Protein 1IZ6 (pdb70)

B-factor: mean 27.61, std 12.29, range [7.95, 79.18]

Organism: Pyrococcus horikoshii (strain ATCC 700860 / DSM 12428 / JCM 9974 / NBRC 100139 / OT-3) (NCBI:txid70601)

CATH classification: 2.30.30.30 (+1 more: 2.40.50.140)

Foldseek 3Di:
DEKDKDQQLPDDQQFWFADPNFIWGWHDKAWDDADPVRKIKIKIWTAGLFPRDIDIDIGTSRDMGMHKDKDKDKWFWADDDPFKTKTARVPVRDIAMDGLRGQEDPVCSPVDDGPWMFIWMDTPRHIHGYATPVGD/DEKDKAQLLPDDQQFWFADPNFIWGWHDKDWDCQDPVGHIKIWTWTAGLQPRDIDIDMDHSRDMGMHWDKDKAKWFFADDDPFWTWIAGPPPRDIDIDGLPRQEDPVCSVVDDGGFMFIWMATNNDIHGYGTDDDD/DQKDKDQQLPDDQQFWAADPNFIWGWDDWDWDDPPPDPFIKIKTWTAGLQPRHIDIDMDTSRDIGMHKHKDKAKWFWADDDVFKTWTAGPPPGDIDIDGLRRQEDPVCSVVDDGGWMFIWMAIPRGIHTYGTHGD

Structure (mmCIF, N/CA/C/O backbone):
data_1IZ6
#
_entry.id   1IZ6
#
_cell.length_a   93.28
_cell.length_b   93.28
_cell.length_c   39.43
_cell.angle_alpha   90.00
_cell.angle_beta   90.00
_cell.angle_gamma   120.00
#
_symmetry.space_group_name_H-M   'P 32'
#
loop_
_entity.id
_entity.type
_entity.pdbx_description
1 polymer 'Initiation Factor 5A'
2 water water
#
loop_
_atom_site.group_PDB
_atom_site.id
_atom_site.type_symbol
_atom_site.label_atom_id
_atom_site.label_alt_id
_atom_site.label_comp_id
_atom_site.label_asym_id
_atom_site.label_entity_id
_atom_site.label_seq_id
_atom_site.pdbx_PDB_ins_code
_atom_site.Cartn_x
_atom_site.Cartn_y
_atom_site.Cartn_z
_atom_site.occupancy
_atom_site.B_iso_or_equiv
_atom_site.auth_seq_id
_atom_site.auth_comp_id
_atom_site.auth_asym_id
_atom_site.auth_atom_id
_atom_site.pdbx_PDB_model_num
ATOM 1 N N . GLY A 1 2 ? 54.805 7.511 21.068 1.00 36.34 2 GLY A N 1
ATOM 2 C CA . GLY A 1 2 ? 55.231 8.887 20.723 1.00 25.27 2 GLY A CA 1
ATOM 3 C C . GLY A 1 2 ? 54.309 9.474 19.666 1.00 27.33 2 GLY A C 1
ATOM 4 O O . GLY A 1 2 ? 54.165 10.691 19.594 1.00 21.87 2 GLY A O 1
ATOM 5 N N . ASP A 1 3 ? 53.670 8.618 18.860 1.00 21.13 3 ASP A N 1
ATOM 6 C CA . ASP A 1 3 ? 52.765 9.094 17.808 1.00 22.00 3 ASP A CA 1
ATOM 7 C C . ASP A 1 3 ? 51.328 9.135 18.320 1.00 27.47 3 ASP A C 1
ATOM 8 O O . ASP A 1 3 ? 51.086 9.376 19.504 1.00 29.65 3 ASP A O 1
ATOM 13 N N . LYS A 1 4 ? 50.366 8.901 17.440 1.00 24.10 4 LYS A N 1
ATOM 14 C CA . LYS A 1 4 ? 48.982 8.946 17.864 1.00 25.87 4 LYS A CA 1
ATOM 15 C C . LYS A 1 4 ? 48.234 7.662 17.565 1.00 24.84 4 LYS A C 1
ATOM 16 O O . LYS A 1 4 ? 48.721 6.804 16.832 1.00 20.75 4 LYS A O 1
ATOM 22 N N . THR A 1 5 ? 47.048 7.541 18.147 1.00 21.06 5 THR A N 1
ATOM 23 C CA . THR A 1 5 ? 46.229 6.378 17.929 1.00 19.03 5 THR A CA 1
ATOM 24 C C . THR A 1 5 ? 44.767 6.787 18.116 1.00 21.15 5 THR A C 1
ATOM 25 O O . THR A 1 5 ? 44.501 7.915 18.523 1.00 22.33 5 THR A O 1
ATOM 29 N N . LYS A 1 6 ? 43.820 5.920 17.772 1.00 16.28 6 LYS A N 1
ATOM 30 C CA . LYS A 1 6 ? 42.405 6.260 17.900 1.00 23.08 6 LYS A CA 1
ATOM 31 C C . LYS A 1 6 ? 41.806 5.480 19.041 1.00 20.90 6 LYS A C 1
ATOM 32 O O . LYS A 1 6 ? 42.171 4.335 19.260 1.00 25.75 6 LYS A O 1
ATOM 38 N N . VAL A 1 7 ? 40.902 6.099 19.786 1.00 24.54 7 VAL A N 1
ATOM 39 C CA . VAL A 1 7 ? 40.272 5.398 20.895 1.00 26.04 7 VAL A CA 1
ATOM 40 C C . VAL A 1 7 ? 38.807 5.805 21.004 1.00 24.59 7 VAL A C 1
ATOM 41 O O . VAL A 1 7 ? 38.457 6.973 20.841 1.00 22.31 7 VAL A O 1
ATOM 45 N N . GLN A 1 8 ? 37.956 4.825 21.267 1.00 19.88 8 GLN A N 1
ATOM 46 C CA . GLN A 1 8 ? 36.524 5.070 21.405 1.00 24.44 8 GLN A CA 1
ATOM 47 C C . GLN A 1 8 ? 36.254 6.043 22.562 1.00 24.03 8 GLN A C 1
ATOM 48 O O . GLN A 1 8 ? 36.796 5.880 23.655 1.00 25.39 8 GLN A O 1
ATOM 54 N N . VAL A 1 9 ? 35.411 7.048 22.307 1.00 23.11 9 VAL A N 1
ATOM 55 C CA . VAL A 1 9 ? 35.072 8.075 23.291 1.00 24.97 9 VAL A CA 1
ATOM 56 C C . VAL A 1 9 ? 34.662 7.549 24.671 1.00 28.66 9 VAL A C 1
ATOM 57 O O . VAL A 1 9 ? 35.036 8.122 25.700 1.00 25.18 9 VAL A O 1
ATOM 61 N N . SER A 1 10 ? 33.895 6.459 24.681 1.00 30.48 10 SER A N 1
ATOM 62 C CA . SER A 1 10 ? 33.414 5.845 25.917 1.00 25.17 10 SER A CA 1
ATOM 63 C C . SER A 1 10 ? 34.541 5.318 26.803 1.00 26.73 10 SER A C 1
ATOM 64 O O . SER A 1 10 ? 34.369 5.140 28.012 1.00 24.00 10 SER A O 1
ATOM 67 N N . LYS A 1 11 ? 35.695 5.064 26.201 1.00 24.01 11 LYS A N 1
ATOM 68 C CA . LYS A 1 11 ? 36.829 4.538 26.951 1.00 24.05 11 LYS A CA 1
ATOM 69 C C . LYS A 1 11 ? 37.750 5.623 27.505 1.00 24.03 11 LYS A C 1
ATOM 70 O O . LYS A 1 11 ? 38.612 5.335 28.332 1.00 27.35 11 LYS A O 1
ATOM 76 N N . LEU A 1 12 ? 37.559 6.862 27.053 1.00 23.33 12 LEU A N 1
ATOM 77 C CA . LEU A 1 12 ? 38.373 7.991 27.504 1.00 21.90 12 LEU A CA 1
ATOM 78 C C . LEU A 1 12 ? 38.180 8.295 28.981 1.00 26.17 12 LEU A C 1
ATOM 79 O O . LEU A 1 12 ? 37.093 8.116 29.532 1.00 25.19 12 LEU A O 1
ATOM 84 N N . LYS A 1 13 ? 39.235 8.787 29.614 1.00 22.62 13 LYS A N 1
ATOM 85 C CA . LYS A 1 13 ? 39.155 9.137 31.017 1.00 23.87 13 LYS A CA 1
ATOM 86 C C . LYS A 1 13 ? 39.911 10.427 31.304 1.00 19.84 13 LYS A C 1
ATOM 87 O O . LYS A 1 13 ? 40.936 10.703 30.668 1.00 20.62 13 LYS A O 1
ATOM 93 N N . PRO A 1 14 ? 39.396 11.247 32.243 1.00 15.59 14 PRO A N 1
ATOM 94 C CA . PRO A 1 14 ? 40.050 12.508 32.608 1.00 15.57 14 PRO A CA 1
ATOM 95 C C . PRO A 1 14 ? 41.425 12.108 33.108 1.00 16.20 14 PRO A C 1
ATOM 96 O O . PRO A 1 14 ? 41.573 11.055 33.721 1.00 15.69 14 PRO A O 1
ATOM 100 N N . GLY A 1 15 ? 42.432 12.929 32.843 1.00 22.96 15 GLY A N 1
ATOM 101 C CA . GLY A 1 15 ? 43.772 12.559 33.273 1.00 23.81 15 GLY A CA 1
ATOM 102 C C . GLY A 1 15 ? 44.504 11.937 32.099 1.00 25.19 15 GLY A C 1
ATOM 103 O O . GLY A 1 15 ? 45.729 12.030 31.992 1.00 31.12 15 GLY A O 1
ATOM 104 N N . ARG A 1 16 ? 43.766 11.268 31.220 1.00 23.26 16 ARG A N 1
ATOM 105 C CA . ARG A 1 16 ? 44.410 10.708 30.052 1.00 21.92 16 ARG A CA 1
ATOM 106 C C . ARG A 1 16 ? 44.441 11.842 29.050 1.00 16.91 16 ARG A C 1
ATOM 107 O O . ARG A 1 16 ? 44.172 12.987 29.400 1.00 16.46 16 ARG A O 1
ATOM 115 N N . TYR A 1 17 ? 44.754 11.529 27.807 1.00 18.18 17 TYR A N 1
ATOM 116 C CA . TYR A 1 17 ? 44.904 12.565 26.814 1.00 17.88 17 TYR A CA 1
ATOM 117 C C . TYR A 1 17 ? 44.096 12.413 25.539 1.00 17.69 17 TYR A C 1
ATOM 118 O O . TYR A 1 17 ? 43.605 11.336 25.212 1.00 18.15 17 TYR A O 1
ATOM 127 N N . ILE A 1 18 ? 43.986 13.521 24.819 1.00 16.34 18 ILE A N 1
ATOM 128 C CA . ILE A 1 18 ? 43.253 13.563 23.572 1.00 13.21 18 ILE A CA 1
ATOM 129 C C . ILE A 1 18 ? 43.899 14.589 22.668 1.00 14.43 18 ILE A C 1
ATOM 130 O O . ILE A 1 18 ? 44.588 15.498 23.131 1.00 18.45 18 ILE A O 1
ATOM 135 N N . ILE A 1 19 ? 43.705 14.427 21.370 1.00 17.07 19 ILE A N 1
ATOM 136 C CA . ILE A 1 19 ? 44.247 15.381 20.423 1.00 18.57 19 ILE A CA 1
ATOM 137 C C . ILE A 1 19 ? 43.101 16.219 19.862 1.00 23.67 19 ILE A C 1
ATOM 138 O O . ILE A 1 19 ? 42.156 15.685 19.280 1.00 24.63 19 ILE A O 1
ATOM 143 N N . ILE A 1 20 ? 43.169 17.529 20.077 1.00 22.62 20 ILE A N 1
ATOM 144 C CA . ILE A 1 20 ? 42.171 18.444 19.540 1.00 21.71 20 ILE A CA 1
ATOM 145 C C . ILE A 1 20 ? 42.970 19.512 18.795 1.00 23.74 20 ILE A C 1
ATOM 146 O O . ILE A 1 20 ? 43.787 20.223 19.392 1.00 20.23 20 ILE A O 1
ATOM 151 N N . ASP A 1 21 ? 42.743 19.596 17.486 1.00 28.55 21 ASP A N 1
ATOM 152 C CA . ASP A 1 21 ? 43.442 20.540 16.618 1.00 29.01 21 ASP A CA 1
ATOM 153 C C . ASP A 1 21 ? 44.959 20.349 16.636 1.00 30.34 21 ASP A C 1
ATOM 154 O O . ASP A 1 21 ? 45.720 21.300 16.824 1.00 29.67 21 ASP A O 1
ATOM 159 N N . ASP A 1 22 ? 45.386 19.107 16.434 1.00 27.45 22 ASP A N 1
ATOM 160 C CA . ASP A 1 22 ? 46.801 18.745 16.401 1.00 30.24 22 ASP A CA 1
ATOM 161 C C . ASP A 1 22 ? 47.531 19.074 17.683 1.00 29.80 22 ASP A C 1
ATOM 162 O O . ASP A 1 22 ? 48.758 19.018 17.740 1.00 29.26 22 ASP A O 1
ATOM 167 N N . GLU A 1 23 ? 46.781 19.436 18.710 1.00 26.67 23 GLU A N 1
ATOM 168 C CA . GLU A 1 23 ? 47.395 19.757 19.985 1.00 24.94 23 GLU A CA 1
ATOM 169 C C . GLU A 1 23 ? 47.082 18.657 20.985 1.00 18.10 23 GLU A C 1
ATOM 170 O O . GLU A 1 23 ? 45.912 18.311 21.190 1.00 22.16 23 GLU A O 1
ATOM 176 N N . PRO A 1 24 ? 48.121 18.062 21.592 1.00 19.04 24 PRO A N 1
ATOM 177 C CA . PRO A 1 24 ? 47.858 17.007 22.575 1.00 16.67 24 PRO A CA 1
ATOM 178 C C . PRO A 1 24 ? 47.362 17.724 23.830 1.00 21.48 24 PRO A C 1
ATOM 179 O O . PRO A 1 24 ? 47.985 18.687 24.289 1.00 17.18 24 PRO A O 1
ATOM 183 N N . CYS A 1 25 ? 46.233 17.257 24.363 1.00 21.80 25 CYS A N 1
ATOM 184 C CA . CYS A 1 25 ? 45.603 17.879 25.525 1.00 17.44 25 CYS A CA 1
ATOM 185 C C . CYS A 1 25 ? 45.253 16.889 26.616 1.00 16.49 25 CYS A C 1
ATOM 186 O O . CYS A 1 25 ? 44.856 15.755 26.337 1.00 17.64 25 CYS A O 1
ATOM 189 N N . ARG A 1 26 ? 45.371 17.340 27.856 1.00 13.22 26 ARG A N 1
ATOM 190 C CA . ARG A 1 26 ? 45.019 16.519 29.006 1.00 15.84 26 ARG A CA 1
ATOM 191 C C . ARG A 1 26 ? 43.505 16.655 29.200 1.00 16.61 26 ARG A C 1
ATOM 192 O O . ARG A 1 26 ? 42.990 17.770 29.301 1.00 20.14 26 ARG A O 1
ATOM 200 N N . ILE A 1 27 ? 42.796 15.537 29.242 1.00 14.59 27 ILE A N 1
ATOM 201 C CA . ILE A 1 27 ? 41.349 15.580 29.424 1.00 15.50 27 ILE A CA 1
ATOM 202 C C . ILE A 1 27 ? 41.050 16.034 30.859 1.00 12.89 27 ILE A C 1
ATOM 203 O O . ILE A 1 27 ? 41.543 15.436 31.817 1.00 13.70 27 ILE A O 1
ATOM 208 N N . VAL A 1 28 ? 40.252 17.094 30.999 1.00 15.19 28 VAL A N 1
ATOM 209 C CA . VAL A 1 28 ? 39.927 17.618 32.319 1.00 18.39 28 VAL A CA 1
ATOM 210 C C . VAL A 1 28 ? 38.454 17.550 32.734 1.00 17.02 28 VAL A C 1
ATOM 211 O O . VAL A 1 28 ? 38.113 17.831 33.884 1.00 15.19 28 VAL A O 1
ATOM 215 N N . ASN A 1 29 ? 37.584 17.186 31.805 1.00 14.77 29 ASN A N 1
ATOM 216 C CA . ASN A 1 29 ? 36.161 17.073 32.106 1.00 11.09 29 ASN A CA 1
ATOM 217 C C . ASN A 1 29 ? 35.489 16.257 31.013 1.00 14.18 29 ASN A C 1
ATOM 218 O O . ASN A 1 29 ? 35.762 16.461 29.828 1.00 15.40 29 ASN A O 1
ATOM 223 N N . ILE A 1 30 ? 34.627 15.327 31.411 1.00 13.53 30 ILE A N 1
ATOM 224 C CA . ILE A 1 30 ? 33.857 14.545 30.444 1.00 12.98 30 ILE A CA 1
ATOM 225 C C . ILE A 1 30 ? 32.425 14.545 30.987 1.00 12.48 30 ILE A C 1
ATOM 226 O O . ILE A 1 30 ? 32.190 14.152 32.129 1.00 16.80 30 ILE A O 1
ATOM 231 N N . THR A 1 31 ? 31.490 15.031 30.186 1.00 13.51 31 THR A N 1
ATOM 232 C CA . THR A 1 31 ? 30.083 15.107 30.576 1.00 11.50 31 THR A CA 1
ATOM 233 C C . THR A 1 31 ? 29.298 14.257 29.590 1.00 17.67 31 THR A C 1
ATOM 234 O O . THR A 1 31 ? 29.410 14.463 28.376 1.00 17.17 31 THR A O 1
ATOM 238 N N . VAL A 1 32 ? 28.537 13.284 30.092 1.00 18.66 32 VAL A N 1
ATOM 239 C CA . VAL A 1 32 ? 27.735 12.433 29.211 1.00 17.02 32 VAL A CA 1
ATOM 240 C C . VAL A 1 32 ? 26.280 12.802 29.437 1.00 20.39 32 VAL A C 1
ATOM 241 O O . VAL A 1 32 ? 25.789 12.753 30.569 1.00 18.35 32 VAL A O 1
ATOM 245 N N . SER A 1 33 ? 25.605 13.188 28.356 1.00 16.06 33 SER A N 1
ATOM 246 C CA . SER A 1 33 ? 24.203 13.607 28.401 1.00 22.82 33 SER A CA 1
ATOM 247 C C . SER A 1 33 ? 23.253 12.439 28.680 1.00 19.14 33 SER A C 1
ATOM 248 O O . SER A 1 33 ? 23.676 11.290 28.725 1.00 18.39 33 SER A O 1
ATOM 251 N N . SER A 1 34 ? 21.968 12.739 28.871 1.00 20.64 34 SER A N 1
ATOM 252 C CA . SER A 1 34 ? 20.970 11.693 29.123 1.00 18.53 34 SER A CA 1
ATOM 253 C C . SER A 1 34 ? 20.886 10.797 27.891 1.00 22.75 34 SER A C 1
ATOM 254 O O . SER A 1 34 ? 20.751 11.295 26.777 1.00 24.20 34 SER A O 1
ATOM 257 N N . PRO A 1 35 ? 20.967 9.466 28.068 1.00 22.33 35 PRO A N 1
ATOM 258 C CA . PRO A 1 35 ? 20.889 8.557 26.921 1.00 23.13 35 PRO A CA 1
ATOM 259 C C . PRO A 1 35 ? 19.529 8.642 26.223 1.00 26.59 35 PRO A C 1
ATOM 260 O O . PRO A 1 35 ? 18.497 8.883 26.863 1.00 25.34 35 PRO A O 1
ATOM 264 N N . GLY A 1 36 ? 19.531 8.436 24.914 1.00 28.88 36 GLY A N 1
ATOM 265 C CA . GLY A 1 36 ? 18.289 8.475 24.159 1.00 29.03 36 GLY A CA 1
ATOM 266 C C . GLY A 1 36 ? 17.572 7.141 24.256 1.00 29.48 36 GLY A C 1
ATOM 267 O O . GLY A 1 36 ? 18.084 6.191 24.858 1.00 25.06 36 GLY A O 1
ATOM 268 N N . LYS A 1 37 ? 16.397 7.063 23.638 1.00 35.56 37 LYS A N 1
ATOM 269 C CA . LYS A 1 37 ? 15.571 5.852 23.659 1.00 39.87 37 LYS A CA 1
ATOM 270 C C . LYS A 1 37 ? 16.320 4.570 23.302 1.00 40.55 37 LYS A C 1
ATOM 271 O O . LYS A 1 37 ? 15.936 3.481 23.716 1.00 43.73 37 LYS A O 1
ATOM 277 N N . HIS A 1 38 ? 17.391 4.712 22.538 1.00 36.27 38 HIS A N 1
ATOM 278 C CA . HIS A 1 38 ? 18.205 3.585 22.102 1.00 40.23 38 HIS A CA 1
ATOM 279 C C . HIS A 1 38 ? 19.336 3.230 23.063 1.00 38.88 38 HIS A C 1
ATOM 280 O O . HIS A 1 38 ? 19.939 2.166 22.948 1.00 39.31 38 HIS A O 1
ATOM 287 N N . GLY A 1 39 ? 19.621 4.116 24.013 1.00 39.75 39 GLY A N 1
ATOM 288 C CA . GLY A 1 39 ? 20.708 3.871 24.945 1.00 36.87 39 GLY A CA 1
ATOM 289 C C . GLY A 1 39 ? 21.943 4.670 24.547 1.00 34.09 39 GLY A C 1
ATOM 290 O O . GLY A 1 39 ? 22.896 4.797 25.321 1.00 37.04 39 GLY A O 1
ATOM 291 N N . SER A 1 40 ? 21.920 5.224 23.337 1.00 31.59 40 SER A N 1
ATOM 292 C CA . SER A 1 40 ? 23.034 6.022 22.826 1.00 33.76 40 SER A CA 1
ATOM 293 C C . SER A 1 40 ? 23.134 7.350 23.580 1.00 31.50 40 SER A C 1
ATOM 294 O O . SER A 1 40 ? 22.128 7.886 24.048 1.00 34.28 40 SER A O 1
ATOM 297 N N . ALA A 1 41 ? 24.348 7.880 23.693 1.00 30.30 41 ALA A N 1
ATOM 298 C CA . ALA A 1 41 ? 24.564 9.145 24.396 1.00 30.46 41 ALA A CA 1
ATOM 299 C C . ALA A 1 41 ? 25.719 9.921 23.784 1.00 30.65 41 ALA A C 1
ATOM 300 O O . ALA A 1 41 ? 26.607 9.346 23.155 1.00 27.61 41 ALA A O 1
ATOM 302 N N . LYS A 1 42 ? 25.693 11.233 23.986 1.00 26.84 42 LYS A N 1
ATOM 303 C CA . LYS A 1 42 ? 26.731 12.118 23.485 1.00 28.62 42 LYS A CA 1
ATOM 304 C C . LYS A 1 42 ? 27.588 12.577 24.658 1.00 25.73 42 LYS A C 1
ATOM 305 O O . LYS A 1 42 ? 27.077 12.837 25.746 1.00 24.30 42 LYS A O 1
ATOM 311 N N . ALA A 1 43 ? 28.892 12.677 24.445 1.00 20.45 43 ALA A N 1
ATOM 312 C CA . ALA A 1 43 ? 29.767 13.154 25.503 1.00 21.17 43 ALA A CA 1
ATOM 313 C C . ALA A 1 43 ? 30.442 14.465 25.094 1.00 21.30 43 ALA A C 1
ATOM 314 O O . ALA A 1 43 ? 30.819 14.637 23.938 1.00 20.20 43 ALA A O 1
ATOM 316 N N . ARG A 1 44 ? 30.565 15.393 26.035 1.00 18.64 44 ARG A N 1
ATOM 317 C CA . ARG A 1 44 ? 31.265 16.653 25.784 1.00 17.07 44 ARG A CA 1
ATOM 318 C C . ARG A 1 44 ? 32.528 16.565 26.627 1.00 21.23 44 ARG A C 1
ATOM 319 O O . ARG A 1 44 ? 32.476 16.324 27.841 1.00 16.93 44 ARG A O 1
ATOM 327 N N . ILE A 1 45 ? 33.658 16.741 25.958 1.00 18.44 45 ILE A N 1
ATOM 328 C CA . ILE A 1 45 ? 34.977 16.646 26.567 1.00 21.73 45 ILE A CA 1
ATOM 329 C C . ILE A 1 45 ? 35.707 17.987 26.517 1.00 20.54 45 ILE A C 1
ATOM 330 O O . ILE A 1 45 ? 35.767 18.636 25.460 1.00 16.95 45 ILE A O 1
ATOM 335 N N . GLU A 1 46 ? 36.225 18.390 27.674 1.00 15.09 46 GLU A N 1
ATOM 336 C CA . GLU A 1 46 ? 37.008 19.604 27.824 1.00 15.08 46 GLU A CA 1
ATOM 337 C C . GLU A 1 46 ? 38.430 19.081 28.044 1.00 16.92 46 GLU A C 1
ATOM 338 O O . GLU A 1 46 ? 38.637 18.123 28.813 1.00 11.92 46 GLU A O 1
ATOM 344 N N . ALA A 1 47 ? 39.395 19.702 27.376 1.00 15.95 47 ALA A N 1
ATOM 345 C CA . ALA A 1 47 ? 40.792 19.296 27.501 1.00 17.76 47 ALA A CA 1
ATOM 346 C C . ALA A 1 47 ? 41.708 20.519 27.419 1.00 14.47 47 ALA A C 1
ATOM 347 O O . ALA A 1 47 ? 41.370 21.509 26.788 1.00 21.93 47 ALA A O 1
ATOM 349 N N . VAL A 1 48 ? 42.848 20.442 28.099 1.00 16.48 48 VAL A N 1
ATOM 350 C CA . VAL A 1 48 ? 43.831 21.529 28.156 1.00 19.70 48 VAL A CA 1
ATOM 351 C C . VAL A 1 48 ? 45.139 21.167 27.427 1.00 15.02 48 VAL A C 1
ATOM 352 O O . VAL A 1 48 ? 45.818 20.209 27.794 1.00 17.58 48 VAL A O 1
ATOM 356 N N . GLY A 1 49 ? 45.479 21.944 26.404 1.00 17.54 49 GLY A N 1
ATOM 357 C CA . GLY A 1 49 ? 46.695 21.695 25.638 1.00 17.35 49 GLY A CA 1
ATOM 358 C C . GLY A 1 49 ? 47.907 21.608 26.539 1.00 19.99 49 GLY A C 1
ATOM 359 O O . GLY A 1 49 ? 48.159 22.513 27.331 1.00 16.78 49 GLY A O 1
ATOM 360 N N . ILE A 1 50 ? 48.670 20.526 26.436 1.00 19.37 50 ILE A N 1
ATOM 361 C CA . ILE A 1 50 ? 49.832 20.399 27.308 1.00 22.29 50 ILE A CA 1
ATOM 362 C C . ILE A 1 50 ? 50.912 21.421 26.978 1.00 22.59 50 ILE A C 1
ATOM 363 O O . ILE A 1 50 ? 51.721 21.761 27.840 1.00 20.82 50 ILE A O 1
ATOM 368 N N . PHE A 1 51 ? 50.896 21.927 25.744 1.00 21.29 51 PHE A N 1
ATOM 369 C CA . PHE A 1 51 ? 51.877 22.913 25.303 1.00 25.02 51 PHE A CA 1
ATO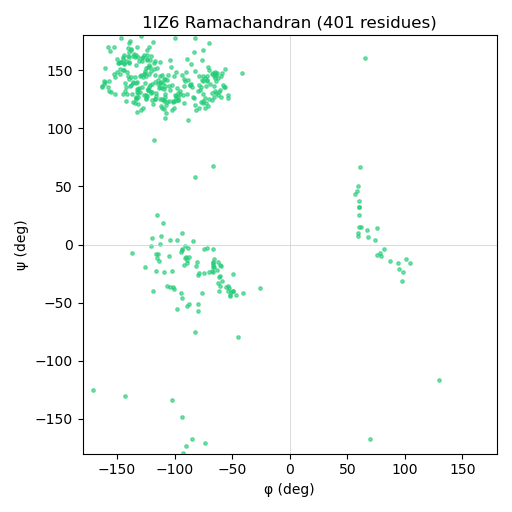M 370 C C . PHE A 1 51 ? 51.356 24.353 25.377 1.00 29.23 51 PHE A C 1
ATOM 371 O O . PHE A 1 51 ? 51.979 25.201 26.012 1.00 34.04 51 PHE A O 1
ATOM 379 N N . ASP A 1 52 ? 50.226 24.642 24.736 1.00 24.92 52 ASP A N 1
ATOM 380 C CA . ASP A 1 52 ? 49.707 26.007 24.761 1.00 29.96 52 ASP A CA 1
ATOM 381 C C . ASP A 1 52 ? 48.786 26.322 25.930 1.00 31.60 52 ASP A C 1
ATOM 382 O O . ASP A 1 52 ? 48.338 27.459 26.064 1.00 32.76 52 ASP A O 1
ATOM 387 N N . GLY A 1 53 ? 48.502 25.319 26.762 1.00 31.87 53 GLY A N 1
ATOM 388 C CA . GLY A 1 53 ? 47.635 25.517 27.914 1.00 26.33 53 GLY A CA 1
ATOM 389 C C . GLY A 1 53 ? 46.233 25.996 27.593 1.00 25.21 53 GLY A C 1
ATO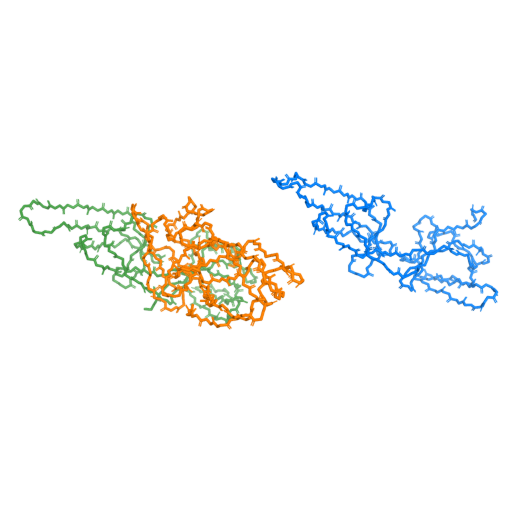M 390 O O . GLY A 1 53 ? 45.464 26.310 28.493 1.00 27.63 53 GLY A O 1
ATOM 391 N N . LYS A 1 54 ? 45.891 26.032 26.310 1.00 26.84 54 LYS A N 1
ATOM 392 C CA . LYS A 1 54 ? 44.575 26.476 25.874 1.00 26.86 54 LYS A CA 1
ATOM 393 C C . LYS A 1 54 ? 43.501 25.403 26.067 1.00 30.64 54 LYS A C 1
ATOM 394 O O . LYS A 1 54 ? 43.689 24.244 25.691 1.00 23.70 54 LYS A O 1
ATOM 400 N N . VAL A 1 55 ? 42.369 25.802 26.643 1.00 26.76 55 VAL A N 1
ATOM 401 C CA . VAL A 1 55 ? 41.270 24.880 26.896 1.00 25.76 55 VAL A CA 1
ATOM 402 C C . VAL A 1 55 ? 40.386 24.705 25.672 1.00 25.59 55 VAL A C 1
ATOM 403 O O . VAL A 1 55 ? 39.913 25.671 25.074 1.00 25.67 55 VAL A O 1
ATOM 407 N N . ARG A 1 56 ? 40.176 23.454 25.291 1.00 21.56 56 ARG A N 1
ATOM 408 C CA . ARG A 1 56 ? 39.361 23.152 24.128 1.00 22.68 56 ARG A CA 1
ATOM 409 C C . ARG A 1 56 ? 38.245 22.200 24.531 1.00 24.00 56 ARG A C 1
ATOM 410 O O . ARG A 1 56 ? 38.383 21.411 25.466 1.00 25.25 56 ARG A O 1
ATOM 418 N N . SER A 1 57 ? 37.135 22.279 23.814 1.00 27.16 57 SER A N 1
ATOM 419 C CA . SER A 1 57 ? 35.980 21.447 24.105 1.00 25.83 57 SER A CA 1
ATOM 420 C C . SER A 1 57 ? 35.440 20.817 22.841 1.00 29.19 57 SER A C 1
ATOM 421 O O . SER A 1 57 ? 35.396 21.471 21.797 1.00 34.29 57 SER A O 1
ATOM 424 N N . ILE A 1 58 ? 35.039 19.550 22.924 1.00 24.57 58 ILE A N 1
ATOM 425 C CA . ILE A 1 58 ? 34.453 18.864 21.778 1.00 23.57 58 ILE A CA 1
ATOM 426 C C . ILE A 1 58 ? 33.269 17.980 22.219 1.00 28.07 58 ILE A C 1
ATOM 427 O O . ILE A 1 58 ? 33.181 17.569 23.380 1.00 20.84 58 ILE A O 1
ATOM 432 N N . VAL A 1 59 ? 32.370 17.696 21.281 1.00 22.55 59 VAL A N 1
ATOM 433 C CA . VAL A 1 59 ? 31.198 16.877 21.554 1.00 22.32 59 VAL A CA 1
ATOM 434 C C . VAL A 1 59 ? 31.177 15.724 20.563 1.00 24.18 59 VAL A C 1
ATOM 435 O O . VAL A 1 59 ? 31.298 15.938 19.353 1.00 23.87 59 VAL A O 1
ATOM 439 N N . LYS A 1 60 ? 31.031 14.507 21.076 1.00 19.34 60 LYS A N 1
ATOM 440 C CA . LYS A 1 60 ? 31.019 13.314 20.236 1.00 19.99 60 LYS A CA 1
ATOM 441 C C . LYS A 1 60 ? 30.123 12.220 20.763 1.00 22.41 60 LYS A C 1
ATOM 442 O O . LYS A 1 60 ? 29.910 12.108 21.975 1.00 17.43 60 LYS A O 1
ATOM 448 N N . PRO A 1 61 ? 29.586 11.390 19.850 1.00 22.13 61 PRO A N 1
ATOM 449 C CA . PRO A 1 61 ? 28.727 10.281 20.248 1.00 21.71 61 PRO A CA 1
ATOM 450 C C . PRO A 1 61 ? 29.683 9.419 21.052 1.00 24.94 61 PRO A C 1
ATOM 451 O O . PRO A 1 61 ? 30.880 9.362 20.740 1.00 16.85 61 PRO A O 1
ATOM 455 N N . THR A 1 62 ? 29.182 8.766 22.090 1.00 20.77 62 THR A N 1
ATOM 456 C CA . THR A 1 62 ? 30.052 7.942 22.902 1.00 27.43 62 THR A CA 1
ATOM 457 C C . THR A 1 62 ? 30.588 6.731 22.126 1.00 25.56 62 THR A C 1
ATOM 458 O O . THR A 1 62 ? 31.560 6.103 22.539 1.00 27.36 62 THR A O 1
ATOM 462 N N . SER A 1 63 ? 29.976 6.419 20.988 1.00 27.84 63 SER A N 1
ATOM 463 C CA . SER A 1 63 ? 30.429 5.287 20.177 1.00 27.23 63 SER A CA 1
ATOM 464 C C . SER A 1 63 ? 31.467 5.710 19.134 1.00 25.25 63 SER A C 1
ATOM 465 O O . SER A 1 63 ? 31.975 4.882 18.386 1.00 26.34 63 SER A O 1
ATOM 468 N N . ALA A 1 64 ? 31.778 6.997 19.092 1.00 19.95 64 ALA A N 1
ATOM 469 C CA . ALA A 1 64 ? 32.740 7.527 18.137 1.00 24.01 64 ALA A CA 1
ATOM 470 C C . ALA A 1 64 ? 34.196 7.365 18.592 1.00 22.75 64 ALA A C 1
ATOM 471 O O . ALA A 1 64 ? 34.472 7.079 19.746 1.00 26.20 64 ALA A O 1
ATOM 473 N N . GLU A 1 65 ? 35.128 7.555 17.669 1.00 25.38 65 GLU A N 1
ATOM 474 C CA . GLU A 1 65 ? 36.551 7.455 17.991 1.00 27.13 65 GLU A CA 1
ATOM 475 C C . GLU A 1 65 ? 37.205 8.835 17.877 1.00 28.08 65 GLU A C 1
ATOM 476 O O . GLU A 1 65 ? 36.815 9.654 17.027 1.00 25.34 65 GLU A O 1
ATOM 482 N N . VAL A 1 66 ? 38.179 9.103 18.741 1.00 20.67 66 VAL A N 1
ATOM 483 C CA . VAL A 1 66 ? 38.907 10.369 18.689 1.00 21.44 66 VAL A CA 1
ATOM 484 C C . VAL A 1 66 ? 40.403 10.030 18.655 1.00 23.40 66 VAL A C 1
ATOM 485 O O . VAL A 1 66 ? 40.793 8.912 19.012 1.00 20.61 66 VAL A O 1
ATOM 489 N N . ASP A 1 67 ? 41.234 10.972 18.213 1.00 20.73 67 ASP A N 1
ATOM 490 C CA . ASP A 1 67 ? 42.678 10.751 18.181 1.00 18.67 67 ASP A CA 1
ATOM 491 C C . ASP A 1 67 ? 43.280 11.088 19.556 1.00 20.76 67 ASP A C 1
ATOM 492 O O . ASP A 1 67 ? 42.943 12.110 20.158 1.00 21.55 67 ASP A O 1
ATOM 497 N N . VAL A 1 68 ? 44.169 10.225 20.042 1.00 16.84 68 VAL A N 1
ATOM 498 C CA . VAL A 1 68 ? 44.833 10.437 21.318 1.00 19.25 68 VAL A CA 1
ATOM 499 C C . VAL A 1 68 ? 46.339 10.332 21.073 1.00 17.86 68 VAL A C 1
ATOM 500 O O . VAL A 1 68 ? 46.784 9.554 20.230 1.00 17.92 68 VAL A O 1
ATOM 504 N N . PRO A 1 69 ? 47.139 11.111 21.815 1.00 14.62 69 PRO A N 1
ATOM 505 C CA . PRO A 1 69 ? 48.593 11.106 21.673 1.00 15.87 69 PRO A CA 1
ATOM 506 C C . PRO A 1 69 ? 49.229 10.055 22.577 1.00 15.51 69 PRO A C 1
ATOM 507 O O . PRO A 1 69 ? 48.783 9.840 23.713 1.00 17.08 69 PRO A O 1
ATOM 511 N N . ILE A 1 70 ? 50.258 9.401 22.061 1.00 14.08 70 ILE A N 1
ATOM 512 C CA . ILE A 1 70 ? 50.995 8.421 22.834 1.00 16.23 70 ILE A CA 1
ATOM 513 C C . ILE A 1 70 ? 52.238 9.158 23.328 1.00 15.17 70 ILE A C 1
ATOM 514 O O . ILE A 1 70 ? 53.006 9.691 22.540 1.00 16.34 70 ILE A O 1
ATOM 519 N N . ILE A 1 71 ? 52.415 9.170 24.642 1.00 15.16 71 ILE A N 1
ATOM 520 C CA . ILE A 1 71 ? 53.506 9.881 25.291 1.00 18.68 71 ILE A CA 1
ATOM 521 C C . ILE A 1 71 ? 54.622 8.967 25.772 1.00 22.22 71 ILE A C 1
ATOM 522 O O . ILE A 1 71 ? 54.365 7.932 26.373 1.00 17.75 71 ILE A O 1
ATOM 527 N N . ASP A 1 72 ? 55.863 9.350 25.474 1.00 16.51 72 ASP A N 1
ATOM 528 C CA . ASP A 1 72 ? 57.039 8.594 25.910 1.00 22.55 72 ASP A CA 1
ATOM 529 C C . ASP A 1 72 ? 57.759 9.478 26.925 1.00 21.83 72 ASP A C 1
ATOM 530 O O . ASP A 1 72 ? 57.843 10.689 26.726 1.00 21.30 72 ASP A O 1
ATOM 535 N N . LYS A 1 73 ? 58.255 8.890 28.012 1.00 16.72 73 LYS A N 1
ATOM 536 C CA . LYS A 1 73 ? 58.972 9.662 29.017 1.00 21.21 73 LYS A CA 1
ATOM 537 C C . LYS A 1 73 ? 60.446 9.296 28.920 1.00 20.00 73 LYS A C 1
ATOM 538 O O . LYS A 1 73 ? 60.813 8.113 28.932 1.00 18.80 73 LYS A O 1
ATOM 544 N N . LYS A 1 74 ? 61.291 10.311 28.837 1.00 15.75 74 LYS A N 1
ATOM 545 C CA . LYS A 1 74 ? 62.719 10.086 28.705 1.00 18.01 74 LYS A CA 1
ATOM 546 C C . LYS A 1 74 ? 63.494 11.055 29.576 1.00 16.35 74 LYS A C 1
ATOM 547 O O . LYS A 1 74 ? 62.910 11.936 30.191 1.00 20.54 74 LYS A O 1
ATOM 553 N N . THR A 1 75 ? 64.812 10.877 29.620 1.00 19.23 75 THR A N 1
ATOM 554 C CA . THR A 1 75 ? 65.697 11.724 30.403 1.00 20.94 75 THR A CA 1
ATOM 555 C C . THR A 1 75 ? 66.751 12.360 29.504 1.00 18.12 75 THR A C 1
ATOM 556 O O . THR A 1 75 ? 67.151 11.777 28.509 1.00 15.37 75 THR A O 1
ATOM 560 N N . ALA A 1 76 ? 67.155 13.581 29.848 1.00 16.91 76 ALA A N 1
ATOM 561 C CA . ALA A 1 76 ? 68.177 14.314 29.116 1.00 14.50 76 ALA A CA 1
ATOM 562 C C . ALA A 1 76 ? 68.763 15.374 30.047 1.00 13.82 76 ALA A C 1
ATOM 563 O O . ALA A 1 76 ? 68.244 15.612 31.138 1.00 13.78 76 ALA A O 1
ATOM 565 N N . GLN A 1 77 ? 69.844 16.004 29.620 1.00 14.18 77 GLN A N 1
ATOM 566 C CA . GLN A 1 77 ? 70.500 17.003 30.449 1.00 15.89 77 GLN A CA 1
ATOM 567 C C . GLN A 1 77 ? 70.376 18.395 29.877 1.00 13.14 77 GLN A C 1
ATOM 568 O O . GLN A 1 77 ? 70.496 18.584 28.670 1.00 17.66 77 GLN A O 1
ATOM 574 N N . VAL A 1 78 ? 70.147 19.374 30.742 1.00 11.87 78 VAL A N 1
ATOM 575 C CA . VAL A 1 78 ? 70.052 20.755 30.290 1.00 15.74 78 VAL A CA 1
ATOM 576 C C . VAL A 1 78 ? 71.469 21.206 29.921 1.00 18.85 78 VAL A C 1
ATOM 577 O O . VAL A 1 78 ? 72.377 21.139 30.757 1.00 18.89 78 VAL A O 1
ATOM 581 N N . ILE A 1 79 ? 71.674 21.628 28.672 1.00 15.31 79 ILE A N 1
ATOM 582 C CA . ILE A 1 79 ? 72.996 22.097 28.256 1.00 17.69 79 ILE A CA 1
ATOM 583 C C . ILE A 1 79 ? 73.050 23.579 27.896 1.00 21.66 79 ILE A C 1
ATOM 584 O O . ILE A 1 79 ? 74.120 24.118 27.636 1.00 24.55 79 ILE A O 1
ATOM 589 N N . ALA A 1 80 ? 71.903 24.240 27.837 1.00 21.73 80 ALA A N 1
ATOM 590 C CA . ALA A 1 80 ? 71.913 25.666 27.546 1.00 21.12 80 ALA A CA 1
ATOM 591 C C . ALA A 1 80 ? 70.588 26.268 27.939 1.00 24.10 80 ALA A C 1
ATOM 592 O O . ALA A 1 80 ? 69.527 25.686 27.717 1.00 19.57 80 ALA A O 1
ATOM 594 N N . ILE A 1 81 ? 70.661 27.427 28.572 1.00 26.25 81 ILE A N 1
ATOM 595 C CA . ILE A 1 81 ? 69.469 28.138 28.983 1.00 29.62 81 ILE A CA 1
ATOM 596 C C . ILE A 1 81 ? 69.634 29.540 28.446 1.00 32.32 81 ILE A C 1
ATOM 597 O O . ILE A 1 81 ? 70.712 30.138 28.542 1.00 30.91 81 ILE A O 1
ATOM 602 N N . THR A 1 82 ? 68.559 30.045 27.863 1.00 32.86 82 THR A N 1
ATOM 603 C CA . THR A 1 82 ? 68.522 31.372 27.252 1.00 33.85 82 THR A CA 1
ATOM 604 C C . THR A 1 82 ? 67.411 32.160 27.955 1.00 33.84 82 THR A C 1
ATOM 605 O O . THR A 1 82 ? 66.665 31.596 28.753 1.00 29.09 82 THR A O 1
ATOM 609 N N . PRO A 1 83 ? 67.316 33.482 27.715 1.00 39.00 83 PRO A N 1
ATOM 610 C CA . PRO A 1 83 ? 66.243 34.210 28.397 1.00 39.23 83 PRO A CA 1
ATOM 611 C C . PRO A 1 83 ? 64.861 33.646 28.063 1.00 36.80 83 PRO A C 1
ATOM 612 O O . PRO A 1 83 ? 63.950 33.662 28.893 1.00 39.02 83 PRO A O 1
ATOM 616 N N . ASP A 1 84 ? 64.718 33.120 26.853 1.00 34.29 84 ASP A N 1
ATOM 617 C CA . ASP A 1 84 ? 63.435 32.588 26.433 1.00 25.19 84 ASP A CA 1
ATOM 618 C C . ASP A 1 84 ? 63.404 31.116 26.045 1.00 23.48 84 ASP A C 1
ATOM 619 O O . ASP A 1 84 ? 62.341 30.599 25.718 1.00 20.29 84 ASP A O 1
ATOM 624 N N . THR A 1 85 ? 64.541 30.426 26.081 1.00 20.29 85 THR A N 1
ATOM 625 C CA . THR A 1 85 ? 64.522 29.016 25.701 1.00 17.48 85 THR A CA 1
ATOM 626 C C . THR A 1 85 ? 65.391 28.106 26.556 1.00 18.40 85 THR A C 1
ATOM 627 O O . THR A 1 85 ? 66.211 28.554 27.375 1.00 17.56 85 THR A O 1
ATOM 631 N N . VAL A 1 86 ? 65.207 26.810 26.355 1.00 14.25 86 VAL A N 1
ATOM 632 C CA . VAL A 1 86 ? 66.015 25.835 27.058 1.00 17.21 86 VAL A CA 1
ATOM 633 C C . VAL A 1 86 ? 66.370 24.737 26.081 1.00 18.65 86 VAL A C 1
ATOM 634 O O . VAL A 1 86 ? 65.528 24.302 25.283 1.00 18.24 86 VAL A O 1
ATOM 638 N N . GLN A 1 87 ? 67.628 24.311 26.111 1.00 14.64 87 GLN A N 1
ATOM 639 C CA . GLN A 1 87 ? 68.058 23.250 25.212 1.00 14.46 87 GLN A CA 1
ATOM 640 C C . GLN A 1 87 ? 68.583 22.112 26.075 1.00 14.45 87 GLN A C 1
ATOM 641 O O . GLN A 1 87 ? 69.346 22.348 27.011 1.00 13.87 87 GLN A O 1
ATOM 647 N N . ILE A 1 88 ? 68.138 20.896 25.773 1.00 13.53 88 ILE A N 1
ATOM 648 C CA . ILE A 1 88 ? 68.562 19.704 26.506 1.00 10.61 88 ILE A CA 1
ATOM 649 C C . ILE A 1 88 ? 69.198 18.735 25.517 1.00 17.09 88 ILE A C 1
ATOM 650 O O . ILE A 1 88 ? 68.960 18.802 24.307 1.00 13.15 88 ILE A O 1
ATOM 655 N N . MET A 1 89 ? 70.010 17.824 26.034 1.00 17.94 89 MET A N 1
ATOM 656 C CA . MET A 1 89 ? 70.699 16.881 25.184 1.00 17.88 89 MET A CA 1
ATOM 657 C C . MET A 1 89 ? 70.732 15.495 25.777 1.00 17.41 89 MET A C 1
ATOM 658 O O . MET A 1 89 ? 70.823 15.322 27.002 1.00 17.69 89 MET A O 1
ATOM 663 N N . ASP A 1 90 ? 70.594 14.505 24.907 1.00 15.48 90 ASP A N 1
ATOM 664 C CA . ASP A 1 90 ? 70.719 13.133 25.345 1.00 15.29 90 ASP A CA 1
ATOM 665 C C . ASP A 1 90 ? 72.219 12.981 25.170 1.00 14.10 90 ASP A C 1
ATOM 666 O O . ASP A 1 90 ? 72.732 12.957 24.038 1.00 14.63 90 ASP A O 1
ATOM 671 N N . MET A 1 91 ? 72.915 12.941 26.295 1.00 14.80 91 MET A N 1
ATOM 672 C CA . MET A 1 91 ? 74.369 12.866 26.337 1.00 21.03 91 MET A CA 1
ATOM 673 C C . MET A 1 91 ? 74.965 11.712 25.535 1.00 14.89 91 MET A C 1
ATOM 674 O O . MET A 1 91 ? 76.031 11.845 24.927 1.00 16.13 91 MET A O 1
ATOM 679 N N . GLU A 1 92 ? 74.273 10.588 25.526 1.00 14.90 92 GLU A N 1
ATOM 680 C CA . GLU A 1 92 ? 74.773 9.421 24.811 1.00 16.65 92 GLU A CA 1
ATOM 681 C C . GLU A 1 92 ? 74.535 9.455 23.289 1.00 13.92 92 GLU A C 1
ATOM 682 O O . GLU A 1 92 ? 75.469 9.266 22.526 1.00 16.02 92 GLU A O 1
ATOM 688 N N . THR A 1 93 ? 73.303 9.716 22.851 1.00 15.76 93 THR A N 1
ATOM 689 C CA . THR A 1 93 ? 73.002 9.749 21.414 1.00 14.62 93 THR A CA 1
ATOM 690 C C . THR A 1 93 ? 73.392 11.066 20.749 1.00 11.35 93 THR A C 1
ATOM 691 O O . THR A 1 93 ? 73.452 11.149 19.534 1.00 14.05 93 THR A O 1
ATOM 695 N N . TYR A 1 94 ? 73.642 12.088 21.558 1.00 11.04 94 TYR A N 1
ATOM 696 C CA . TYR A 1 94 ? 74.013 13.426 21.095 1.00 10.82 94 TYR A CA 1
ATOM 697 C C . TYR A 1 94 ? 72.841 14.225 20.494 1.00 16.65 94 TYR A C 1
ATOM 698 O O . TYR A 1 94 ? 73.025 15.342 20.003 1.00 19.09 94 TYR A O 1
ATOM 707 N N . GLU A 1 95 ? 71.635 13.663 20.536 1.00 15.62 95 GLU A N 1
ATOM 708 C CA . GLU A 1 95 ? 70.470 14.381 20.026 1.00 12.00 95 GLU A CA 1
ATOM 709 C C . GLU A 1 95 ? 70.212 15.558 20.943 1.00 17.01 95 GLU A C 1
ATOM 710 O O . GLU A 1 95 ? 70.436 15.473 22.166 1.00 16.07 95 GLU A O 1
ATOM 716 N N . THR A 1 96 ? 69.726 16.647 20.364 1.00 13.95 96 THR A N 1
ATOM 717 C CA . THR A 1 96 ? 69.400 17.816 21.160 1.00 18.45 96 THR A CA 1
ATOM 718 C C . THR A 1 96 ? 67.966 18.231 20.908 1.00 15.73 96 THR A C 1
ATOM 719 O O . THR A 1 96 ? 67.417 18.024 19.818 1.00 16.99 96 THR A O 1
ATOM 723 N N . PHE A 1 97 ? 67.348 18.765 21.954 1.00 15.79 97 PHE A N 1
ATOM 724 C CA . PHE A 1 97 ? 65.979 19.240 21.873 1.00 10.99 97 PHE A CA 1
ATOM 725 C C . PHE A 1 97 ? 65.939 20.627 22.486 1.00 12.25 97 PHE A C 1
ATOM 726 O O . PHE A 1 97 ? 66.395 20.816 23.613 1.00 13.48 97 PHE A O 1
ATOM 734 N N . GLU A 1 98 ? 65.414 21.604 21.747 1.00 13.80 98 GLU A N 1
ATOM 735 C CA . GLU A 1 98 ? 65.301 22.947 22.292 1.00 12.68 98 GLU A CA 1
ATOM 736 C C . GLU A 1 98 ? 63.850 23.450 22.191 1.00 12.06 98 GLU A C 1
ATOM 737 O O . GLU A 1 98 ? 63.175 23.226 21.192 1.00 11.31 98 GLU A O 1
ATOM 743 N N . VAL A 1 99 ? 63.371 24.120 23.234 1.00 10.95 99 VAL A N 1
ATOM 744 C CA . VAL A 1 99 ? 61.994 24.634 23.239 1.00 12.99 99 VAL A CA 1
ATOM 745 C C . VAL A 1 99 ? 61.884 25.973 23.950 1.00 15.34 99 VAL A C 1
ATOM 746 O O . VAL A 1 99 ? 62.788 26.365 24.681 1.00 16.72 99 VAL A O 1
ATOM 750 N N . PRO A 1 100 ? 60.777 26.707 23.723 1.00 19.34 100 PRO A N 1
ATOM 751 C CA . PRO A 1 100 ? 60.642 27.993 24.413 1.00 19.66 100 PRO A CA 1
ATOM 752 C C . PRO A 1 100 ? 60.288 27.646 25.860 1.00 19.58 100 PRO A C 1
ATOM 753 O O . PRO A 1 100 ? 59.611 26.647 26.125 1.00 20.47 100 PRO A O 1
ATOM 757 N N . ILE A 1 101 ? 60.777 28.437 26.797 1.00 16.95 101 ILE A N 1
ATOM 758 C CA . ILE A 1 101 ? 60.502 28.172 28.193 1.00 21.29 101 ILE A CA 1
ATOM 759 C C . ILE A 1 101 ? 59.019 28.256 28.530 1.00 22.08 101 ILE A C 1
ATOM 760 O O . ILE A 1 101 ? 58.534 27.496 29.367 1.00 25.41 101 ILE A O 1
ATOM 765 N N . ASP A 1 102 ? 58.284 29.141 27.862 1.00 22.82 102 ASP A N 1
ATOM 766 C CA . ASP A 1 102 ? 56.873 29.291 28.191 1.00 25.18 102 ASP A CA 1
ATOM 767 C C . ASP A 1 102 ? 55.945 28.176 27.714 1.00 28.14 102 ASP A C 1
ATOM 768 O O . ASP A 1 102 ? 54.886 27.959 28.300 1.00 37.56 102 ASP A O 1
ATOM 773 N N . THR A 1 103 ? 56.320 27.452 26.671 1.00 21.88 103 THR A N 1
ATOM 774 C CA . THR A 1 103 ? 55.447 26.392 26.199 1.00 21.87 103 THR A CA 1
ATOM 775 C C . THR A 1 103 ? 56.064 25.009 26.327 1.00 20.05 103 THR A C 1
ATOM 776 O O . THR A 1 103 ? 55.337 24.019 26.414 1.00 19.67 103 THR A O 1
ATOM 780 N N . GLY A 1 104 ? 57.394 24.944 26.375 1.00 17.22 104 GLY A N 1
ATOM 781 C CA . GLY A 1 104 ? 58.074 23.660 26.456 1.00 16.10 104 GLY A CA 1
ATOM 782 C C . GLY A 1 104 ? 58.522 23.180 27.819 1.00 16.37 104 GLY A C 1
ATOM 783 O O . GLY A 1 104 ? 59.166 22.129 27.919 1.00 17.77 104 GLY A O 1
ATOM 784 N N . VAL A 1 105 ? 58.194 23.932 28.870 1.00 16.88 105 VAL A N 1
ATOM 785 C CA . VAL A 1 105 ? 58.585 23.576 30.246 1.00 14.16 105 VAL A CA 1
ATOM 786 C C . VAL A 1 105 ? 57.386 23.672 31.231 1.00 18.01 105 VAL A C 1
ATOM 787 O O . VAL A 1 105 ? 56.659 24.654 31.216 1.00 19.88 105 VAL A O 1
ATOM 791 N N . ALA A 1 106 ? 57.196 22.672 32.089 1.00 22.25 106 ALA A N 1
ATOM 792 C CA . ALA A 1 106 ? 56.100 22.698 33.073 1.00 20.32 106 ALA A CA 1
ATOM 793 C C . ALA A 1 106 ? 56.206 23.951 33.951 1.00 23.64 106 ALA A C 1
ATOM 794 O O . ALA A 1 106 ? 57.290 24.298 34.422 1.00 20.16 106 ALA A O 1
ATOM 796 N N . ASP A 1 107 ? 55.074 24.613 34.176 1.00 26.27 107 ASP A N 1
ATOM 797 C CA . ASP A 1 107 ? 55.040 25.832 34.977 1.00 30.27 107 ASP A CA 1
ATOM 798 C C . ASP A 1 107 ? 55.816 25.698 36.270 1.00 31.65 107 ASP A C 1
ATOM 799 O O . ASP A 1 107 ? 56.552 26.597 36.659 1.00 34.90 107 ASP A O 1
ATOM 804 N N . GLU A 1 108 ? 55.631 24.561 36.924 1.00 31.48 108 GLU A N 1
ATOM 805 C CA . GLU A 1 108 ? 56.270 24.255 38.194 1.00 34.66 108 GLU A CA 1
ATOM 806 C C . GLU A 1 108 ? 57.785 24.420 38.207 1.00 37.68 108 GLU A C 1
ATOM 807 O O . GLU A 1 108 ? 58.355 24.868 39.207 1.00 38.58 108 GLU A O 1
ATOM 813 N N . ILE A 1 109 ? 58.436 24.066 37.105 1.00 30.79 109 ILE A N 1
ATOM 814 C CA . ILE A 1 109 ? 59.885 24.160 37.042 1.00 32.16 109 ILE A CA 1
ATOM 815 C C . ILE A 1 109 ? 60.400 25.226 36.091 1.00 32.85 109 ILE A C 1
ATOM 816 O O . ILE A 1 109 ? 61.603 25.318 35.859 1.00 34.59 109 ILE A O 1
ATOM 821 N N . ARG A 1 110 ? 59.481 26.034 35.560 1.00 39.88 110 ARG A N 1
ATOM 822 C CA . ARG A 1 110 ? 59.805 27.127 34.631 1.00 40.67 110 ARG A CA 1
ATOM 823 C C . ARG A 1 110 ? 61.060 27.904 34.988 1.00 40.60 110 ARG A C 1
ATOM 824 O O . ARG A 1 110 ? 61.844 28.257 34.110 1.00 42.13 110 ARG A O 1
ATOM 832 N N . ASP A 1 111 ? 61.239 28.182 36.274 1.00 38.96 111 ASP A N 1
ATOM 833 C CA . ASP A 1 111 ? 62.386 28.954 36.721 1.00 41.03 111 ASP A CA 1
ATOM 834 C C . ASP A 1 111 ? 63.341 28.172 37.617 1.00 40.58 111 ASP A C 1
ATOM 835 O O . ASP A 1 111 ? 64.058 28.761 38.430 1.00 40.20 111 ASP A O 1
ATOM 840 N N . GLN A 1 112 ? 63.351 26.851 37.477 1.00 36.59 112 GLN A N 1
ATOM 841 C CA . GLN A 1 112 ? 64.231 26.008 38.286 1.00 32.29 112 GLN A CA 1
ATOM 842 C C . GLN A 1 112 ? 65.302 25.337 37.434 1.00 31.96 112 GLN A C 1
ATOM 843 O O . GLN A 1 112 ? 66.109 24.566 37.951 1.00 23.57 112 GLN A O 1
ATOM 849 N N . LEU A 1 113 ? 65.296 25.612 36.130 1.00 28.94 113 LEU A N 1
ATOM 850 C CA . LEU A 1 113 ? 66.263 24.996 35.234 1.00 32.57 113 LEU A CA 1
ATOM 851 C C . LEU A 1 113 ? 67.638 25.654 35.287 1.00 34.30 113 LEU A C 1
ATOM 852 O O . LEU A 1 113 ? 67.771 26.876 35.318 1.00 33.24 113 LEU A O 1
ATOM 857 N N . LYS A 1 114 ? 68.660 24.812 35.303 1.00 32.72 114 LYS A N 1
ATOM 858 C CA . LYS A 1 114 ? 70.039 25.254 35.369 1.00 31.98 114 LYS A CA 1
ATOM 859 C C . LYS A 1 114 ? 70.794 24.297 34.459 1.00 29.24 114 LYS A C 1
ATOM 860 O O . LYS A 1 114 ? 70.424 23.128 34.332 1.00 28.62 114 LYS A O 1
ATOM 866 N N . GLU A 1 115 ? 71.851 24.764 33.820 1.00 26.81 115 GLU A N 1
ATOM 867 C CA . GLU A 1 115 ? 72.565 23.851 32.953 1.00 29.64 115 GLU A CA 1
ATOM 868 C C . GLU A 1 115 ? 73.335 22.812 33.769 1.00 28.44 115 GLU A C 1
ATOM 869 O O . GLU A 1 115 ? 73.888 23.110 34.830 1.00 25.66 115 GLU A O 1
ATOM 875 N N . GLY A 1 116 ? 73.332 21.581 33.277 1.00 23.49 116 GLY A N 1
ATOM 876 C CA . GLY A 1 116 ? 74.029 20.513 33.958 1.00 22.28 116 GLY A CA 1
ATOM 877 C C . GLY A 1 116 ? 73.068 19.588 34.677 1.00 20.52 116 GLY A C 1
ATOM 878 O O . GLY A 1 116 ? 73.432 18.479 35.066 1.00 25.20 116 GLY A O 1
ATOM 879 N N . ILE A 1 117 ? 71.834 20.026 34.863 1.00 17.41 117 ILE A N 1
ATOM 880 C CA . ILE A 1 117 ? 70.896 19.168 35.556 1.00 21.71 117 ILE A CA 1
ATOM 881 C C . ILE A 1 117 ? 70.141 18.257 34.596 1.00 21.24 117 ILE A C 1
ATOM 882 O O . ILE A 1 117 ? 69.886 18.614 33.436 1.00 22.69 117 ILE A O 1
ATOM 887 N N . ASN A 1 118 ? 69.804 17.072 35.093 1.00 21.18 118 ASN A N 1
ATOM 888 C CA . ASN A 1 118 ? 69.055 16.078 34.334 1.00 25.45 118 ASN A CA 1
ATOM 889 C C . ASN A 1 118 ? 67.568 16.247 34.585 1.00 25.15 118 ASN A C 1
ATOM 890 O O . ASN A 1 118 ? 67.139 16.418 35.723 1.00 20.96 118 ASN A O 1
ATOM 895 N N . VAL A 1 119 ? 66.783 16.174 33.513 1.00 19.75 119 VAL A N 1
ATOM 896 C CA . VAL A 1 119 ? 65.344 16.329 33.616 1.00 17.65 119 VAL A CA 1
ATOM 897 C C . VAL A 1 119 ? 64.589 15.193 32.943 1.00 20.37 119 VAL A C 1
ATOM 898 O O . VAL A 1 119 ? 65.121 14.489 32.088 1.00 15.47 119 VAL A O 1
ATOM 902 N N . GLU A 1 120 ? 63.346 15.007 33.366 1.00 17.41 120 GLU A N 1
ATOM 903 C CA . GLU A 1 120 ? 62.485 14.019 32.749 1.00 19.20 120 GLU A CA 1
ATOM 904 C C . GLU A 1 120 ? 61.669 14.856 31.756 1.00 15.33 120 GLU A C 1
ATOM 905 O O . GLU A 1 120 ? 61.115 15.897 32.147 1.00 17.64 120 GLU A O 1
ATOM 911 N N . TYR A 1 121 ? 61.650 14.461 30.484 1.00 13.12 121 TYR A N 1
ATOM 912 C CA . TYR A 1 121 ? 60.822 15.170 29.498 1.00 15.77 121 TYR A CA 1
ATOM 913 C C . TYR A 1 121 ? 59.871 14.183 28.860 1.00 19.26 121 TYR A C 1
ATOM 914 O O . TYR A 1 121 ? 60.142 12.971 28.820 1.00 15.20 121 TYR A O 1
ATOM 923 N N . TRP A 1 122 ? 58.732 14.699 28.406 1.00 15.22 122 TRP A N 1
ATOM 924 C CA . TRP A 1 122 ? 57.737 13.884 27.723 1.00 17.43 122 TRP A CA 1
ATOM 925 C C . TRP A 1 122 ? 57.819 14.232 26.243 1.00 16.05 122 TRP A C 1
ATOM 926 O O . TRP A 1 122 ? 58.067 15.380 25.880 1.00 19.21 122 TRP A O 1
ATOM 937 N N . GLU A 1 123 ? 57.580 13.240 25.404 1.00 12.58 123 GLU A N 1
ATOM 938 C CA . GLU A 1 123 ? 57.627 13.409 23.974 1.00 17.12 123 GLU A CA 1
ATOM 939 C C . GLU A 1 123 ? 56.400 12.781 23.322 1.00 19.36 123 GLU A C 1
ATOM 940 O O . GLU A 1 123 ? 56.025 11.654 23.637 1.00 14.58 123 GLU A O 1
ATOM 946 N N . THR A 1 124 ? 55.762 13.551 22.446 1.00 17.99 124 THR A N 1
ATOM 947 C CA . THR A 1 124 ? 54.597 13.100 21.713 1.00 18.60 124 THR A CA 1
ATOM 948 C C . THR A 1 124 ? 54.392 13.997 20.500 1.00 19.37 124 THR A C 1
ATOM 949 O O . THR A 1 124 ? 54.526 15.228 20.576 1.00 13.51 124 THR A O 1
ATOM 953 N N . LEU A 1 125 ? 54.067 13.362 19.383 1.00 16.52 125 LEU A N 1
ATOM 954 C CA . LEU A 1 125 ? 53.820 14.066 18.140 1.00 17.86 125 LEU A CA 1
ATOM 955 C C . LEU A 1 125 ? 55.042 14.873 17.675 1.00 19.44 125 LEU A C 1
ATOM 956 O O . LEU A 1 125 ? 54.898 15.925 17.061 1.00 19.68 125 LEU A O 1
ATOM 961 N N . GLY A 1 126 ? 56.239 14.370 17.969 1.00 17.11 126 GLY A N 1
ATOM 962 C CA . GLY A 1 126 ? 57.457 15.059 17.570 1.00 17.51 126 GLY A CA 1
ATOM 963 C C . GLY A 1 126 ? 57.896 16.201 18.480 1.00 20.31 126 GLY A C 1
ATOM 964 O O . GLY A 1 126 ? 58.951 16.796 18.265 1.00 18.56 126 GLY A O 1
ATOM 965 N N . ARG A 1 127 ? 57.095 16.515 19.496 1.00 17.71 127 ARG A N 1
ATOM 966 C CA . ARG A 1 127 ? 57.427 17.597 20.418 1.00 17.54 127 ARG A CA 1
ATOM 967 C C . ARG A 1 127 ? 57.735 17.139 21.837 1.00 19.71 127 ARG A C 1
ATOM 968 O O . ARG A 1 127 ? 57.308 16.067 22.266 1.00 17.56 127 ARG A O 1
ATOM 976 N N . ILE A 1 128 ? 58.475 17.961 22.575 1.00 16.17 128 ILE A N 1
ATOM 977 C CA . ILE A 1 128 ? 58.806 17.595 23.934 1.00 17.65 128 ILE A CA 1
ATOM 978 C C . ILE A 1 128 ? 58.360 18.653 24.933 1.00 18.15 128 ILE A C 1
ATOM 979 O O . ILE A 1 128 ? 58.121 19.812 24.588 1.00 15.40 128 ILE A O 1
ATOM 984 N N . LYS A 1 129 ? 58.237 18.224 26.176 1.00 16.02 129 LYS A N 1
ATOM 985 C CA . LYS A 1 129 ? 57.860 19.114 27.263 1.00 20.05 129 LYS A CA 1
ATOM 986 C C . LYS A 1 129 ? 58.700 18.640 28.439 1.00 19.44 129 LYS A C 1
ATOM 987 O O . LYS A 1 129 ? 58.656 17.463 28.798 1.00 16.44 129 LYS A O 1
ATOM 993 N N . ILE A 1 130 ? 59.481 19.554 29.004 1.00 14.04 130 ILE A N 1
ATOM 994 C CA . ILE A 1 130 ? 60.322 19.245 30.148 1.00 15.15 130 ILE A CA 1
ATOM 995 C C . ILE A 1 130 ? 59.342 19.274 31.324 1.00 18.46 130 ILE A C 1
ATOM 996 O O . ILE A 1 130 ? 58.739 20.312 31.613 1.00 18.25 130 ILE A O 1
ATOM 1001 N N . MET A 1 131 ? 59.197 18.123 31.980 1.00 16.53 131 MET A N 1
ATOM 1002 C CA . MET A 1 131 ? 58.246 17.938 33.074 1.00 19.13 131 MET A CA 1
ATOM 1003 C C . MET A 1 131 ? 58.777 17.984 34.504 1.00 23.28 131 MET A C 1
ATOM 1004 O O . MET A 1 131 ? 58.108 18.498 35.395 1.00 22.70 131 MET A O 1
ATOM 1009 N N . ARG A 1 132 ? 59.954 17.427 34.747 1.00 19.18 132 ARG A N 1
ATOM 1010 C CA . ARG A 1 132 ? 60.482 17.483 36.095 1.00 27.19 132 ARG A CA 1
ATOM 1011 C C . ARG A 1 132 ? 61.995 17.350 36.155 1.00 25.89 132 ARG A C 1
ATOM 1012 O O . ARG A 1 132 ? 62.653 17.006 35.171 1.00 24.15 132 ARG A O 1
ATOM 1020 N N . ILE A 1 133 ? 62.544 17.674 37.311 1.00 19.61 133 ILE A N 1
ATOM 1021 C CA . ILE A 1 133 ? 63.973 17.577 37.508 1.00 26.26 133 ILE A CA 1
ATOM 1022 C C . ILE A 1 133 ? 64.249 16.251 38.211 1.00 26.05 133 ILE A C 1
ATOM 1023 O O . ILE A 1 133 ? 63.548 15.901 39.156 1.00 25.54 133 ILE A O 1
ATOM 1028 N N . LYS A 1 134 ? 65.250 15.512 37.730 1.00 26.17 134 LYS A N 1
ATOM 1029 C CA . LYS A 1 134 ? 65.620 14.218 38.318 1.00 32.43 134 LYS A CA 1
ATOM 1030 C C . LYS A 1 134 ? 66.291 14.457 39.671 1.00 38.06 134 LYS A C 1
ATOM 1031 O O . LYS A 1 134 ? 67.026 15.436 39.844 1.00 35.98 134 LYS A O 1
ATOM 1037 N N . GLY A 1 135 ? 66.056 13.558 40.622 1.00 43.28 135 GLY A N 1
ATOM 1038 C CA . GLY A 1 135 ? 66.618 13.749 41.951 1.00 49.65 135 GLY A CA 1
ATOM 1039 C C . GLY A 1 135 ? 65.690 14.759 42.607 1.00 55.99 135 GLY A C 1
ATOM 1040 O O . GLY A 1 135 ? 65.752 15.031 43.815 1.00 57.49 135 GLY A O 1
ATOM 1041 N N . GLU A 1 136 ? 64.818 15.317 41.766 1.00 56.63 136 GLU A N 1
ATOM 1042 C CA . GLU A 1 136 ? 63.819 16.301 42.156 1.00 56.64 136 GLU A CA 1
ATOM 1043 C C . GLU A 1 136 ? 64.416 17.585 42.729 1.00 56.24 136 GLU A C 1
ATOM 1044 O O . GLU A 1 136 ? 64.241 17.871 43.901 1.00 65.13 136 GLU A O 1
ATOM 1050 N N . GLY A 1 137 ? 65.122 18.361 41.911 1.00 55.98 137 GLY A N 1
ATOM 1051 C CA . GLY A 1 137 ? 65.700 19.592 42.422 1.00 52.65 137 GLY A CA 1
ATOM 1052 C C . GLY A 1 137 ? 66.966 20.096 41.757 1.00 51.76 137 GLY A C 1
ATOM 1053 O O . GLY A 1 137 ? 67.065 21.321 41.528 1.00 52.90 137 GLY A O 1
ATOM 1054 N N . GLY B 1 2 ? 12.190 13.742 -8.120 1.00 20.78 2 GLY B N 1
ATOM 1055 C CA . GLY B 1 2 ? 12.474 13.281 -9.496 1.00 18.43 2 GLY B CA 1
ATOM 1056 C C . GLY B 1 2 ? 11.654 12.051 -9.840 1.00 24.79 2 GLY B C 1
ATOM 1057 O O . GLY B 1 2 ? 10.608 11.795 -9.223 1.00 23.73 2 GLY B O 1
ATOM 1058 N N . ASP B 1 3 ? 12.126 11.284 -10.819 1.00 20.55 3 ASP B N 1
ATOM 1059 C CA . ASP B 1 3 ? 11.418 10.084 -11.236 1.00 24.32 3 ASP B CA 1
ATOM 1060 C C . ASP B 1 3 ? 12.045 8.801 -10.689 1.00 25.32 3 ASP B C 1
ATOM 1061 O O . ASP B 1 3 ? 12.354 8.719 -9.502 1.00 28.36 3 ASP B O 1
ATOM 1066 N N . LYS B 1 4 ? 12.224 7.802 -11.540 1.00 25.19 4 LYS B N 1
ATOM 1067 C CA . LYS B 1 4 ? 12.787 6.523 -11.097 1.00 25.63 4 LYS B CA 1
ATOM 1068 C C . LYS B 1 4 ? 14.112 6.210 -11.792 1.00 21.60 4 LYS B C 1
ATOM 1069 O O . LYS B 1 4 ? 14.388 6.720 -12.881 1.00 22.97 4 LYS B O 1
ATOM 1075 N N . THR B 1 5 ? 14.930 5.375 -11.161 1.00 14.25 5 THR B N 1
ATOM 1076 C CA . THR B 1 5 ? 16.171 4.941 -11.781 1.00 19.73 5 THR B CA 1
ATOM 1077 C C . THR B 1 5 ? 16.331 3.459 -11.449 1.00 19.03 5 THR B C 1
ATOM 1078 O O . THR B 1 5 ? 15.549 2.914 -10.682 1.00 23.74 5 THR B O 1
ATOM 1082 N N . LYS B 1 6 ? 17.328 2.809 -12.026 1.00 19.61 6 LYS B N 1
ATOM 1083 C CA . LYS B 1 6 ? 17.549 1.382 -11.771 1.00 24.70 6 LYS B CA 1
ATOM 1084 C C . LYS B 1 6 ? 18.856 1.220 -11.016 1.00 22.43 6 LYS B C 1
ATOM 1085 O O . LYS B 1 6 ? 19.857 1.836 -11.365 1.00 23.83 6 LYS B O 1
ATOM 1091 N N . VAL B 1 7 ? 18.846 0.393 -9.980 1.00 22.19 7 VAL B N 1
ATOM 1092 C CA . VAL B 1 7 ? 20.039 0.187 -9.170 1.00 19.68 7 VAL B CA 1
ATOM 1093 C C . VAL B 1 7 ? 20.273 -1.299 -8.892 1.00 19.76 7 VAL B C 1
ATOM 1094 O O . VAL B 1 7 ? 19.323 -2.059 -8.705 1.00 16.25 7 VAL B O 1
ATOM 1098 N N . GLN B 1 8 ? 21.530 -1.722 -8.857 1.00 16.70 8 GLN B N 1
ATOM 1099 C CA . GLN B 1 8 ? 21.810 -3.127 -8.553 1.00 19.66 8 GLN B CA 1
ATOM 1100 C C . GLN B 1 8 ? 21.601 -3.343 -7.050 1.00 19.64 8 GLN B C 1
ATOM 1101 O O . GLN B 1 8 ? 21.966 -2.488 -6.231 1.00 17.12 8 GLN B O 1
ATOM 1107 N N . VAL B 1 9 ? 21.029 -4.484 -6.691 1.00 17.75 9 VAL B N 1
ATOM 1108 C CA . VAL B 1 9 ? 20.747 -4.784 -5.291 1.00 19.31 9 VAL B CA 1
ATOM 1109 C C . VAL B 1 9 ? 21.977 -4.694 -4.384 1.00 21.97 9 VAL B C 1
ATOM 1110 O O . VAL B 1 9 ? 21.882 -4.235 -3.248 1.00 16.03 9 VAL B O 1
ATOM 1114 N N . SER B 1 10 ? 23.131 -5.105 -4.903 1.00 21.20 10 SER B N 1
ATOM 1115 C CA . SER B 1 10 ? 24.369 -5.077 -4.125 1.00 20.96 10 SER B CA 1
ATOM 1116 C C . SER B 1 10 ? 24.768 -3.668 -3.654 1.00 23.01 10 SER B C 1
ATOM 1117 O O . SER B 1 10 ? 25.576 -3.534 -2.750 1.00 22.76 10 SER B O 1
ATOM 1120 N N . LYS B 1 11 ? 24.202 -2.625 -4.264 1.00 26.63 11 LYS B N 1
ATOM 1121 C CA . LYS B 1 11 ? 24.523 -1.243 -3.891 1.00 26.43 11 LYS B CA 1
ATOM 1122 C C . LYS B 1 11 ? 23.560 -0.645 -2.868 1.00 29.10 11 LYS B C 1
ATOM 1123 O O . LYS B 1 11 ? 23.760 0.469 -2.387 1.00 28.02 11 LYS B O 1
ATOM 1129 N N . LEU B 1 12 ? 22.506 -1.381 -2.545 1.00 22.06 12 LEU B N 1
ATOM 1130 C CA . LEU B 1 12 ? 21.524 -0.897 -1.590 1.00 19.78 12 LEU B CA 1
ATOM 1131 C C . LEU B 1 12 ? 22.039 -0.931 -0.153 1.00 22.71 12 LEU B C 1
ATOM 1132 O O . LEU B 1 12 ? 22.746 -1.857 0.248 1.00 19.37 12 LEU B O 1
ATOM 1137 N N . LYS B 1 13 ? 21.650 0.081 0.617 1.00 20.49 13 LYS B N 1
ATOM 1138 C CA . LYS B 1 13 ? 22.030 0.183 2.017 1.00 19.93 13 LYS B CA 1
ATOM 1139 C C . LYS B 1 13 ? 20.918 0.842 2.823 1.00 19.87 13 LYS B C 1
ATOM 1140 O O . LYS B 1 13 ? 20.075 1.568 2.283 1.00 22.19 13 LYS B O 1
ATOM 1146 N N . PRO B 1 14 ? 20.891 0.590 4.138 1.00 22.54 14 PRO B N 1
ATOM 1147 C CA . PRO B 1 14 ? 19.850 1.207 4.966 1.00 22.57 14 PRO B CA 1
ATOM 1148 C C . PRO B 1 14 ? 19.965 2.719 4.750 1.00 24.38 14 PRO B C 1
ATOM 1149 O O . PRO B 1 14 ? 21.056 3.223 4.468 1.00 23.38 14 PRO B O 1
ATOM 1153 N N . GLY B 1 15 ? 18.856 3.435 4.878 1.00 20.30 15 GLY B N 1
ATOM 1154 C CA . GLY B 1 15 ? 18.898 4.874 4.675 1.00 21.78 15 GLY B CA 1
ATOM 1155 C C . GLY B 1 15 ? 18.717 5.264 3.218 1.00 21.85 15 GLY B C 1
ATOM 1156 O O . GLY B 1 15 ? 18.476 6.423 2.911 1.00 26.36 15 GLY B O 1
ATOM 1157 N N . ARG B 1 16 ? 18.843 4.298 2.314 1.00 22.89 16 ARG B N 1
ATOM 1158 C CA . ARG B 1 16 ? 18.651 4.566 0.896 1.00 22.41 16 ARG B CA 1
ATOM 1159 C C . ARG B 1 16 ? 17.192 4.284 0.571 1.00 20.11 16 ARG B C 1
ATOM 1160 O O . ARG B 1 16 ? 16.433 3.918 1.459 1.00 22.73 16 ARG B O 1
ATOM 1168 N N . TYR B 1 17 ? 16.804 4.448 -0.689 1.00 18.36 17 TYR B N 1
ATOM 1169 C CA . TYR B 1 17 ? 15.417 4.269 -1.071 1.00 16.09 17 TYR B CA 1
ATOM 1170 C C . TYR B 1 17 ? 15.174 3.191 -2.131 1.00 17.44 17 TYR B C 1
ATOM 1171 O O . TYR B 1 17 ? 16.091 2.763 -2.839 1.00 13.15 17 TYR B O 1
ATOM 1180 N N . ILE B 1 18 ? 13.924 2.760 -2.229 1.00 13.28 18 ILE B N 1
ATOM 1181 C CA . ILE B 1 18 ? 13.555 1.727 -3.188 1.00 14.53 18 ILE B CA 1
ATOM 1182 C C . ILE B 1 18 ? 12.052 1.766 -3.443 1.00 17.01 18 ILE B C 1
ATOM 1183 O O . ILE B 1 18 ? 11.283 2.193 -2.576 1.00 16.13 18 ILE B O 1
ATOM 1188 N N . ILE B 1 19 ? 11.634 1.346 -4.635 1.00 14.32 19 ILE B N 1
ATOM 1189 C CA . ILE B 1 19 ? 10.215 1.328 -4.941 1.00 14.06 19 ILE B CA 1
ATOM 1190 C C . ILE B 1 19 ? 9.698 -0.088 -4.814 1.00 17.91 19 ILE B C 1
ATOM 1191 O O . ILE B 1 19 ? 10.226 -1.019 -5.437 1.00 18.75 19 ILE B O 1
ATOM 1196 N N . ILE B 1 20 ? 8.686 -0.262 -3.972 1.00 17.30 20 ILE B N 1
ATOM 1197 C CA . ILE B 1 20 ? 8.101 -1.580 -3.786 1.00 17.65 20 ILE B CA 1
ATOM 1198 C C . ILE B 1 20 ? 6.596 -1.440 -3.876 1.00 19.20 20 ILE B C 1
ATOM 1199 O O . ILE B 1 20 ? 5.989 -0.708 -3.099 1.00 18.08 20 ILE B O 1
ATOM 1204 N N . ASP B 1 21 ? 6.013 -2.155 -4.836 1.00 23.11 21 ASP B N 1
ATOM 1205 C CA . ASP B 1 21 ? 4.580 -2.129 -5.084 1.00 24.21 21 ASP B CA 1
ATOM 1206 C C . ASP B 1 21 ? 4.110 -0.704 -5.406 1.00 24.73 21 ASP B C 1
ATOM 1207 O O . ASP B 1 21 ? 3.107 -0.225 -4.873 1.00 22.00 21 ASP B O 1
ATOM 1212 N N . ASP B 1 22 ? 4.868 -0.044 -6.282 1.00 21.37 22 ASP B N 1
ATOM 1213 C CA . ASP B 1 22 ? 4.592 1.319 -6.735 1.00 25.02 22 ASP B CA 1
ATOM 1214 C C . ASP B 1 22 ? 4.571 2.401 -5.652 1.00 23.14 22 ASP B C 1
ATOM 1215 O O . ASP B 1 22 ? 3.919 3.436 -5.804 1.00 27.17 22 ASP B O 1
ATOM 1220 N N . GLU B 1 23 ? 5.283 2.147 -4.561 1.00 20.76 23 GLU B N 1
ATOM 1221 C CA . GLU B 1 23 ? 5.378 3.093 -3.463 1.00 21.57 23 GLU B CA 1
ATOM 1222 C C . GLU B 1 23 ? 6.843 3.351 -3.140 1.00 22.42 23 GLU B C 1
ATOM 1223 O O . GLU B 1 23 ? 7.617 2.409 -2.973 1.00 16.55 23 GLU B O 1
ATOM 1229 N N . PRO B 1 24 ? 7.246 4.638 -3.068 1.00 19.36 24 PRO B N 1
ATOM 1230 C CA . PRO B 1 24 ? 8.642 4.958 -2.745 1.00 20.57 24 PRO B CA 1
ATOM 1231 C C . PRO B 1 24 ? 8.835 4.667 -1.251 1.00 22.62 24 PRO B C 1
ATOM 1232 O O . PRO B 1 24 ? 8.075 5.162 -0.416 1.00 20.37 24 PRO B O 1
ATOM 1236 N N . CYS B 1 25 ? 9.839 3.848 -0.934 1.00 20.39 25 CYS B N 1
ATOM 1237 C CA . CYS B 1 25 ? 10.121 3.439 0.444 1.00 19.04 25 CYS B CA 1
ATOM 1238 C C . CYS B 1 25 ? 11.542 3.699 0.906 1.00 17.03 25 CYS B C 1
ATOM 1239 O O . CYS B 1 25 ? 12.488 3.652 0.114 1.00 15.98 25 CYS B O 1
ATOM 1242 N N . ARG B 1 26 ? 11.688 3.950 2.202 1.00 15.13 26 ARG B N 1
ATOM 1243 C CA . ARG B 1 26 ? 13.006 4.166 2.775 1.00 16.98 26 ARG B CA 1
ATOM 1244 C C . ARG B 1 26 ? 13.473 2.814 3.331 1.00 17.15 26 ARG B C 1
ATOM 1245 O O . ARG B 1 26 ? 12.732 2.153 4.061 1.00 16.63 26 ARG B O 1
ATOM 1253 N N . ILE B 1 27 ? 14.685 2.409 2.975 1.00 12.87 27 ILE B N 1
ATOM 1254 C CA . ILE B 1 27 ? 15.245 1.146 3.442 1.00 15.74 27 ILE B CA 1
ATOM 1255 C C . ILE B 1 27 ? 15.667 1.305 4.908 1.00 19.33 27 ILE B C 1
ATOM 1256 O O . ILE B 1 27 ? 16.435 2.217 5.241 1.00 16.64 27 ILE B O 1
ATOM 1261 N N . VAL B 1 28 ? 15.136 0.451 5.781 1.00 18.70 28 VAL B N 1
ATOM 1262 C CA . VAL B 1 28 ? 15.492 0.499 7.199 1.00 22.89 28 VAL B CA 1
ATOM 1263 C C . VAL B 1 28 ? 16.481 -0.614 7.537 1.00 28.96 28 VAL B C 1
ATOM 1264 O O . VAL B 1 28 ? 17.209 -0.534 8.519 1.00 28.56 28 VAL B O 1
ATOM 1268 N N . ASN B 1 29 ? 16.502 -1.668 6.731 1.00 24.28 29 ASN B N 1
ATOM 1269 C CA . ASN B 1 29 ? 17.439 -2.737 6.991 1.00 27.60 29 ASN B CA 1
ATOM 1270 C C . ASN B 1 29 ? 17.678 -3.632 5.785 1.00 26.98 29 ASN B C 1
ATOM 1271 O O . ASN B 1 29 ? 16.765 -3.920 5.015 1.00 19.16 29 ASN B O 1
ATOM 1276 N N . ILE B 1 30 ? 18.935 -4.027 5.614 1.00 22.77 30 ILE B N 1
ATOM 1277 C CA . ILE B 1 30 ? 19.322 -4.914 4.531 1.00 21.98 30 ILE B CA 1
ATOM 1278 C C . ILE B 1 30 ? 20.194 -6.016 5.124 1.00 19.75 30 ILE B C 1
ATOM 1279 O O . ILE B 1 30 ? 21.101 -5.745 5.909 1.00 24.61 30 ILE B O 1
ATOM 1284 N N . THR B 1 31 ? 19.902 -7.254 4.749 1.00 17.62 31 THR B N 1
ATOM 1285 C CA . THR B 1 31 ? 20.657 -8.392 5.226 1.00 19.72 31 THR B CA 1
ATOM 1286 C C . THR B 1 31 ? 21.069 -9.234 4.041 1.00 19.67 31 THR B C 1
ATOM 1287 O O . THR B 1 31 ? 20.235 -9.789 3.321 1.00 16.96 31 THR B O 1
ATOM 1291 N N . VAL B 1 32 ? 22.373 -9.314 3.842 1.00 17.24 32 VAL B N 1
ATOM 1292 C CA . VAL B 1 32 ? 22.924 -10.072 2.737 1.00 19.97 32 VAL B CA 1
ATOM 1293 C C . VAL B 1 32 ? 23.397 -11.444 3.183 1.00 20.45 32 VAL B C 1
ATOM 1294 O O . VAL B 1 32 ? 24.149 -11.562 4.147 1.00 21.45 32 VAL B O 1
ATOM 1298 N N . SER B 1 33 ? 22.942 -12.478 2.490 1.00 19.14 33 SER B N 1
ATOM 1299 C CA . SER B 1 33 ? 23.371 -13.830 2.801 1.00 22.07 33 SER B CA 1
ATOM 1300 C C . SER B 1 33 ? 24.302 -14.225 1.665 1.00 26.91 33 SER B C 1
ATOM 1301 O O . SER B 1 33 ? 23.868 -14.335 0.518 1.00 23.38 33 SER B O 1
ATOM 1304 N N . SER B 1 34 ? 25.583 -14.398 1.990 1.00 29.00 34 SER B N 1
ATOM 1305 C CA . SER B 1 34 ? 26.592 -14.768 1.007 1.00 42.80 34 SER B CA 1
ATOM 1306 C C . SER B 1 34 ? 26.055 -15.881 0.124 1.00 49.45 34 SER B C 1
ATOM 1307 O O . SER B 1 34 ? 25.642 -15.625 -1.010 1.00 58.92 34 SER B O 1
ATOM 1310 N N . PRO B 1 35 ? 26.071 -17.132 0.596 1.00 54.47 35 PRO B N 1
ATOM 1311 C CA . PRO B 1 35 ? 25.494 -18.005 -0.421 1.00 59.38 35 PRO B CA 1
ATOM 1312 C C . PRO B 1 35 ? 23.975 -17.847 -0.436 1.00 65.22 35 PRO B C 1
ATOM 1313 O O . PRO B 1 35 ? 23.368 -17.771 -1.510 1.00 69.37 35 PRO B O 1
ATOM 1317 N N . GLY B 1 36 ? 23.366 -17.770 0.753 1.00 66.52 36 GLY B N 1
ATOM 1318 C CA . GLY B 1 36 ? 21.914 -17.674 0.841 1.00 66.04 36 GLY B CA 1
ATOM 1319 C C . GLY B 1 36 ? 21.491 -19.012 0.283 1.00 69.40 36 GLY B C 1
ATOM 1320 O O . GLY B 1 36 ? 22.307 -19.628 -0.400 1.00 76.00 36 GLY B O 1
ATOM 1321 N N . LYS B 1 37 ? 20.285 -19.521 0.510 1.00 67.96 37 LYS B N 1
ATOM 1322 C CA . LYS B 1 37 ? 20.089 -20.829 -0.100 1.00 67.41 37 LYS B CA 1
ATOM 1323 C C . LYS B 1 37 ? 19.051 -21.193 -1.139 1.00 67.66 37 LYS B C 1
ATOM 1324 O O . LYS B 1 37 ? 18.941 -22.377 -1.470 1.00 71.99 37 LYS B O 1
ATOM 1330 N N . HIS B 1 38 ? 18.279 -20.248 -1.666 1.00 66.28 38 HIS B N 1
ATOM 1331 C CA . HIS B 1 38 ? 17.372 -20.671 -2.725 1.00 65.02 38 HIS B CA 1
ATOM 1332 C C . HIS B 1 38 ? 18.332 -20.723 -3.900 1.00 64.00 38 HIS B C 1
ATOM 1333 O O . HIS B 1 38 ? 18.141 -21.472 -4.863 1.00 63.67 38 HIS B O 1
ATOM 1340 N N . GLY B 1 39 ? 19.382 -19.912 -3.780 1.00 62.57 39 GLY B N 1
ATOM 1341 C CA . GLY B 1 39 ? 20.405 -19.836 -4.802 1.00 58.46 39 GLY B CA 1
ATOM 1342 C C . GLY B 1 39 ? 21.636 -19.037 -4.402 1.00 53.47 39 GLY B C 1
ATOM 1343 O O . GLY B 1 39 ? 22.280 -19.296 -3.384 1.00 53.06 39 GLY B O 1
ATOM 1344 N N . SER B 1 40 ? 21.949 -18.046 -5.227 1.00 50.08 40 SER B N 1
ATOM 1345 C CA . SER B 1 40 ? 23.112 -17.187 -5.044 1.00 43.27 40 SER B CA 1
ATOM 1346 C C . SER B 1 40 ? 23.010 -16.165 -3.916 1.00 33.54 40 SER B C 1
ATOM 1347 O O . SER B 1 40 ? 22.078 -16.191 -3.103 1.00 25.76 40 SER B O 1
ATOM 1350 N N . ALA B 1 41 ? 23.982 -15.258 -3.877 1.00 23.66 41 ALA B N 1
ATOM 1351 C CA . ALA B 1 41 ? 23.988 -14.217 -2.865 1.00 21.87 41 ALA B CA 1
ATOM 1352 C C . ALA B 1 41 ? 22.662 -13.484 -2.980 1.00 22.73 41 ALA B C 1
ATOM 1353 O O . ALA B 1 41 ? 22.199 -13.177 -4.092 1.00 22.23 41 ALA B O 1
ATOM 1355 N N . LYS B 1 42 ? 22.049 -13.218 -1.831 1.00 22.83 42 LYS B N 1
ATOM 1356 C CA . LYS B 1 42 ? 20.769 -12.529 -1.800 1.00 22.11 42 LYS B CA 1
ATOM 1357 C C . LYS B 1 42 ? 20.663 -11.512 -0.673 1.00 22.86 42 LYS B C 1
ATOM 1358 O O . LYS B 1 42 ? 21.366 -11.586 0.341 1.00 20.66 42 LYS B O 1
ATOM 1364 N N . ALA B 1 43 ? 19.766 -10.558 -0.861 1.00 19.57 43 ALA B N 1
ATOM 1365 C CA . ALA B 1 43 ? 19.552 -9.527 0.126 1.00 16.83 43 ALA B CA 1
ATOM 1366 C C . ALA B 1 43 ? 18.095 -9.523 0.545 1.00 19.23 43 ALA B C 1
ATOM 1367 O O . ALA B 1 43 ? 17.198 -9.597 -0.301 1.00 21.40 43 ALA B O 1
ATOM 1369 N N . ARG B 1 44 ? 17.855 -9.463 1.847 1.00 17.62 44 ARG B N 1
ATOM 1370 C CA . ARG B 1 44 ? 16.494 -9.355 2.343 1.00 17.16 44 ARG B CA 1
ATOM 1371 C C . ARG B 1 44 ? 16.414 -7.867 2.647 1.00 16.31 44 ARG B C 1
ATOM 1372 O O . ARG B 1 44 ? 17.161 -7.343 3.481 1.00 14.21 44 ARG B O 1
ATOM 1380 N N . ILE B 1 45 ? 15.511 -7.193 1.942 1.00 17.57 45 ILE B N 1
ATOM 1381 C CA . ILE B 1 45 ? 15.326 -5.753 2.051 1.00 14.76 45 ILE B CA 1
ATOM 1382 C C . ILE B 1 45 ? 14.053 -5.382 2.806 1.00 13.26 45 ILE B C 1
ATOM 1383 O O . ILE B 1 45 ? 12.964 -5.800 2.428 1.00 14.74 45 ILE B O 1
ATOM 1388 N N . GLU B 1 46 ? 14.188 -4.608 3.882 1.00 14.88 46 GLU B N 1
ATOM 1389 C CA . GLU B 1 46 ? 13.013 -4.169 4.625 1.00 16.40 46 GLU B CA 1
ATOM 1390 C C . GLU B 1 46 ? 12.950 -2.647 4.513 1.00 17.12 46 GLU B C 1
ATOM 1391 O O . GLU B 1 46 ? 13.932 -1.948 4.803 1.00 17.97 46 GLU B O 1
ATOM 1397 N N . ALA B 1 47 ? 11.786 -2.152 4.099 1.00 16.79 47 ALA B N 1
ATOM 1398 C CA . ALA B 1 47 ? 11.560 -0.720 3.885 1.00 19.92 47 ALA B CA 1
ATOM 1399 C C . ALA B 1 47 ? 10.184 -0.242 4.351 1.00 20.37 47 ALA B C 1
ATOM 1400 O O . ALA B 1 47 ? 9.266 -1.035 4.530 1.00 21.15 47 ALA B O 1
ATOM 1402 N N . VAL B 1 48 ? 10.044 1.068 4.521 1.00 15.85 48 VAL B N 1
ATOM 1403 C CA . VAL B 1 48 ? 8.787 1.647 4.942 1.00 16.89 48 VAL B CA 1
ATOM 1404 C C . VAL B 1 48 ? 8.330 2.697 3.917 1.00 14.78 48 VAL B C 1
ATOM 1405 O O . VAL B 1 48 ? 9.120 3.541 3.486 1.00 14.16 48 VAL B O 1
ATOM 1409 N N . GLY B 1 49 ? 7.061 2.628 3.533 1.00 17.83 49 GLY B N 1
ATOM 1410 C CA . GLY B 1 49 ? 6.506 3.577 2.582 1.00 19.78 49 GLY B CA 1
ATOM 1411 C C . GLY B 1 49 ? 6.613 5.006 3.090 1.00 23.37 49 GLY B C 1
ATOM 1412 O O . GLY B 1 49 ? 6.176 5.318 4.203 1.00 18.26 49 GLY B O 1
ATOM 1413 N N . ILE B 1 50 ? 7.195 5.875 2.270 1.00 18.92 50 ILE B N 1
ATOM 1414 C CA . ILE B 1 50 ? 7.361 7.276 2.621 1.00 20.77 50 ILE B CA 1
ATOM 1415 C C . ILE B 1 50 ? 6.007 7.938 2.835 1.00 20.37 50 ILE B C 1
ATOM 1416 O O . ILE B 1 50 ? 5.854 8.739 3.738 1.00 19.01 50 ILE B O 1
ATOM 1421 N N . PHE B 1 51 ? 5.038 7.599 1.995 1.00 20.41 51 PHE B N 1
ATOM 1422 C CA . PHE B 1 51 ? 3.708 8.182 2.094 1.00 24.90 51 PHE B CA 1
ATOM 1423 C C . PHE B 1 51 ? 2.728 7.377 2.921 1.00 26.55 51 PHE B C 1
ATOM 1424 O O . PHE B 1 51 ? 2.028 7.953 3.749 1.00 26.95 51 PHE B O 1
ATOM 1432 N N . ASP B 1 52 ? 2.662 6.057 2.717 1.00 27.07 52 ASP B N 1
ATOM 1433 C CA . ASP B 1 52 ? 1.721 5.255 3.500 1.00 26.75 52 ASP B CA 1
ATOM 1434 C C . ASP B 1 52 ? 2.269 4.690 4.819 1.00 28.36 52 ASP B C 1
ATOM 1435 O O . ASP B 1 52 ? 1.500 4.201 5.639 1.00 27.20 52 ASP B O 1
ATOM 1440 N N . GLY B 1 53 ? 3.582 4.771 5.040 1.00 26.79 53 GLY B N 1
ATOM 1441 C CA . GLY B 1 53 ? 4.145 4.256 6.281 1.00 24.45 53 GLY B CA 1
ATOM 1442 C C . GLY B 1 53 ? 4.094 2.740 6.457 1.00 24.90 53 GLY B C 1
ATOM 1443 O O . GLY B 1 53 ? 4.455 2.221 7.502 1.00 27.02 53 GLY B O 1
ATOM 1444 N N . LYS B 1 54 ? 3.671 2.010 5.434 1.00 27.03 54 LYS B N 1
ATOM 1445 C CA . LYS B 1 54 ? 3.588 0.562 5.559 1.00 24.56 54 LYS B CA 1
ATOM 1446 C C . LYS B 1 54 ? 4.953 -0.117 5.415 1.00 27.92 54 LYS B C 1
ATOM 1447 O O . LYS B 1 54 ? 5.814 0.320 4.646 1.00 23.12 54 LYS B O 1
ATOM 1453 N N . VAL B 1 55 ? 5.153 -1.189 6.169 1.00 26.46 55 VAL B N 1
ATOM 1454 C CA . VAL B 1 55 ? 6.407 -1.917 6.100 1.00 27.30 55 VAL B CA 1
ATOM 1455 C C . VAL B 1 55 ? 6.339 -2.939 4.970 1.00 28.12 55 VAL B C 1
ATOM 1456 O O . VAL B 1 55 ? 5.312 -3.599 4.775 1.00 24.92 55 VAL B O 1
ATOM 1460 N N . ARG B 1 56 ? 7.431 -3.044 4.212 1.00 23.92 56 ARG B N 1
ATOM 1461 C CA . ARG B 1 56 ? 7.529 -3.987 3.101 1.00 23.83 56 ARG B CA 1
ATOM 1462 C C . ARG B 1 56 ? 8.871 -4.707 3.188 1.00 25.88 56 ARG B C 1
ATOM 1463 O O . ARG B 1 56 ? 9.897 -4.082 3.470 1.00 22.70 56 ARG B O 1
ATOM 1471 N N . SER B 1 57 ? 8.864 -6.010 2.929 1.00 23.50 57 SER B N 1
ATOM 1472 C CA . SER B 1 57 ? 10.083 -6.800 2.960 1.00 24.99 57 SER B CA 1
ATOM 1473 C C . SER B 1 57 ? 10.133 -7.676 1.734 1.00 26.09 57 SER B C 1
ATOM 1474 O O . SER B 1 57 ? 9.193 -8.425 1.470 1.00 25.08 57 SER B O 1
ATOM 1477 N N . ILE B 1 58 ? 11.231 -7.600 0.989 1.00 21.69 58 ILE B N 1
ATOM 1478 C CA . ILE B 1 58 ? 11.372 -8.426 -0.204 1.00 24.01 58 ILE B CA 1
ATOM 1479 C C . ILE B 1 58 ? 12.761 -9.047 -0.213 1.00 20.49 58 ILE B C 1
ATOM 1480 O O . ILE B 1 58 ? 13.654 -8.577 0.481 1.00 20.53 58 ILE B O 1
ATOM 1485 N N . VAL B 1 59 ? 12.934 -10.102 -0.999 1.00 18.85 59 VAL B N 1
ATOM 1486 C CA . VAL B 1 59 ? 14.228 -10.774 -1.092 1.00 18.47 59 VAL B CA 1
ATOM 1487 C C . VAL B 1 59 ? 14.649 -10.780 -2.557 1.00 19.51 59 VAL B C 1
ATOM 1488 O O . VAL B 1 59 ? 13.853 -11.110 -3.422 1.00 21.18 59 VAL B O 1
ATOM 1492 N N . LYS B 1 60 ? 15.898 -10.415 -2.838 1.00 19.23 60 LYS B N 1
ATOM 1493 C CA . LYS B 1 60 ? 16.380 -10.383 -4.211 1.00 18.11 60 LYS B CA 1
ATOM 1494 C C . LYS B 1 60 ? 17.838 -10.808 -4.321 1.00 18.45 60 LYS B C 1
ATOM 1495 O O . LYS B 1 60 ? 18.615 -10.618 -3.396 1.00 18.27 60 LYS B O 1
ATOM 1501 N N . PRO B 1 61 ? 18.222 -11.404 -5.463 1.00 21.02 61 PRO B N 1
ATOM 1502 C CA . PRO B 1 61 ? 19.620 -11.816 -5.644 1.00 20.65 61 PRO B CA 1
ATOM 1503 C C . PRO B 1 61 ? 20.412 -10.498 -5.650 1.00 20.66 61 PRO B C 1
ATOM 1504 O O . PRO B 1 61 ? 19.902 -9.477 -6.123 1.00 18.10 61 PRO B O 1
ATOM 1508 N N . THR B 1 62 ? 21.639 -10.492 -5.132 1.00 20.07 62 THR B N 1
ATOM 1509 C CA . THR B 1 62 ? 22.409 -9.243 -5.112 1.00 21.89 62 THR B CA 1
ATOM 1510 C C . THR B 1 62 ? 22.770 -8.777 -6.531 1.00 24.22 62 THR B C 1
ATOM 1511 O O . THR B 1 62 ? 23.108 -7.608 -6.753 1.00 21.37 62 THR B O 1
ATOM 1515 N N . SER B 1 63 ? 22.647 -9.696 -7.487 1.00 20.35 63 SER B N 1
ATOM 1516 C CA . SER B 1 63 ? 22.926 -9.433 -8.901 1.00 21.98 63 SER B CA 1
ATOM 1517 C C . SER B 1 63 ? 21.749 -8.757 -9.613 1.00 24.73 63 SER B C 1
ATOM 1518 O O . SER B 1 63 ? 21.911 -8.186 -10.689 1.00 26.16 63 SER B O 1
ATOM 1521 N N . ALA B 1 64 ? 20.562 -8.844 -9.025 1.00 19.00 64 ALA B N 1
ATOM 1522 C CA . ALA B 1 64 ? 19.381 -8.261 -9.629 1.00 15.83 64 ALA B CA 1
ATOM 1523 C C . ALA B 1 64 ? 19.340 -6.754 -9.484 1.00 17.71 64 ALA B C 1
ATOM 1524 O O . ALA B 1 64 ? 20.097 -6.176 -8.721 1.00 19.21 64 ALA B O 1
ATOM 1526 N N . GLU B 1 65 ? 18.445 -6.124 -10.228 1.00 17.81 65 GLU B N 1
ATOM 1527 C CA . GLU B 1 65 ? 18.281 -4.687 -10.157 1.00 24.54 65 GLU B CA 1
ATOM 1528 C C . GLU B 1 65 ? 16.878 -4.366 -9.671 1.00 20.51 65 GLU B C 1
ATOM 1529 O O . GLU B 1 65 ? 15.952 -5.149 -9.870 1.00 19.96 65 GLU B O 1
ATOM 1535 N N . VAL B 1 66 ? 16.732 -3.230 -8.998 1.00 16.44 66 VAL B N 1
ATOM 1536 C CA . VAL B 1 66 ? 15.420 -2.816 -8.495 1.00 16.90 66 VAL B CA 1
ATOM 1537 C C . VAL B 1 66 ? 15.220 -1.349 -8.848 1.00 15.58 66 VAL B C 1
ATOM 1538 O O . VAL B 1 66 ? 16.178 -0.660 -9.173 1.00 14.99 66 VAL B O 1
ATOM 1542 N N . ASP B 1 67 ? 13.984 -0.872 -8.797 1.00 11.91 67 ASP B N 1
ATOM 1543 C CA . ASP B 1 67 ? 13.749 0.527 -9.095 1.00 17.04 67 ASP B CA 1
ATOM 1544 C C . ASP B 1 67 ? 13.936 1.365 -7.839 1.00 18.81 67 ASP B C 1
ATOM 1545 O O . ASP B 1 67 ? 13.511 0.977 -6.757 1.00 19.29 67 ASP B O 1
ATOM 1550 N N . VAL B 1 68 ? 14.605 2.500 -8.004 1.00 19.86 68 VAL B N 1
ATOM 1551 C CA . VAL B 1 68 ? 14.863 3.436 -6.911 1.00 19.61 68 VAL B CA 1
ATOM 1552 C C . VAL B 1 68 ? 14.247 4.786 -7.303 1.00 20.32 68 VAL B C 1
ATOM 1553 O O . VAL B 1 68 ? 14.330 5.225 -8.459 1.00 19.04 68 VAL B O 1
ATOM 1557 N N . PRO B 1 69 ? 13.579 5.442 -6.350 1.00 19.47 69 PRO B N 1
ATOM 1558 C CA . PRO B 1 69 ? 12.964 6.735 -6.652 1.00 15.67 69 PRO B CA 1
ATOM 1559 C C . PRO B 1 69 ? 13.991 7.845 -6.435 1.00 20.07 69 PRO B C 1
ATOM 1560 O O . PRO B 1 69 ? 14.752 7.822 -5.469 1.00 20.27 69 PRO B O 1
ATOM 1564 N N . ILE B 1 70 ? 14.034 8.797 -7.353 1.00 18.22 70 ILE B N 1
ATOM 1565 C CA . ILE B 1 70 ? 14.939 9.922 -7.226 1.00 15.88 70 ILE B CA 1
ATOM 1566 C C . ILE B 1 70 ? 14.081 10.956 -6.496 1.00 16.99 70 ILE B C 1
ATOM 1567 O O . ILE B 1 70 ? 13.004 11.329 -6.972 1.00 15.61 70 ILE B O 1
ATOM 1572 N N . ILE B 1 71 ? 14.558 11.388 -5.333 1.00 16.14 71 ILE B N 1
ATOM 1573 C CA . ILE B 1 71 ? 13.847 12.334 -4.478 1.00 14.27 71 ILE B CA 1
ATOM 1574 C C . ILE B 1 71 ? 14.508 13.707 -4.463 1.00 19.76 71 ILE B C 1
ATOM 1575 O O . ILE B 1 71 ? 15.645 13.864 -4.013 1.00 18.15 71 ILE B O 1
ATOM 1580 N N . ASP B 1 72 ? 13.789 14.702 -4.957 1.00 18.97 72 ASP B N 1
ATOM 1581 C CA . ASP B 1 72 ? 14.294 16.060 -4.947 1.00 19.06 72 ASP B CA 1
ATOM 1582 C C . ASP B 1 72 ? 13.827 16.728 -3.654 1.00 20.07 72 ASP B C 1
ATOM 1583 O O . ASP B 1 72 ? 12.726 16.455 -3.174 1.00 17.69 72 ASP B O 1
ATOM 1588 N N . LYS B 1 73 ? 14.683 17.560 -3.066 1.00 19.98 73 LYS B N 1
ATOM 1589 C CA . LYS B 1 73 ? 14.345 18.249 -1.816 1.00 18.44 73 LYS B CA 1
ATOM 1590 C C . LYS B 1 73 ? 14.532 19.735 -2.070 1.00 19.58 73 LYS B C 1
ATOM 1591 O O . LYS B 1 73 ? 15.598 20.164 -2.507 1.00 21.12 73 LYS B O 1
ATOM 1597 N N . LYS B 1 74 ? 13.488 20.506 -1.802 1.00 17.76 74 LYS B N 1
ATOM 1598 C CA . LYS B 1 74 ? 13.495 21.940 -2.037 1.00 18.82 74 LYS B CA 1
ATOM 1599 C C . LYS B 1 74 ? 12.906 22.703 -0.858 1.00 19.73 74 LYS B C 1
ATOM 1600 O O . LYS B 1 74 ? 12.232 22.129 -0.007 1.00 15.70 74 LYS B O 1
ATOM 1606 N N . THR B 1 75 ? 13.171 24.003 -0.835 1.00 22.07 75 THR B N 1
ATOM 1607 C CA . THR B 1 75 ? 12.689 24.886 0.214 1.00 22.60 75 THR B CA 1
ATOM 1608 C C . THR B 1 75 ? 11.391 25.543 -0.246 1.00 17.07 75 THR B C 1
ATOM 1609 O O . THR B 1 75 ? 11.290 26.026 -1.376 1.00 15.29 75 THR B O 1
ATOM 1613 N N . ALA B 1 76 ? 10.390 25.527 0.627 1.00 15.52 76 ALA B N 1
ATOM 1614 C CA . ALA B 1 76 ? 9.097 26.110 0.314 1.00 16.81 76 ALA B CA 1
ATOM 1615 C C . ALA B 1 76 ? 8.626 26.861 1.540 1.00 18.88 76 ALA B C 1
ATOM 1616 O O . ALA B 1 76 ? 9.206 26.706 2.610 1.00 18.91 76 ALA B O 1
ATOM 1618 N N . GLN B 1 77 ? 7.574 27.667 1.382 1.00 17.50 77 GLN B N 1
ATOM 1619 C CA . GLN B 1 77 ? 7.008 28.399 2.511 1.00 16.35 77 GLN B CA 1
ATOM 1620 C C . GLN B 1 77 ? 5.573 27.941 2.658 1.00 12.30 77 GLN B C 1
ATOM 1621 O O . GLN B 1 77 ? 4.902 27.736 1.654 1.00 19.69 77 GLN B O 1
ATOM 1627 N N . VAL B 1 78 ? 5.126 27.731 3.900 1.00 15.57 78 VAL B N 1
ATOM 1628 C CA . VAL B 1 78 ? 3.753 27.338 4.206 1.00 11.71 78 VAL B CA 1
ATOM 1629 C C . VAL B 1 78 ? 2.938 28.613 3.975 1.00 17.72 78 VAL B C 1
ATOM 1630 O O . VAL B 1 78 ? 3.145 29.635 4.648 1.00 18.91 78 VAL B O 1
ATOM 1634 N N . ILE B 1 79 ? 2.026 28.553 3.015 1.00 13.79 79 ILE B N 1
ATOM 1635 C CA . ILE B 1 79 ? 1.206 29.697 2.656 1.00 15.64 79 ILE B CA 1
ATOM 1636 C C . ILE B 1 79 ? -0.139 29.724 3.372 1.00 15.65 79 ILE B C 1
ATOM 1637 O O . ILE B 1 79 ? -0.601 30.773 3.816 1.00 17.61 79 ILE B O 1
ATOM 1642 N N . ALA B 1 80 ? -0.763 28.566 3.472 1.00 15.10 80 ALA B N 1
ATOM 1643 C CA . ALA B 1 80 ? -2.059 28.471 4.108 1.00 19.58 80 ALA B CA 1
ATOM 1644 C C . ALA B 1 80 ? -2.294 27.057 4.607 1.00 18.38 80 ALA B C 1
ATOM 1645 O O . ALA B 1 80 ? -2.043 26.083 3.898 1.00 22.87 80 ALA B O 1
ATOM 1647 N N . ILE B 1 81 ? -2.739 26.961 5.854 1.00 22.37 81 ILE B N 1
ATOM 1648 C CA . ILE B 1 81 ? -3.038 25.686 6.475 1.00 19.86 81 ILE B CA 1
ATOM 1649 C C . ILE B 1 81 ? -4.543 25.663 6.675 1.00 27.23 81 ILE B C 1
ATOM 1650 O O . ILE B 1 81 ? -5.125 26.561 7.286 1.00 19.65 81 ILE B O 1
ATOM 1655 N N . THR B 1 82 ? -5.162 24.618 6.155 1.00 23.98 82 THR B N 1
ATOM 1656 C CA . THR B 1 82 ? -6.591 24.476 6.249 1.00 31.20 82 THR B CA 1
ATOM 1657 C C . THR B 1 82 ? -6.880 23.204 7.039 1.00 32.50 82 THR B C 1
ATOM 1658 O O . THR B 1 82 ? -5.958 22.460 7.393 1.00 29.90 82 THR B O 1
ATOM 1662 N N . PRO B 1 83 ? -8.160 22.942 7.338 1.00 35.68 83 PRO B N 1
ATOM 1663 C CA . PRO B 1 83 ? -8.472 21.733 8.095 1.00 37.95 83 PRO B CA 1
ATOM 1664 C C . PRO B 1 83 ? -8.102 20.435 7.393 1.00 35.64 83 PRO B C 1
ATOM 1665 O O . PRO B 1 83 ? -8.051 19.391 8.027 1.00 39.49 83 PRO B O 1
ATOM 1669 N N . ASP B 1 84 ? -7.840 20.485 6.093 1.00 30.39 84 ASP B N 1
ATOM 1670 C CA . ASP B 1 84 ? -7.512 19.263 5.383 1.00 28.82 84 ASP B CA 1
ATOM 1671 C C . ASP B 1 84 ? -6.216 19.279 4.603 1.00 26.39 84 ASP B C 1
ATOM 1672 O O . ASP B 1 84 ? -5.701 18.224 4.271 1.00 19.47 84 ASP B O 1
ATOM 1677 N N . THR B 1 85 ? -5.702 20.462 4.294 1.00 24.73 85 THR B N 1
ATOM 1678 C CA . THR B 1 85 ? -4.495 20.532 3.490 1.00 24.54 85 THR B CA 1
ATOM 1679 C C . THR B 1 85 ? -3.569 21.674 3.852 1.00 24.21 85 THR B C 1
ATOM 1680 O O . THR B 1 85 ? -3.968 22.642 4.506 1.00 21.11 85 THR B O 1
ATOM 1684 N N . VAL B 1 86 ? -2.321 21.529 3.405 1.00 20.48 86 VAL B N 1
ATOM 1685 C CA . VAL B 1 86 ? -1.291 22.525 3.588 1.00 20.80 86 VAL B CA 1
ATOM 1686 C C . VAL B 1 86 ? -0.886 23.008 2.205 1.00 23.43 86 VAL B C 1
ATOM 1687 O O . VAL B 1 86 ? -0.532 22.195 1.343 1.00 20.94 86 VAL B O 1
ATOM 1691 N N . GLN B 1 87 ? -0.949 24.324 2.001 1.00 18.64 87 GLN B N 1
ATOM 1692 C CA . GLN B 1 87 ? -0.578 24.929 0.733 1.00 16.67 87 GLN B CA 1
ATOM 1693 C C . GLN B 1 87 ? 0.815 25.514 0.911 1.00 14.97 87 GLN B C 1
ATOM 1694 O O . GLN B 1 87 ? 1.038 26.338 1.807 1.00 16.54 87 GLN B O 1
ATOM 1700 N N . ILE B 1 88 ? 1.753 25.072 0.079 1.00 15.09 88 ILE B N 1
ATOM 1701 C CA . ILE B 1 88 ? 3.124 25.558 0.140 1.00 12.73 88 ILE B CA 1
ATOM 1702 C C . ILE B 1 88 ? 3.567 26.029 -1.228 1.00 16.84 88 ILE B C 1
ATOM 1703 O O . ILE B 1 88 ? 2.980 25.655 -2.233 1.00 12.01 88 ILE B O 1
ATOM 1708 N N . MET B 1 89 ? 4.622 26.835 -1.258 1.00 14.63 89 MET B N 1
ATOM 1709 C CA . MET B 1 89 ? 5.136 27.337 -2.509 1.00 16.82 89 MET B CA 1
ATOM 1710 C C . MET B 1 89 ? 6.655 27.254 -2.506 1.00 16.86 89 MET B C 1
ATOM 1711 O O . MET B 1 89 ? 7.313 27.704 -1.570 1.00 19.41 89 MET B O 1
ATOM 1716 N N . ASP B 1 90 ? 7.207 26.677 -3.562 1.00 17.32 90 ASP B N 1
ATOM 1717 C CA . ASP B 1 90 ? 8.650 26.540 -3.670 1.00 18.83 90 ASP B CA 1
ATOM 1718 C C . ASP B 1 90 ? 9.227 27.955 -3.685 1.00 18.49 90 ASP B C 1
ATOM 1719 O O . ASP B 1 90 ? 8.785 28.808 -4.462 1.00 18.40 90 ASP B O 1
ATOM 1724 N N . MET B 1 91 ? 10.198 28.211 -2.819 1.00 14.83 91 MET B N 1
ATOM 1725 C CA . MET B 1 91 ? 10.761 29.546 -2.720 1.00 16.09 91 MET B CA 1
ATOM 1726 C C . MET B 1 91 ? 11.647 30.027 -3.867 1.00 20.66 91 MET B C 1
ATOM 1727 O O . MET B 1 91 ? 12.089 31.180 -3.873 1.00 19.24 91 MET B O 1
ATOM 1732 N N . GLU B 1 92 ? 11.890 29.167 -4.844 1.00 18.96 92 GLU B N 1
ATOM 1733 C CA . GLU B 1 92 ? 12.701 29.567 -5.980 1.00 23.27 92 GLU B CA 1
ATOM 1734 C C . GLU B 1 92 ? 11.928 29.486 -7.298 1.00 20.31 92 GLU B C 1
ATOM 1735 O O . GLU B 1 92 ? 12.059 30.357 -8.145 1.00 25.84 92 GLU B O 1
ATOM 1741 N N . THR B 1 93 ? 11.122 28.442 -7.469 1.00 21.57 93 THR B N 1
ATOM 1742 C CA . THR B 1 93 ? 10.358 28.261 -8.705 1.00 19.36 93 THR B CA 1
ATOM 1743 C C . THR B 1 93 ? 8.966 28.884 -8.628 1.00 22.70 93 THR B C 1
ATOM 1744 O O . THR B 1 93 ? 8.324 29.125 -9.650 1.00 16.39 93 THR B O 1
ATOM 1748 N N . TYR B 1 94 ? 8.514 29.154 -7.408 1.00 18.91 94 TYR B N 1
ATOM 1749 C CA . TYR B 1 94 ? 7.190 29.718 -7.169 1.00 20.11 94 TYR B CA 1
ATOM 1750 C C . TYR B 1 94 ? 6.049 28.770 -7.530 1.00 22.34 94 TYR B C 1
ATOM 1751 O O . TYR B 1 94 ? 4.880 29.159 -7.585 1.00 20.57 94 TYR B O 1
ATOM 1760 N N . GLU B 1 95 ? 6.388 27.510 -7.758 1.00 19.79 95 GLU B N 1
ATOM 1761 C CA . GLU B 1 95 ? 5.364 26.524 -8.051 1.00 19.30 95 GLU B CA 1
ATOM 1762 C C . GLU B 1 95 ? 4.615 26.279 -6.724 1.00 19.00 95 GLU B C 1
ATOM 1763 O O . GLU B 1 95 ? 5.225 26.259 -5.637 1.00 16.86 95 GLU B O 1
ATOM 1769 N N . THR B 1 96 ? 3.301 26.107 -6.822 1.00 16.47 96 THR B N 1
ATOM 1770 C CA . THR B 1 96 ? 2.470 25.827 -5.655 1.00 18.76 96 THR B CA 1
ATOM 1771 C C . THR B 1 96 ? 2.195 24.322 -5.551 1.00 18.71 96 THR B C 1
ATOM 1772 O O . THR B 1 96 ? 2.130 23.628 -6.570 1.00 18.86 96 THR B O 1
ATOM 1776 N N . PHE B 1 97 ? 2.059 23.826 -4.319 1.00 16.30 97 PHE B N 1
ATOM 1777 C CA . PHE B 1 97 ? 1.731 22.425 -4.059 1.00 16.11 97 PHE B CA 1
ATOM 1778 C C . PHE B 1 97 ? 0.700 22.436 -2.925 1.00 22.31 97 PHE B C 1
ATOM 1779 O O . PHE B 1 97 ? 0.751 23.295 -2.044 1.00 19.05 97 PHE B O 1
ATOM 1787 N N . GLU B 1 98 ? -0.253 21.513 -2.965 1.00 18.27 98 GLU B N 1
ATOM 1788 C CA . GLU B 1 98 ? -1.262 21.418 -1.900 1.00 22.10 98 GLU B CA 1
ATOM 1789 C C . GLU B 1 98 ? -1.340 19.954 -1.521 1.00 24.15 98 GLU B C 1
ATOM 1790 O O . GLU B 1 98 ? -1.771 19.122 -2.327 1.00 22.07 98 GLU B O 1
ATOM 1796 N N . VAL B 1 99 ? -0.928 19.640 -0.299 1.00 21.93 99 VAL B N 1
ATOM 1797 C CA . VAL B 1 99 ? -0.930 18.267 0.162 1.00 24.85 99 VAL B CA 1
ATOM 1798 C C . VAL B 1 99 ? -1.887 18.016 1.326 1.00 23.46 99 VAL B C 1
ATOM 1799 O O . VAL B 1 99 ? -2.192 18.922 2.111 1.00 18.99 99 VAL B O 1
ATOM 1803 N N . PRO B 1 100 ? -2.388 16.774 1.435 1.00 25.64 100 PRO B N 1
ATOM 1804 C CA . PRO B 1 100 ? -3.303 16.440 2.521 1.00 26.85 100 PRO B CA 1
ATOM 1805 C C . PRO B 1 100 ? -2.486 16.589 3.796 1.00 25.61 100 PRO B C 1
ATOM 1806 O O . PRO B 1 100 ? -1.288 16.273 3.825 1.00 20.05 100 PRO B O 1
ATOM 1810 N N . ILE B 1 101 ? -3.137 17.078 4.836 1.00 23.05 101 ILE B N 1
ATOM 1811 C CA . ILE B 1 101 ? -2.492 17.319 6.111 1.00 27.55 101 ILE B CA 1
ATOM 1812 C C . ILE B 1 101 ? -1.925 16.049 6.770 1.00 32.79 101 ILE B C 1
ATOM 1813 O O . ILE B 1 101 ? -0.940 16.111 7.513 1.00 31.69 101 ILE B O 1
ATOM 1818 N N . ASP B 1 102 ? -2.526 14.900 6.489 1.00 27.21 102 ASP B N 1
ATOM 1819 C CA . ASP B 1 102 ? -2.060 13.653 7.076 1.00 30.01 102 ASP B CA 1
ATOM 1820 C C . ASP B 1 102 ? -0.863 13.042 6.339 1.00 30.12 102 ASP B C 1
ATOM 1821 O O . ASP B 1 102 ? 0.269 13.118 6.822 1.00 31.06 102 ASP B O 1
ATOM 1826 N N . THR B 1 103 ? -1.108 12.449 5.173 1.00 23.41 103 THR B N 1
ATOM 1827 C CA . THR B 1 103 ? -0.038 11.820 4.400 1.00 25.99 103 THR B CA 1
ATOM 1828 C C . THR B 1 103 ? 0.975 12.780 3.768 1.00 18.45 103 THR B C 1
ATOM 1829 O O . THR B 1 103 ? 2.104 12.393 3.485 1.00 23.47 103 THR B O 1
ATOM 1833 N N . GLY B 1 104 ? 0.584 14.025 3.552 1.00 21.25 104 GLY B N 1
ATOM 1834 C CA . GLY B 1 104 ? 1.502 14.979 2.949 1.00 20.78 104 GLY B CA 1
ATOM 1835 C C . GLY B 1 104 ? 2.465 15.657 3.906 1.00 20.76 104 GLY B C 1
ATOM 1836 O O . GLY B 1 104 ? 3.240 16.527 3.499 1.00 17.61 104 GLY B O 1
ATOM 1837 N N . VAL B 1 105 ? 2.426 15.279 5.182 1.00 21.09 105 VAL B N 1
ATOM 1838 C CA . VAL B 1 105 ? 3.327 15.881 6.162 1.00 18.29 105 VAL B CA 1
ATOM 1839 C C . VAL B 1 105 ? 3.947 14.835 7.091 1.00 19.45 105 VAL B C 1
ATOM 1840 O O . VAL B 1 105 ? 3.260 13.923 7.541 1.00 20.45 105 VAL B O 1
ATOM 1844 N N . ALA B 1 106 ? 5.235 14.983 7.389 1.00 18.09 106 ALA B N 1
ATOM 1845 C CA . ALA B 1 106 ? 5.928 14.051 8.285 1.00 19.73 106 ALA B CA 1
ATOM 1846 C C . ALA B 1 106 ? 5.340 14.172 9.689 1.00 23.56 106 ALA B C 1
ATOM 1847 O O . ALA B 1 106 ? 5.115 15.287 10.180 1.00 19.32 106 ALA B O 1
ATOM 1849 N N . ASP B 1 107 ? 5.101 13.039 10.344 1.00 24.14 107 ASP B N 1
ATOM 1850 C CA . ASP B 1 107 ? 4.531 13.082 11.695 1.00 27.51 107 ASP B CA 1
ATOM 1851 C C . ASP B 1 107 ? 5.314 13.954 12.667 1.00 22.15 107 ASP B C 1
ATOM 1852 O O . ASP B 1 107 ? 4.729 14.684 13.457 1.00 26.85 107 ASP B O 1
ATOM 1857 N N . GLU B 1 108 ? 6.637 13.894 12.595 1.00 25.22 108 GLU B N 1
ATOM 1858 C CA . GLU B 1 108 ? 7.476 14.638 13.528 1.00 28.64 108 GLU B CA 1
ATOM 1859 C C . GLU B 1 108 ? 7.442 16.157 13.452 1.00 26.85 108 GLU B C 1
ATOM 1860 O O . GLU B 1 108 ? 8.084 16.834 14.264 1.00 26.06 108 GLU B O 1
ATOM 1866 N N . ILE B 1 109 ? 6.705 16.704 12.492 1.00 25.20 109 ILE B N 1
ATOM 1867 C CA . ILE B 1 109 ? 6.625 18.158 12.367 1.00 19.07 109 ILE B CA 1
ATOM 1868 C C . ILE B 1 109 ? 5.220 18.670 12.089 1.00 18.64 109 ILE B C 1
ATOM 1869 O O . ILE B 1 109 ? 5.003 19.873 12.072 1.00 22.81 109 ILE B O 1
ATOM 1874 N N . ARG B 1 110 ? 4.276 17.770 11.853 1.00 17.33 110 ARG B N 1
ATOM 1875 C CA . ARG B 1 110 ? 2.914 18.192 11.555 1.00 22.68 110 ARG B CA 1
ATOM 1876 C C . ARG B 1 110 ? 2.392 19.176 12.611 1.00 21.77 110 ARG B C 1
ATOM 1877 O O . ARG B 1 110 ? 1.783 20.185 12.278 1.00 21.21 110 ARG B O 1
ATOM 1885 N N . ASP B 1 111 ? 2.645 18.881 13.880 1.00 23.99 111 ASP B N 1
ATOM 1886 C CA . ASP B 1 111 ? 2.189 19.743 14.970 1.00 29.55 111 ASP B CA 1
ATOM 1887 C C . ASP B 1 111 ? 2.859 21.116 15.002 1.00 26.76 111 ASP B C 1
ATOM 1888 O O . ASP B 1 111 ? 2.305 22.061 15.545 1.00 25.42 111 ASP B O 1
ATOM 1893 N N . GLN B 1 112 ? 4.045 21.221 14.415 1.00 23.12 112 GLN B N 1
ATOM 1894 C CA . GLN B 1 112 ? 4.784 22.476 14.430 1.00 25.74 112 GLN B CA 1
ATOM 1895 C C . GLN B 1 112 ? 4.559 23.381 13.219 1.00 25.79 112 GLN B C 1
ATOM 1896 O O . GLN B 1 112 ? 5.058 24.501 13.171 1.00 25.15 112 GLN B O 1
ATOM 1902 N N . LEU B 1 113 ? 3.812 22.907 12.238 1.00 24.28 113 LEU B N 1
ATOM 1903 C CA . LEU B 1 113 ? 3.559 23.728 11.063 1.00 23.57 113 LEU B CA 1
ATOM 1904 C C . LEU B 1 113 ? 2.802 25.001 11.439 1.00 23.18 113 LEU B C 1
ATOM 1905 O O . LEU B 1 113 ? 1.949 24.991 12.311 1.00 23.99 113 LEU B O 1
ATOM 1910 N N . LYS B 1 114 ? 3.136 26.096 10.777 1.00 24.69 114 LYS B N 1
ATOM 1911 C CA . LYS B 1 114 ? 2.476 27.371 11.014 1.00 25.41 114 LYS B CA 1
ATOM 1912 C C . LYS B 1 114 ? 2.594 28.128 9.707 1.00 20.48 114 LYS B C 1
ATOM 1913 O O . LYS B 1 114 ? 3.580 27.969 9.000 1.00 21.89 114 LYS B O 1
ATOM 1919 N N . GLU B 1 115 ? 1.597 28.940 9.372 1.00 22.01 115 GLU B N 1
ATOM 1920 C CA . GLU B 1 115 ? 1.665 29.688 8.130 1.00 18.76 115 GLU B CA 1
ATOM 1921 C C . GLU B 1 115 ? 2.835 30.665 8.179 1.00 22.91 115 GLU B C 1
ATOM 1922 O O . GLU B 1 115 ? 3.128 31.248 9.225 1.00 20.63 115 GLU B O 1
ATOM 1928 N N . GLY B 1 116 ? 3.532 30.816 7.056 1.00 19.15 116 GLY B N 1
ATOM 1929 C CA . GLY B 1 116 ? 4.660 31.731 7.012 1.00 20.10 116 GLY B CA 1
ATOM 1930 C C . GLY B 1 116 ? 6.048 31.153 7.274 1.00 19.25 116 GLY B C 1
ATOM 1931 O O . GLY B 1 116 ? 7.046 31.803 6.984 1.00 20.85 116 GLY B O 1
ATOM 1932 N N . ILE B 1 117 ? 6.140 29.952 7.828 1.00 20.84 117 ILE B N 1
ATOM 1933 C CA . ILE B 1 117 ? 7.452 29.362 8.094 1.00 23.36 117 ILE B CA 1
ATOM 1934 C C . ILE B 1 117 ? 7.948 28.631 6.842 1.00 19.71 117 ILE B C 1
ATOM 1935 O O . ILE B 1 117 ? 7.142 28.221 6.005 1.00 15.67 117 ILE B O 1
ATOM 1940 N N . ASN B 1 118 ? 9.265 28.478 6.724 1.00 15.80 118 ASN B N 1
ATOM 1941 C CA . ASN B 1 118 ? 9.841 27.774 5.586 1.00 21.54 118 ASN B CA 1
ATOM 1942 C C . ASN B 1 118 ? 10.050 26.317 5.937 1.00 24.78 118 ASN B C 1
ATOM 1943 O O . ASN B 1 118 ? 10.340 25.973 7.093 1.00 22.00 118 ASN B O 1
ATOM 1948 N N . VAL B 1 119 ? 9.877 25.453 4.939 1.00 21.83 119 VAL B N 1
ATOM 1949 C CA . VAL B 1 119 ? 10.025 24.021 5.147 1.00 18.00 119 VAL B CA 1
ATOM 1950 C C . VAL B 1 119 ? 10.785 23.390 3.985 1.00 22.97 119 VAL B C 1
ATOM 1951 O O . VAL B 1 119 ? 11.002 24.020 2.945 1.00 18.41 119 VAL B O 1
ATOM 1955 N N . GLU B 1 120 ? 11.202 22.146 4.186 1.00 19.14 120 GLU B N 1
ATOM 1956 C CA . GLU B 1 120 ? 11.847 21.407 3.129 1.00 20.21 120 GLU B CA 1
ATOM 1957 C C . GLU B 1 120 ? 10.805 20.389 2.738 1.00 22.30 120 GLU B C 1
ATOM 1958 O O . GLU B 1 120 ? 10.271 19.681 3.602 1.00 23.50 120 GLU B O 1
ATOM 1964 N N . TYR B 1 121 ? 10.480 20.332 1.452 1.00 22.45 121 TYR B N 1
ATOM 1965 C CA . TYR B 1 121 ? 9.514 19.349 0.981 1.00 18.72 121 TYR B CA 1
ATOM 1966 C C . TYR B 1 121 ? 10.270 18.437 0.025 1.00 17.94 121 TYR B C 1
ATOM 1967 O O . TYR B 1 121 ? 11.324 18.796 -0.503 1.00 14.04 121 TYR B O 1
ATOM 1976 N N . TRP B 1 122 ? 9.736 17.238 -0.152 1.00 20.84 122 TRP B N 1
ATOM 1977 C CA . TRP B 1 122 ? 10.328 16.244 -1.022 1.00 20.86 122 TRP B CA 1
ATOM 1978 C C . TRP B 1 122 ? 9.342 15.952 -2.140 1.00 19.42 122 TRP B C 1
ATOM 1979 O O . TRP B 1 122 ? 8.124 15.979 -1.934 1.00 19.79 122 TRP B O 1
ATOM 1990 N N . GLU B 1 123 ? 9.883 15.672 -3.315 1.00 13.47 123 GLU B N 1
ATOM 1991 C CA . GLU B 1 123 ? 9.084 15.331 -4.471 1.00 16.82 123 GLU B CA 1
ATOM 1992 C C . GLU B 1 123 ? 9.697 14.095 -5.136 1.00 20.38 123 GLU B C 1
ATOM 1993 O O . GLU B 1 123 ? 10.904 14.047 -5.443 1.00 15.78 123 GLU B O 1
ATOM 1999 N N . THR B 1 124 ? 8.865 13.083 -5.332 1.00 20.95 124 THR B N 1
ATOM 2000 C CA . THR B 1 124 ? 9.309 11.881 -6.021 1.00 17.13 124 THR B CA 1
ATOM 2001 C C . THR B 1 124 ? 8.094 11.296 -6.688 1.00 16.38 124 THR B C 1
ATOM 2002 O O . THR B 1 124 ? 7.034 11.121 -6.060 1.00 16.52 124 THR B O 1
ATOM 2006 N N . LEU B 1 125 ? 8.255 11.012 -7.980 1.00 19.60 125 LEU B N 1
ATOM 2007 C 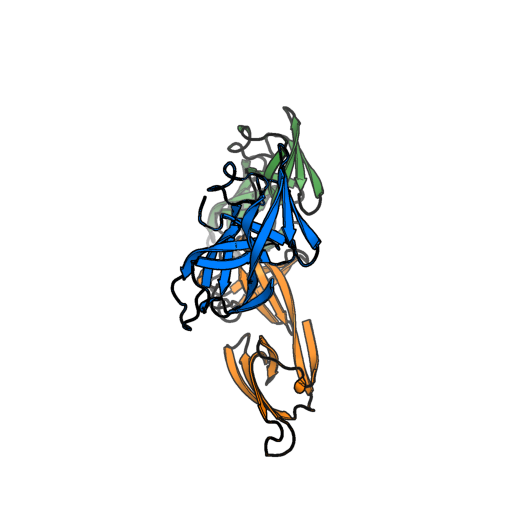CA . LEU B 1 125 ? 7.190 10.466 -8.813 1.00 17.84 125 LEU B CA 1
ATOM 2008 C C . LEU B 1 125 ? 5.999 11.429 -8.841 1.00 19.50 125 LEU B C 1
ATOM 2009 O O . LEU B 1 125 ? 4.848 11.000 -8.826 1.00 21.32 125 LEU B O 1
ATOM 2014 N N . GLY B 1 126 ? 6.284 12.729 -8.864 1.00 18.07 126 GLY B N 1
ATOM 2015 C CA . GLY B 1 126 ? 5.222 13.728 -8.894 1.00 16.94 126 GLY B CA 1
ATOM 2016 C C . GLY B 1 126 ? 4.518 13.930 -7.555 1.00 18.23 126 GLY B C 1
ATOM 2017 O O . GLY B 1 126 ? 3.722 14.864 -7.397 1.00 17.85 126 GLY B O 1
ATOM 2018 N N . ARG B 1 127 ? 4.811 13.060 -6.591 1.00 15.39 127 ARG B N 1
ATOM 2019 C CA . ARG B 1 127 ? 4.200 13.132 -5.269 1.00 18.85 127 ARG B CA 1
ATOM 2020 C C . ARG B 1 127 ? 5.009 13.978 -4.277 1.00 22.30 127 ARG B C 1
ATOM 2021 O O . ARG B 1 127 ? 6.254 13.909 -4.241 1.00 17.46 127 ARG B O 1
ATOM 2029 N N . ILE B 1 128 ? 4.285 14.740 -3.452 1.00 15.98 128 ILE B N 1
ATOM 2030 C CA . ILE B 1 128 ? 4.881 15.672 -2.499 1.00 14.33 128 ILE B CA 1
ATOM 2031 C C . ILE B 1 128 ? 4.681 15.378 -1.015 1.00 17.06 128 ILE B C 1
ATOM 2032 O O . ILE B 1 128 ? 3.596 14.957 -0.590 1.00 17.55 128 ILE B O 1
ATOM 2037 N N . LYS B 1 129 ? 5.728 15.622 -0.232 1.00 19.22 129 LYS B N 1
ATOM 2038 C CA . LYS B 1 129 ? 5.652 15.482 1.226 1.00 20.68 129 LYS B CA 1
ATOM 2039 C C . LYS B 1 129 ? 6.505 16.537 1.931 1.00 15.26 129 LYS B C 1
ATOM 2040 O O . LYS B 1 129 ? 7.670 16.738 1.594 1.00 16.96 129 LYS B O 1
ATOM 2046 N N . ILE B 1 130 ? 5.904 17.233 2.890 1.00 20.68 130 ILE B N 1
ATOM 2047 C CA . ILE B 1 130 ? 6.619 18.257 3.676 1.00 18.21 130 ILE B CA 1
ATOM 2048 C C . ILE B 1 130 ? 7.356 17.436 4.735 1.00 20.46 130 ILE B C 1
ATOM 2049 O O . ILE B 1 130 ? 6.733 16.782 5.575 1.00 17.15 130 ILE B O 1
ATOM 2054 N N . MET B 1 131 ? 8.681 17.468 4.672 1.00 18.15 131 MET B N 1
ATOM 2055 C CA . MET B 1 131 ? 9.522 16.667 5.550 1.00 20.64 131 MET B CA 1
ATOM 2056 C C . MET B 1 131 ? 10.190 17.329 6.753 1.00 21.74 131 MET B C 1
ATOM 2057 O O . MET B 1 131 ? 10.326 16.701 7.800 1.00 24.57 131 MET B O 1
ATOM 2062 N N . ARG B 1 132 ? 10.625 18.573 6.607 1.00 19.60 132 ARG B N 1
ATOM 2063 C CA . ARG B 1 132 ? 11.297 19.243 7.712 1.00 21.55 132 ARG B CA 1
ATOM 2064 C C . ARG B 1 132 ? 10.964 20.716 7.781 1.00 20.44 132 ARG B C 1
ATOM 2065 O O . ARG B 1 132 ? 10.600 21.337 6.771 1.00 16.11 132 ARG B O 1
ATOM 2073 N N . ILE B 1 133 ? 11.090 21.282 8.975 1.00 16.63 133 ILE B N 1
ATOM 2074 C CA . ILE B 1 133 ? 10.849 22.709 9.126 1.00 17.05 133 ILE B CA 1
ATOM 2075 C C . ILE B 1 133 ? 12.213 23.382 9.084 1.00 24.37 133 ILE B C 1
ATOM 2076 O O . ILE B 1 133 ? 13.144 22.952 9.776 1.00 22.42 133 ILE B O 1
ATOM 2081 N N . LYS B 1 134 ? 12.344 24.418 8.257 1.00 19.25 134 LYS B N 1
ATOM 2082 C CA . LYS B 1 134 ? 13.620 25.112 8.134 1.00 27.04 134 LYS B CA 1
ATOM 2083 C C . LYS B 1 134 ? 13.956 25.844 9.409 1.00 28.43 134 LYS B C 1
ATOM 2084 O O . LYS B 1 134 ? 13.140 26.570 9.948 1.00 29.08 134 LYS B O 1
ATOM 2090 N N . GLY B 1 135 ? 15.171 25.645 9.893 1.00 36.61 135 GLY B N 1
ATOM 2091 C CA . GLY B 1 135 ? 15.579 26.332 11.098 1.00 43.42 135 GLY B CA 1
ATOM 2092 C C . GLY B 1 135 ? 16.425 27.531 10.728 1.00 47.60 135 GLY B C 1
ATOM 2093 O O . GLY B 1 135 ? 16.687 27.782 9.550 1.00 46.43 135 GLY B O 1
ATOM 2094 N N . GLU B 1 136 ? 16.837 28.281 11.742 1.00 55.44 136 GLU B N 1
ATOM 2095 C CA . GLU B 1 136 ? 17.691 29.450 11.563 1.00 60.65 136 GLU B CA 1
ATOM 2096 C C . GLU B 1 136 ? 18.777 29.138 10.536 1.00 62.81 136 GLU B C 1
ATOM 2097 O O . GLU B 1 136 ? 19.238 27.999 10.442 1.00 69.58 136 GLU B O 1
ATOM 2103 N N . GLY B 1 137 ? 19.191 30.142 9.773 1.00 64.12 137 GLY B N 1
ATOM 2104 C CA . GLY B 1 137 ? 20.226 29.918 8.779 1.00 64.82 137 GLY B CA 1
ATOM 2105 C C . GLY B 1 137 ? 19.684 29.515 7.420 1.00 66.93 137 GLY B C 1
ATOM 2106 O O . GLY B 1 137 ? 18.454 29.603 7.212 1.00 67.76 137 GLY B O 1
ATOM 2107 N N . GLY C 1 2 ? 5.941 38.534 -9.271 1.00 53.02 2 GLY C N 1
ATOM 2108 C CA . GLY C 1 2 ? 7.331 38.415 -8.750 1.00 48.13 2 GLY C CA 1
ATOM 2109 C C . GLY C 1 2 ? 7.371 37.748 -7.394 1.00 41.52 2 GLY C C 1
ATOM 2110 O O . GLY C 1 2 ? 7.246 36.537 -7.285 1.00 45.79 2 GLY C O 1
ATOM 2111 N N . ASP C 1 3 ? 7.563 38.534 -6.347 1.00 42.21 3 ASP C N 1
ATOM 2112 C CA . ASP C 1 3 ? 7.585 37.971 -5.006 1.00 30.92 3 ASP C CA 1
ATOM 2113 C C . ASP C 1 3 ? 6.115 37.826 -4.563 1.00 22.88 3 ASP C C 1
ATOM 2114 O O . ASP C 1 3 ? 5.719 38.375 -3.548 1.00 19.45 3 ASP C O 1
ATOM 2119 N N . LYS C 1 4 ? 5.314 37.081 -5.324 1.00 19.09 4 LYS C N 1
ATOM 2120 C CA . LYS C 1 4 ? 3.912 36.886 -4.951 1.00 20.29 4 LYS C CA 1
ATOM 2121 C C . LYS C 1 4 ? 3.333 35.541 -5.403 1.00 20.41 4 LYS C C 1
ATOM 2122 O O . LYS C 1 4 ? 3.845 34.901 -6.327 1.00 19.14 4 LYS C O 1
ATOM 2128 N N . THR C 1 5 ? 2.250 35.125 -4.750 1.00 14.22 5 THR C N 1
ATOM 2129 C CA . THR C 1 5 ? 1.584 33.894 -5.111 1.00 17.15 5 THR C CA 1
ATOM 2130 C C . THR C 1 5 ? 0.091 34.086 -4.854 1.00 18.28 5 THR C C 1
ATOM 2131 O O . THR C 1 5 ? -0.318 35.136 -4.387 1.00 20.31 5 THR C O 1
ATOM 2135 N N . LYS C 1 6 ? -0.725 33.082 -5.163 1.00 21.84 6 LYS C N 1
ATOM 2136 C CA . LYS C 1 6 ? -2.160 33.223 -4.968 1.00 21.78 6 LYS C CA 1
ATOM 2137 C C . LYS C 1 6 ? -2.715 32.349 -3.843 1.00 22.81 6 LYS C C 1
ATOM 2138 O O . LYS C 1 6 ? -2.253 31.233 -3.608 1.00 21.67 6 LYS C O 1
ATOM 2144 N N . VAL C 1 7 ? -3.725 32.875 -3.161 1.00 20.61 7 VAL C N 1
ATOM 2145 C CA . VAL C 1 7 ? -4.353 32.193 -2.042 1.00 18.52 7 VAL C CA 1
ATOM 2146 C C . VAL C 1 7 ? -5.860 32.465 -2.080 1.00 16.57 7 VAL C C 1
ATOM 2147 O O . VAL C 1 7 ? -6.267 33.594 -2.306 1.00 18.30 7 VAL C O 1
ATOM 2151 N N . GLN C 1 8 ? -6.673 31.433 -1.875 1.00 16.06 8 GLN C N 1
ATOM 2152 C CA . GLN C 1 8 ? -8.121 31.607 -1.860 1.00 21.35 8 GLN C CA 1
ATOM 2153 C C . GLN C 1 8 ? -8.451 32.494 -0.660 1.00 20.28 8 GLN C C 1
ATOM 2154 O O . GLN C 1 8 ? -7.955 32.260 0.439 1.00 21.92 8 GLN C O 1
ATOM 2160 N N . VAL C 1 9 ? -9.275 33.515 -0.881 1.00 19.55 9 VAL C N 1
ATOM 2161 C CA . VAL C 1 9 ? -9.657 34.463 0.172 1.00 15.99 9 VAL C CA 1
ATOM 2162 C C . VAL C 1 9 ? -10.136 33.819 1.470 1.00 17.54 9 VAL C C 1
ATOM 2163 O O . VAL C 1 9 ? -9.791 34.271 2.572 1.00 18.02 9 VAL C O 1
ATOM 2167 N N . SER C 1 10 ? -10.912 32.754 1.350 1.00 17.60 10 SER C N 1
ATOM 2168 C CA . SER C 1 10 ? -11.425 32.080 2.536 1.00 19.03 10 SER C CA 1
ATOM 2169 C C . SER C 1 10 ? -10.319 31.556 3.460 1.00 21.03 10 SER C C 1
ATOM 2170 O O . SER C 1 10 ? -10.563 31.329 4.631 1.00 24.06 10 SER C O 1
ATOM 2173 N N . LYS C 1 11 ? -9.099 31.412 2.951 1.00 22.42 11 LYS C N 1
ATOM 2174 C CA . LYS C 1 11 ? -7.999 30.874 3.757 1.00 24.29 11 LYS C CA 1
ATOM 2175 C C . LYS C 1 11 ? -7.152 31.931 4.449 1.00 22.74 11 LYS C C 1
ATOM 2176 O O . LYS C 1 11 ? -6.230 31.609 5.192 1.00 19.49 11 LYS C O 1
ATOM 2182 N N . LEU C 1 12 ? -7.456 33.190 4.182 1.00 21.69 12 LEU C N 1
ATOM 2183 C CA . LEU C 1 12 ? -6.706 34.290 4.764 1.00 19.09 12 LEU C CA 1
ATOM 2184 C C . LEU C 1 12 ? -7.086 34.521 6.222 1.00 18.61 12 LEU C C 1
ATOM 2185 O O . LEU C 1 12 ? -8.247 34.429 6.595 1.00 20.47 12 LEU C O 1
ATOM 2190 N N . LYS C 1 13 ? -6.097 34.846 7.037 1.00 19.32 13 LYS C N 1
ATOM 2191 C CA . LYS C 1 13 ? -6.329 35.063 8.455 1.00 19.94 13 LYS C CA 1
ATOM 2192 C C . LYS C 1 13 ? -5.626 36.337 8.914 1.00 18.39 13 LYS C C 1
ATOM 2193 O O . LYS C 1 13 ? -4.649 36.778 8.296 1.00 16.31 13 LYS C O 1
ATOM 2199 N N . PRO C 1 14 ? -6.132 36.966 9.986 1.00 15.67 14 PRO C N 1
ATOM 2200 C CA . PRO C 1 14 ? -5.463 38.192 10.437 1.00 18.22 14 PRO C CA 1
ATOM 2201 C C . PRO C 1 14 ? -4.022 37.835 10.773 1.00 16.76 14 PRO C C 1
ATOM 2202 O O . PRO C 1 14 ? -3.747 36.715 11.198 1.00 20.72 14 PRO C O 1
ATOM 2206 N N . GLY C 1 15 ? -3.102 38.763 10.567 1.00 16.81 15 GLY C N 1
ATOM 2207 C CA . GLY C 1 15 ? -1.711 38.474 10.875 1.00 19.60 15 GLY C CA 1
ATOM 2208 C C . GLY C 1 15 ? -0.944 38.002 9.650 1.00 17.98 15 GLY C C 1
ATOM 2209 O O . GLY C 1 15 ? 0.282 38.060 9.617 1.00 18.74 15 GLY C O 1
ATOM 2210 N N . ARG C 1 16 ? -1.674 37.513 8.656 1.00 18.11 16 ARG C N 1
ATOM 2211 C CA . ARG C 1 16 ? -1.077 37.047 7.408 1.00 18.74 16 ARG C CA 1
ATOM 2212 C C . ARG C 1 16 ? -1.023 38.235 6.447 1.00 20.24 16 ARG C C 1
ATOM 2213 O O . ARG C 1 16 ? -1.375 39.357 6.823 1.00 16.58 16 ARG C O 1
ATOM 2221 N N . TYR C 1 17 ? -0.634 37.978 5.202 1.00 17.03 17 TYR C N 1
ATOM 2222 C CA . TYR C 1 17 ? -0.459 39.057 4.236 1.00 17.30 17 TYR C CA 1
ATOM 2223 C C . TYR C 1 17 ? -1.262 39.060 2.950 1.00 15.59 17 TYR C C 1
ATOM 2224 O O . TYR C 1 17 ? -1.679 38.018 2.429 1.00 16.26 17 TYR C O 1
ATOM 2233 N N . ILE C 1 18 ? -1.472 40.260 2.429 1.00 17.16 18 ILE C N 1
ATOM 2234 C CA . ILE C 1 18 ? -2.179 40.389 1.170 1.00 15.86 18 ILE C CA 1
ATOM 2235 C C . ILE C 1 18 ? -1.641 41.590 0.414 1.00 13.72 18 ILE C C 1
ATOM 2236 O O . ILE C 1 18 ? -1.029 42.479 0.997 1.00 18.34 18 ILE C O 1
ATOM 2241 N N . ILE C 1 19 ? -1.820 41.588 -0.898 1.00 16.68 19 ILE C N 1
ATOM 2242 C CA . ILE C 1 19 ? -1.369 42.710 -1.692 1.00 17.70 19 ILE C CA 1
ATOM 2243 C C . ILE C 1 19 ? -2.578 43.589 -1.983 1.00 18.32 19 ILE C C 1
ATOM 2244 O O . ILE C 1 19 ? -3.626 43.098 -2.409 1.00 15.42 19 ILE C O 1
ATOM 2249 N N . ILE C 1 20 ? -2.436 44.880 -1.699 1.00 18.63 20 ILE C N 1
ATOM 2250 C CA . ILE C 1 20 ? -3.494 45.847 -1.985 1.00 21.17 20 ILE C CA 1
ATOM 2251 C C . ILE C 1 20 ? -2.850 47.077 -2.602 1.00 21.04 20 ILE C C 1
ATOM 2252 O O . ILE C 1 20 ? -1.953 47.688 -2.011 1.00 19.52 20 ILE C O 1
ATOM 2257 N N . ASP C 1 21 ? -3.304 47.425 -3.805 1.00 26.00 21 ASP C N 1
ATOM 2258 C CA . ASP C 1 21 ? -2.770 48.576 -4.516 1.00 26.69 21 ASP C CA 1
ATOM 2259 C C . ASP C 1 21 ? -1.265 48.404 -4.674 1.00 27.78 21 ASP C C 1
ATOM 2260 O O . ASP C 1 21 ? -0.502 49.348 -4.462 1.00 28.13 21 ASP C O 1
ATOM 2265 N N . ASP C 1 22 ? -0.860 47.189 -5.032 1.00 26.59 22 ASP C N 1
ATOM 2266 C CA . ASP C 1 22 ? 0.535 46.831 -5.242 1.00 28.57 22 ASP C CA 1
ATOM 2267 C C . ASP C 1 22 ? 1.425 46.999 -4.022 1.00 27.48 22 ASP C C 1
ATOM 2268 O O . ASP C 1 22 ? 2.656 46.972 -4.118 1.00 27.42 22 ASP C O 1
ATOM 2273 N N . GLU C 1 23 ? 0.791 47.134 -2.867 1.00 26.98 23 GLU C N 1
ATOM 2274 C CA . GLU C 1 23 ? 1.504 47.308 -1.614 1.00 25.37 23 GLU C CA 1
ATOM 2275 C C . GLU C 1 23 ? 1.317 46.048 -0.759 1.00 23.47 23 GLU C C 1
ATOM 2276 O O . GLU C 1 23 ? 0.195 45.540 -0.652 1.00 22.29 23 GLU C O 1
ATOM 2282 N N . PRO C 1 24 ? 2.408 45.520 -0.152 1.00 22.82 24 PRO C N 1
ATOM 2283 C CA . PRO C 1 24 ? 2.347 44.324 0.697 1.00 19.61 24 PRO C CA 1
ATOM 2284 C C . PRO C 1 24 ? 1.778 44.776 2.046 1.00 21.76 24 PRO C C 1
ATOM 2285 O O . PRO C 1 24 ? 2.338 45.672 2.682 1.00 23.50 24 PRO C O 1
ATOM 2289 N N . CYS C 1 25 ? 0.675 44.162 2.468 1.00 18.73 25 CYS C N 1
ATOM 2290 C CA . CYS C 1 25 ? -0.003 44.528 3.709 1.00 18.94 25 CYS C CA 1
ATOM 2291 C C . CYS C 1 25 ? -0.281 43.384 4.670 1.00 17.42 25 CYS C C 1
ATOM 2292 O O . CYS C 1 25 ? -0.604 42.259 4.258 1.00 15.77 25 CYS C O 1
ATOM 2295 N N . ARG C 1 26 ? -0.178 43.684 5.956 1.00 10.44 26 ARG C N 1
ATOM 2296 C CA . ARG C 1 26 ? -0.461 42.688 6.980 1.00 13.74 26 ARG C CA 1
ATOM 2297 C C . ARG C 1 26 ? -1.945 42.861 7.340 1.00 16.92 26 ARG C C 1
ATOM 2298 O O . ARG C 1 26 ? -2.393 43.976 7.623 1.00 16.42 26 ARG C O 1
ATOM 2306 N N . ILE C 1 27 ? -2.697 41.765 7.309 1.00 14.03 27 ILE C N 1
ATOM 2307 C CA . ILE C 1 27 ? -4.129 41.776 7.611 1.00 15.36 27 ILE C CA 1
ATOM 2308 C C . ILE C 1 27 ? -4.442 42.090 9.078 1.00 15.83 27 ILE C C 1
ATOM 2309 O O . ILE C 1 27 ? -3.946 41.414 9.992 1.00 15.24 27 ILE C O 1
ATOM 2314 N N . VAL C 1 28 ? -5.265 43.113 9.294 1.00 14.09 28 VAL C N 1
ATOM 2315 C CA . VAL C 1 28 ? -5.641 43.516 10.642 1.00 17.44 28 VAL C CA 1
ATOM 2316 C C . VAL C 1 28 ? -7.123 43.303 10.961 1.00 17.23 28 VAL C C 1
ATOM 2317 O O . VAL C 1 28 ? -7.520 43.339 12.117 1.00 18.11 28 VAL C O 1
ATOM 2321 N N . ASN C 1 29 ? -7.940 43.070 9.941 1.00 19.03 29 ASN C N 1
ATOM 2322 C CA . ASN C 1 29 ? -9.373 42.861 10.157 1.00 18.47 29 ASN C CA 1
ATOM 2323 C C . ASN C 1 29 ? -9.962 42.143 8.935 1.00 18.70 29 ASN C C 1
AT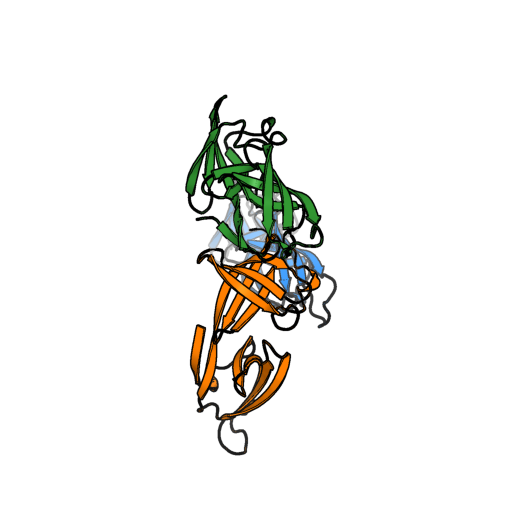OM 2324 O O . ASN C 1 29 ? -9.579 42.430 7.811 1.00 17.77 29 ASN C O 1
ATOM 2329 N N . ILE C 1 30 ? -10.865 41.198 9.173 1.00 17.19 30 ILE C N 1
ATOM 2330 C CA . ILE C 1 30 ? -11.542 40.478 8.098 1.00 15.90 30 ILE C CA 1
ATOM 2331 C C . ILE C 1 30 ? -13.026 40.470 8.484 1.00 18.34 30 ILE C C 1
ATOM 2332 O O . ILE C 1 30 ? -13.395 40.067 9.603 1.00 18.57 30 ILE C O 1
ATOM 2337 N N . THR C 1 31 ? -13.860 40.960 7.577 1.00 17.62 31 THR C N 1
ATOM 2338 C CA . THR C 1 31 ? -15.310 40.994 7.783 1.00 18.34 31 THR C CA 1
ATOM 2339 C C . THR C 1 31 ? -15.927 40.140 6.690 1.00 19.00 31 THR C C 1
ATOM 2340 O O . THR C 1 31 ? -15.728 40.413 5.508 1.00 19.79 31 THR C O 1
ATOM 2344 N N . VAL C 1 32 ? -16.662 39.106 7.077 1.00 21.28 32 VAL C N 1
ATOM 2345 C CA . VAL C 1 32 ? -17.299 38.240 6.095 1.00 22.39 32 VAL C CA 1
ATOM 2346 C C . VAL C 1 32 ? -18.810 38.375 6.198 1.00 26.47 32 VAL C C 1
ATOM 2347 O O . VAL C 1 32 ? -19.363 38.456 7.304 1.00 20.74 32 VAL C O 1
ATOM 2351 N N . SER C 1 33 ? -19.470 38.423 5.048 1.00 28.39 33 SER C N 1
ATOM 2352 C CA . SER C 1 33 ? -20.906 38.518 5.054 1.00 33.18 33 SER C CA 1
ATOM 2353 C C . SER C 1 33 ? -21.442 38.006 3.741 1.00 36.43 33 SER C C 1
ATOM 2354 O O . SER C 1 33 ? -20.837 38.223 2.691 1.00 32.48 33 SER C O 1
ATOM 2357 N N . SER C 1 34 ? -22.557 37.289 3.824 1.00 37.06 34 SER C N 1
ATOM 2358 C CA . SER C 1 34 ? -23.286 36.779 2.659 1.00 48.66 34 SER C CA 1
ATOM 2359 C C . SER C 1 34 ? -24.589 37.536 2.897 1.00 55.04 34 SER C C 1
ATOM 2360 O O . SER C 1 34 ? -25.482 37.026 3.566 1.00 59.55 34 SER C O 1
ATOM 2363 N N . PRO C 1 35 ? -24.703 38.757 2.339 1.00 57.49 35 PRO C N 1
ATOM 2364 C CA . PRO C 1 35 ? -25.803 39.743 2.395 1.00 58.95 35 PRO C CA 1
ATOM 2365 C C . PRO C 1 35 ? -27.151 39.144 2.648 1.00 62.06 35 PRO C C 1
ATOM 2366 O O . PRO C 1 35 ? -28.022 39.742 3.285 1.00 65.91 35 PRO C O 1
ATOM 2370 N N . GLY C 1 36 ? -27.296 37.980 2.037 1.00 65.19 36 GLY C N 1
ATOM 2371 C CA . GLY C 1 36 ? -28.507 37.218 2.065 1.00 65.83 36 GLY C CA 1
ATOM 2372 C C . GLY C 1 36 ? -28.747 36.926 0.613 1.00 66.43 36 GLY C C 1
ATOM 2373 O O . GLY C 1 36 ? -27.915 36.286 -0.031 1.00 70.39 36 GLY C O 1
ATOM 2374 N N . LYS C 1 37 ? -29.848 37.443 0.071 1.00 64.81 37 LYS C N 1
ATOM 2375 C CA . LYS C 1 37 ? -30.119 37.184 -1.341 1.00 64.40 37 LYS C CA 1
ATOM 2376 C C . LYS C 1 37 ? -29.142 37.805 -2.367 1.00 65.29 37 LYS C C 1
ATOM 2377 O O . LYS C 1 37 ? -29.470 38.686 -3.165 1.00 63.46 37 LYS C O 1
ATOM 2383 N N . HIS C 1 38 ? -27.923 37.279 -2.331 1.00 65.77 38 HIS C N 1
ATOM 2384 C CA . HIS C 1 38 ? -26.825 37.595 -3.243 1.00 66.07 38 HIS C CA 1
ATOM 2385 C C . HIS C 1 38 ? -26.364 36.162 -3.579 1.00 66.74 38 HIS C C 1
ATOM 2386 O O . HIS C 1 38 ? -26.807 35.211 -2.941 1.00 68.05 38 HIS C O 1
ATOM 2393 N N . GLY C 1 39 ? -25.487 35.992 -4.557 1.00 66.24 39 GLY C N 1
ATOM 2394 C CA . GLY C 1 39 ? -25.034 34.653 -4.869 1.00 62.00 39 GLY C CA 1
ATOM 2395 C C . GLY C 1 39 ? -23.583 34.438 -4.479 1.00 62.15 39 GLY C C 1
ATOM 2396 O O . GLY C 1 39 ? -22.933 33.493 -4.953 1.00 63.97 39 GLY C O 1
ATOM 2397 N N . SER C 1 40 ? -23.068 35.298 -3.601 1.00 57.66 40 SER C N 1
ATOM 2398 C CA . SER C 1 40 ? -21.675 35.189 -3.210 1.00 51.78 40 SER C CA 1
ATOM 2399 C C . SER C 1 40 ? -21.284 35.769 -1.851 1.00 45.84 40 SER C C 1
ATOM 2400 O O . SER C 1 40 ? -21.634 36.903 -1.525 1.00 44.15 40 SER C O 1
ATOM 2403 N N . ALA C 1 41 ? -20.552 34.980 -1.066 1.00 36.71 41 ALA C N 1
ATOM 2404 C CA . ALA C 1 41 ? -20.081 35.431 0.239 1.00 35.65 41 ALA C CA 1
ATOM 2405 C C . ALA C 1 41 ? -18.853 36.292 -0.046 1.00 30.00 41 ALA C C 1
ATOM 2406 O O . ALA C 1 41 ? -17.982 35.903 -0.825 1.00 29.97 41 ALA C O 1
ATOM 2408 N N . LYS C 1 42 ? -18.794 37.467 0.566 1.00 29.47 42 LYS C N 1
ATOM 2409 C CA . LYS C 1 42 ? -17.678 38.376 0.350 1.00 29.02 42 LYS C CA 1
ATOM 2410 C C . LYS C 1 42 ? -16.937 38.706 1.637 1.00 28.59 42 LYS C C 1
ATOM 2411 O O . LYS C 1 42 ? -17.526 38.740 2.715 1.00 26.03 42 LYS C O 1
ATOM 2417 N N . ALA C 1 43 ? -15.640 38.960 1.509 1.00 24.18 43 ALA C N 1
ATOM 2418 C CA . ALA C 1 43 ? -14.824 39.301 2.655 1.00 20.63 43 ALA C CA 1
ATOM 2419 C C . ALA C 1 43 ? -14.222 40.668 2.424 1.00 22.18 43 ALA C C 1
ATOM 2420 O O . ALA C 1 43 ? -13.686 40.942 1.347 1.00 22.97 43 ALA C O 1
ATOM 2422 N N . ARG C 1 44 ? -14.352 41.543 3.413 1.00 18.21 44 ARG C N 1
ATOM 2423 C CA . ARG C 1 44 ? -13.747 42.865 3.329 1.00 17.79 44 ARG C CA 1
ATOM 2424 C C . ARG C 1 44 ? -12.554 42.737 4.253 1.00 19.61 44 ARG C C 1
ATOM 2425 O O . ARG C 1 44 ? -12.686 42.385 5.435 1.00 17.50 44 ARG C O 1
ATOM 2433 N N . ILE C 1 45 ? -11.391 43.015 3.690 1.00 17.61 45 ILE C N 1
ATOM 2434 C CA . ILE C 1 45 ? -10.142 42.881 4.389 1.00 17.55 45 ILE C CA 1
ATOM 2435 C C . ILE C 1 45 ? -9.408 44.193 4.545 1.00 19.48 45 ILE C C 1
ATOM 2436 O O . ILE C 1 45 ? -9.159 44.885 3.553 1.00 18.44 45 ILE C O 1
ATOM 2441 N N . GLU C 1 46 ? -9.083 44.526 5.794 1.00 14.31 46 GLU C N 1
ATOM 2442 C CA . GLU C 1 46 ? -8.296 45.715 6.117 1.00 18.31 46 GLU C CA 1
ATOM 2443 C C . GLU C 1 46 ? -6.920 45.182 6.461 1.00 16.73 46 GLU C C 1
ATOM 2444 O O . GLU C 1 46 ? -6.798 44.189 7.183 1.00 17.26 46 GLU C O 1
ATOM 2450 N N . ALA C 1 47 ? -5.890 45.852 5.944 1.00 19.80 47 ALA C N 1
ATOM 2451 C CA . ALA C 1 47 ? -4.507 45.443 6.150 1.00 16.98 47 ALA C CA 1
ATOM 2452 C C . ALA C 1 47 ? -3.577 46.649 6.092 1.00 19.16 47 ALA C C 1
ATOM 2453 O O . ALA C 1 47 ? -3.781 47.565 5.294 1.00 22.73 47 ALA C O 1
ATOM 2455 N N . VAL C 1 48 ? -2.540 46.630 6.919 1.00 20.31 48 VAL C N 1
ATOM 2456 C CA . VAL C 1 48 ? -1.593 47.734 6.995 1.00 21.24 48 VAL C CA 1
ATOM 2457 C C . VAL C 1 48 ? -0.329 47.540 6.164 1.00 23.38 48 VAL C C 1
ATOM 2458 O O . VAL C 1 48 ? 0.388 46.542 6.313 1.00 22.23 48 VAL C O 1
ATOM 2462 N N . GLY C 1 49 ? -0.067 48.502 5.294 1.00 22.17 49 GLY C N 1
ATOM 2463 C CA . GLY C 1 49 ? 1.133 48.459 4.472 1.00 23.55 49 GLY C CA 1
ATOM 2464 C C . GLY C 1 49 ? 2.399 48.279 5.300 1.00 25.31 49 GLY C C 1
ATOM 2465 O O . GLY C 1 49 ? 2.657 49.011 6.267 1.00 19.00 49 GLY C O 1
ATOM 2466 N N . ILE C 1 50 ? 3.192 47.291 4.913 1.00 21.84 50 ILE C N 1
ATOM 2467 C CA . ILE C 1 50 ? 4.438 46.979 5.605 1.00 28.88 50 ILE C CA 1
ATOM 2468 C C . ILE C 1 50 ? 5.438 48.141 5.592 1.00 25.17 50 ILE C C 1
ATOM 2469 O O . ILE C 1 50 ? 6.162 48.345 6.563 1.00 22.36 50 ILE C O 1
ATOM 2474 N N . PHE C 1 51 ? 5.472 48.901 4.502 1.00 20.79 51 PHE C N 1
ATOM 2475 C CA . PHE C 1 51 ? 6.436 49.991 4.395 1.00 24.95 51 PHE C CA 1
ATOM 2476 C C . PHE C 1 51 ? 6.003 51.347 4.921 1.00 28.40 51 PHE C C 1
ATOM 2477 O O . PHE C 1 51 ? 6.714 51.944 5.737 1.00 30.95 51 PHE C O 1
ATOM 2485 N N . ASP C 1 52 ? 4.852 51.838 4.470 1.00 28.79 52 ASP C N 1
ATOM 2486 C CA . ASP C 1 52 ? 4.363 53.132 4.931 1.00 29.46 52 ASP C CA 1
ATOM 2487 C C . ASP C 1 52 ? 3.499 53.059 6.189 1.00 30.09 52 ASP C C 1
ATOM 2488 O O . ASP C 1 52 ? 3.271 54.074 6.843 1.00 29.86 52 ASP C O 1
ATOM 2493 N N . GLY C 1 53 ? 3.019 51.869 6.538 1.00 26.64 53 GLY C N 1
ATOM 2494 C CA . GLY C 1 53 ? 2.196 51.745 7.732 1.00 24.72 53 GLY C CA 1
ATOM 2495 C C . GLY C 1 53 ? 0.771 52.254 7.548 1.00 24.27 53 GLY C C 1
ATOM 2496 O O . GLY C 1 53 ? 0.050 52.448 8.523 1.00 28.58 53 GLY C O 1
ATOM 2497 N N . LYS C 1 54 ? 0.359 52.461 6.303 1.00 22.53 54 LYS C N 1
ATOM 2498 C CA . LYS C 1 54 ? -0.989 52.951 5.996 1.00 27.58 54 LYS C CA 1
ATOM 2499 C C . LYS C 1 54 ? -1.993 51.795 5.817 1.00 27.90 54 LYS C C 1
ATOM 2500 O O . LYS C 1 54 ? -1.744 50.862 5.055 1.00 20.13 54 LYS C O 1
ATOM 2506 N N . VAL C 1 55 ? -3.128 51.867 6.511 1.00 24.90 55 VAL C N 1
ATOM 2507 C CA . VAL C 1 55 ? -4.146 50.819 6.416 1.00 26.00 55 VAL C CA 1
ATOM 2508 C C . VAL C 1 55 ? -4.863 50.902 5.068 1.00 23.64 55 VAL C C 1
ATOM 2509 O O . VAL C 1 55 ? -5.189 51.994 4.594 1.00 28.70 55 VAL C O 1
ATOM 2513 N N . ARG C 1 56 ? -5.086 49.755 4.433 1.00 22.18 56 ARG C N 1
ATOM 2514 C CA . ARG C 1 56 ? -5.783 49.731 3.152 1.00 20.97 56 ARG C CA 1
ATOM 2515 C C . ARG C 1 56 ? -6.877 48.686 3.223 1.00 23.11 56 ARG C C 1
ATOM 2516 O O . ARG C 1 56 ? -6.809 47.773 4.043 1.00 20.93 56 ARG C O 1
ATOM 2524 N N . SER C 1 57 ? -7.876 48.820 2.357 1.00 20.20 57 SER C N 1
ATOM 2525 C CA . SER C 1 57 ? -9.017 47.917 2.362 1.00 23.42 57 SER C CA 1
ATOM 2526 C C . SER C 1 57 ? -9.334 47.328 0.987 1.00 23.93 57 SER C C 1
ATOM 2527 O O . SER C 1 57 ? -9.156 47.982 -0.044 1.00 26.56 57 SER C O 1
ATOM 2530 N N . ILE C 1 58 ? -9.805 46.088 0.984 1.00 20.91 58 ILE C N 1
ATOM 2531 C CA . ILE C 1 58 ? -10.157 45.411 -0.251 1.00 24.79 58 ILE C CA 1
ATOM 2532 C C . ILE C 1 58 ? -11.327 44.464 0.017 1.00 23.31 58 ILE C C 1
ATOM 2533 O O . ILE C 1 58 ? -11.457 43.940 1.114 1.00 25.54 58 ILE C O 1
ATOM 2538 N N . VAL C 1 59 ? -12.200 44.277 -0.967 1.00 21.80 59 VAL C N 1
ATOM 2539 C CA . VAL C 1 59 ? -13.352 43.389 -0.809 1.00 18.65 59 VAL C CA 1
ATOM 2540 C C . VAL C 1 59 ? -13.335 42.346 -1.916 1.00 18.65 59 VAL C C 1
ATOM 2541 O O . VAL C 1 59 ? -13.273 42.684 -3.095 1.00 21.66 59 VAL C O 1
ATOM 2545 N N . LYS C 1 60 ? -13.391 41.076 -1.545 1.00 16.94 60 LYS C N 1
ATOM 2546 C CA . LYS C 1 60 ? -13.366 40.021 -2.546 1.00 22.44 60 LYS C CA 1
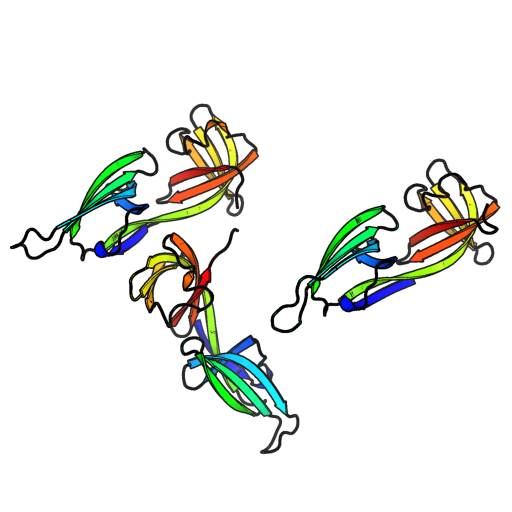ATOM 2547 C C . LYS C 1 60 ? -14.245 38.854 -2.162 1.00 24.01 60 LYS C C 1
ATOM 2548 O O . LYS C 1 60 ? -14.535 38.634 -0.980 1.00 23.85 60 LYS C O 1
ATOM 2554 N N . PRO C 1 61 ? -14.693 38.090 -3.167 1.00 25.61 61 PRO C N 1
ATOM 2555 C CA . PRO C 1 61 ? -15.526 36.920 -2.913 1.00 22.84 61 PRO C CA 1
ATOM 2556 C C . PRO C 1 61 ? -14.610 35.961 -2.155 1.00 24.18 61 PRO C C 1
ATOM 2557 O O . PRO C 1 61 ? -13.415 35.906 -2.433 1.00 20.72 61 PRO C O 1
ATOM 2561 N N . THR C 1 62 ? -15.152 35.203 -1.213 1.00 23.52 62 THR C N 1
ATOM 2562 C CA . THR C 1 62 ? -14.316 34.283 -0.456 1.00 24.30 62 THR C CA 1
ATOM 2563 C C . THR C 1 62 ? -13.766 33.166 -1.323 1.00 24.06 62 THR C C 1
ATOM 2564 O O . THR C 1 62 ? -12.800 32.514 -0.956 1.00 20.24 62 THR C O 1
ATOM 2568 N N . SER C 1 63 ? -14.371 32.959 -2.485 1.00 23.28 63 SER C N 1
ATOM 2569 C CA . SER C 1 63 ? -13.905 31.903 -3.381 1.00 26.69 63 SER C CA 1
ATOM 2570 C C . SER C 1 63 ? -12.794 32.384 -4.305 1.00 24.70 63 SER C C 1
ATOM 2571 O O . SER C 1 63 ? -12.166 31.576 -4.982 1.00 29.19 63 SER C O 1
ATOM 2574 N N . ALA C 1 64 ? -12.551 33.690 -4.341 1.00 21.72 64 ALA C N 1
ATOM 2575 C CA . ALA C 1 64 ? -11.520 34.240 -5.222 1.00 24.82 64 ALA C CA 1
ATOM 2576 C C . ALA C 1 64 ? -10.079 33.921 -4.776 1.00 22.76 64 ALA C C 1
ATOM 2577 O O . ALA C 1 64 ? -9.812 33.695 -3.596 1.00 23.80 64 ALA C O 1
ATOM 2579 N N . GLU C 1 65 ? -9.162 33.871 -5.735 1.00 19.25 65 GLU C N 1
ATOM 2580 C CA . GLU C 1 65 ? -7.757 33.607 -5.429 1.00 23.07 65 GLU C CA 1
ATOM 2581 C C . GLU C 1 65 ? -7.022 34.915 -5.654 1.00 26.33 65 GLU C C 1
ATOM 2582 O O . GLU C 1 65 ? -6.869 35.359 -6.793 1.00 24.70 65 GLU C O 1
ATOM 2588 N N . VAL C 1 66 ? -6.587 35.532 -4.556 1.00 21.53 66 VAL C N 1
ATOM 2589 C CA . VAL C 1 66 ? -5.905 36.814 -4.603 1.00 16.47 66 VAL C CA 1
ATOM 2590 C C . VAL C 1 66 ? -4.399 36.740 -4.397 1.00 22.64 66 VAL C C 1
ATOM 2591 O O . VAL C 1 66 ? -3.880 35.765 -3.837 1.00 19.72 66 VAL C O 1
ATOM 2595 N N . ASP C 1 67 ? -3.698 37.779 -4.854 1.00 19.86 67 ASP C N 1
ATOM 2596 C CA . ASP C 1 67 ? -2.254 37.828 -4.710 1.00 20.28 67 ASP C CA 1
ATOM 2597 C C . ASP C 1 67 ? -1.865 38.192 -3.282 1.00 19.21 67 ASP C C 1
ATOM 2598 O O . ASP C 1 67 ? -2.426 39.110 -2.680 1.00 19.60 67 ASP C O 1
ATOM 2603 N N . VAL C 1 68 ? -0.883 37.459 -2.771 1.00 15.89 68 VAL C N 1
ATOM 2604 C CA . VAL C 1 68 ? -0.322 37.653 -1.448 1.00 17.23 68 VAL C CA 1
ATOM 2605 C C . VAL C 1 68 ? 1.180 37.833 -1.688 1.00 16.57 68 VAL C C 1
ATOM 2606 O O . VAL C 1 68 ? 1.747 37.216 -2.600 1.00 15.90 68 VAL C O 1
ATOM 2610 N N . PRO C 1 69 ? 1.844 38.692 -0.892 1.00 17.51 69 PRO C N 1
ATOM 2611 C CA . PRO C 1 69 ? 3.274 38.866 -1.129 1.00 20.27 69 PRO C CA 1
ATOM 2612 C C . PRO C 1 69 ? 4.083 37.767 -0.466 1.00 17.57 69 PRO C C 1
ATOM 2613 O O . PRO C 1 69 ? 3.671 37.210 0.560 1.00 16.75 69 PRO C O 1
ATOM 2617 N N . ILE C 1 70 ? 5.215 37.429 -1.072 1.00 15.13 70 ILE C N 1
ATOM 2618 C CA . ILE C 1 70 ? 6.095 36.413 -0.494 1.00 15.94 70 ILE C CA 1
ATOM 2619 C C . ILE C 1 70 ? 7.266 37.135 0.172 1.00 17.29 70 ILE C C 1
ATOM 2620 O O . ILE C 1 70 ? 8.077 37.783 -0.488 1.00 15.81 70 ILE C O 1
ATOM 2625 N N . ILE C 1 71 ? 7.352 37.003 1.488 1.00 17.23 71 ILE C N 1
ATOM 2626 C CA . ILE C 1 71 ? 8.403 37.649 2.243 1.00 18.03 71 ILE C CA 1
ATOM 2627 C C . ILE C 1 71 ? 9.579 36.719 2.520 1.00 14.45 71 ILE C C 1
ATOM 2628 O O . ILE C 1 71 ? 9.409 35.625 3.058 1.00 15.37 71 ILE C O 1
ATOM 2633 N N . ASP C 1 72 ? 10.766 37.153 2.117 1.00 19.42 72 ASP C N 1
ATOM 2634 C CA . ASP C 1 72 ? 11.993 36.409 2.401 1.00 17.70 72 ASP C CA 1
ATOM 2635 C C . ASP C 1 72 ? 12.656 37.142 3.548 1.00 16.93 72 ASP C C 1
ATOM 2636 O O . ASP C 1 72 ? 12.700 38.374 3.550 1.00 14.65 72 ASP C O 1
ATOM 2641 N N . LYS C 1 73 ? 13.172 36.394 4.515 1.00 18.20 73 LYS C N 1
ATOM 2642 C CA . LYS C 1 73 ? 13.872 36.979 5.648 1.00 19.00 73 LYS C CA 1
ATOM 2643 C C . LYS C 1 73 ? 15.346 36.608 5.508 1.00 22.13 73 LYS C C 1
ATOM 2644 O O . LYS C 1 73 ? 15.711 35.425 5.542 1.00 25.17 73 LYS C O 1
ATOM 2650 N N . LYS C 1 74 ? 16.195 37.615 5.361 1.00 18.25 74 LYS C N 1
ATOM 2651 C CA . LYS C 1 74 ? 17.614 37.372 5.159 1.00 22.25 74 LYS C CA 1
ATOM 2652 C C . LYS C 1 74 ? 18.526 38.160 6.098 1.00 20.01 74 LYS C C 1
ATOM 2653 O O . LYS C 1 74 ? 18.068 38.937 6.938 1.00 21.80 74 LYS C O 1
ATOM 2659 N N . THR C 1 75 ? 19.827 37.939 5.945 1.00 23.23 75 THR C N 1
ATOM 2660 C CA . THR C 1 75 ? 20.842 38.612 6.756 1.00 23.17 75 THR C CA 1
ATOM 2661 C C . THR C 1 75 ? 21.664 39.559 5.896 1.00 21.00 75 THR C C 1
ATOM 2662 O O . THR C 1 75 ? 22.083 39.210 4.777 1.00 20.57 75 THR C O 1
ATOM 2666 N N . ALA C 1 76 ? 21.893 40.764 6.413 1.00 18.87 76 ALA C N 1
ATOM 2667 C CA . ALA C 1 76 ? 22.675 41.753 5.685 1.00 17.89 76 ALA C CA 1
ATOM 2668 C C . ALA C 1 7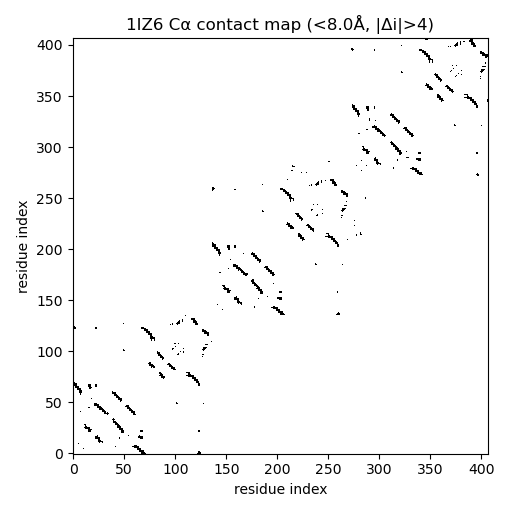6 ? 23.540 42.539 6.657 1.00 20.42 76 ALA C C 1
ATOM 2669 O O . ALA C 1 76 ? 23.259 42.588 7.850 1.00 19.02 76 ALA C O 1
ATOM 2671 N N . GLN C 1 77 ? 24.609 43.134 6.148 1.00 21.09 77 GLN C N 1
ATOM 2672 C CA . GLN C 1 77 ? 25.462 43.945 7.007 1.00 27.87 77 GLN C CA 1
ATOM 2673 C C . GLN C 1 77 ? 25.256 45.394 6.580 1.00 21.61 77 GLN C C 1
ATOM 2674 O O . GLN C 1 77 ? 25.140 45.664 5.395 1.00 22.85 77 GLN C O 1
ATOM 2680 N N . VAL C 1 78 ? 25.169 46.307 7.546 1.00 21.75 78 VAL C N 1
ATOM 2681 C CA . VAL C 1 78 ? 24.996 47.730 7.252 1.00 20.59 78 VAL C CA 1
ATOM 2682 C C . VAL C 1 78 ? 26.285 48.288 6.662 1.00 21.44 78 VAL C C 1
ATOM 2683 O O . VAL C 1 78 ? 27.340 48.268 7.306 1.00 20.24 78 VAL C O 1
ATOM 2687 N N . ILE C 1 79 ? 26.185 48.789 5.439 1.00 19.36 79 ILE C N 1
ATOM 2688 C CA . ILE C 1 79 ? 27.322 49.339 4.704 1.00 20.98 79 ILE C CA 1
ATOM 2689 C C . ILE C 1 79 ? 27.541 50.813 4.998 1.00 26.20 79 ILE C C 1
ATOM 2690 O O . ILE C 1 79 ? 28.653 51.244 5.308 1.00 29.19 79 ILE C O 1
ATOM 2695 N N . ALA C 1 80 ? 26.467 51.582 4.877 1.00 23.45 80 ALA C N 1
ATOM 2696 C CA . ALA C 1 80 ? 26.538 53.019 5.067 1.00 28.50 80 ALA C CA 1
ATOM 2697 C C . ALA C 1 80 ? 25.219 53.547 5.586 1.00 25.17 80 ALA C C 1
ATOM 2698 O O . ALA C 1 80 ? 24.155 53.002 5.283 1.00 26.01 80 ALA C O 1
ATOM 2700 N N . ILE C 1 81 ? 25.303 54.603 6.382 1.00 25.18 81 ILE C N 1
ATOM 2701 C CA . ILE C 1 81 ? 24.135 55.234 6.966 1.00 29.46 81 ILE C CA 1
ATOM 2702 C C . ILE C 1 81 ? 24.217 56.731 6.726 1.00 34.24 81 ILE C C 1
ATOM 2703 O O . ILE C 1 81 ? 25.261 57.354 6.912 1.00 33.78 81 ILE C O 1
ATOM 2708 N N . THR C 1 82 ? 23.091 57.283 6.302 1.00 36.35 82 THR C N 1
ATOM 2709 C CA . THR C 1 82 ? 22.932 58.697 5.994 1.00 34.57 82 THR C CA 1
ATOM 2710 C C . THR C 1 82 ? 21.772 59.163 6.861 1.00 35.36 82 THR C C 1
ATOM 2711 O O . THR C 1 82 ? 21.025 58.339 7.387 1.00 28.06 82 THR C O 1
ATOM 2715 N N . PRO C 1 83 ? 21.623 60.484 7.057 1.00 35.97 83 PRO C N 1
ATOM 2716 C CA . PRO C 1 83 ? 20.494 60.912 7.883 1.00 33.51 83 PRO C CA 1
ATOM 2717 C C . PRO C 1 83 ? 19.182 60.574 7.165 1.00 34.34 83 PRO C C 1
ATOM 2718 O O . PRO C 1 83 ? 18.128 60.486 7.798 1.00 31.89 83 PRO C O 1
ATOM 2722 N N . ASP C 1 84 ? 19.263 60.361 5.849 1.00 28.56 84 ASP C N 1
ATOM 2723 C CA . ASP C 1 84 ? 18.082 60.057 5.038 1.00 29.89 84 ASP C CA 1
ATOM 2724 C C . ASP C 1 84 ? 17.972 58.628 4.502 1.00 28.35 84 ASP C C 1
ATOM 2725 O O . ASP C 1 84 ? 16.868 58.159 4.197 1.00 24.23 84 ASP C O 1
ATOM 2730 N N . THR C 1 85 ? 19.103 57.942 4.380 1.00 24.59 85 THR C N 1
ATOM 2731 C CA . THR C 1 85 ? 19.117 56.585 3.836 1.00 20.00 85 THR C CA 1
ATOM 2732 C C . THR C 1 85 ? 20.062 55.612 4.552 1.00 24.40 85 THR C C 1
ATOM 2733 O O . THR C 1 85 ? 20.939 56.013 5.322 1.00 19.25 85 THR C O 1
ATOM 2737 N N . VAL C 1 86 ? 19.868 54.323 4.280 1.00 21.52 86 VAL C N 1
ATOM 2738 C CA . VAL C 1 86 ? 20.711 53.270 4.839 1.00 23.87 86 VAL C CA 1
ATOM 2739 C C . VAL C 1 86 ? 20.992 52.260 3.732 1.00 25.03 86 VAL C C 1
ATOM 2740 O O . VAL C 1 86 ? 20.105 51.900 2.942 1.00 22.49 86 VAL C O 1
ATOM 2744 N N . GLN C 1 87 ? 22.241 51.821 3.668 1.00 23.54 87 GLN C N 1
ATOM 2745 C CA . GLN C 1 87 ? 22.657 50.872 2.658 1.00 23.69 87 GLN C CA 1
ATOM 2746 C C . GLN C 1 87 ? 23.157 49.620 3.352 1.00 24.29 87 GLN C C 1
ATOM 2747 O O . GLN C 1 87 ? 23.965 49.696 4.280 1.00 17.69 87 GLN C O 1
ATOM 2753 N N . ILE C 1 88 ? 22.659 48.476 2.894 1.00 17.71 88 ILE C N 1
ATOM 2754 C CA . ILE C 1 88 ? 23.049 47.191 3.442 1.00 16.99 88 ILE C CA 1
ATOM 2755 C C . ILE C 1 88 ? 23.384 46.252 2.290 1.00 21.20 88 ILE C C 1
ATOM 2756 O O . ILE C 1 88 ? 22.994 46.489 1.139 1.00 17.47 88 ILE C O 1
ATOM 2761 N N . MET C 1 89 ? 24.109 45.187 2.610 1.00 17.70 89 MET C N 1
ATOM 2762 C CA . MET C 1 89 ? 24.502 44.209 1.615 1.00 19.83 89 MET C CA 1
ATOM 2763 C C . MET C 1 89 ? 24.194 42.818 2.148 1.00 20.41 89 MET C C 1
ATOM 2764 O O . MET C 1 89 ? 24.553 42.493 3.275 1.00 18.89 89 MET C O 1
ATOM 2769 N N . ASP C 1 90 ? 23.518 42.007 1.344 1.00 21.38 90 ASP C N 1
ATOM 2770 C CA . ASP C 1 90 ? 23.219 40.652 1.767 1.00 20.89 90 ASP C CA 1
ATOM 2771 C C . ASP C 1 90 ? 24.552 39.895 1.883 1.00 23.36 90 ASP C C 1
ATOM 2772 O O . ASP C 1 90 ? 25.360 39.855 0.940 1.00 16.53 90 ASP C O 1
ATOM 2777 N N . MET C 1 91 ? 24.757 39.290 3.046 1.00 19.25 91 MET C N 1
ATOM 2778 C CA . MET C 1 91 ? 25.986 38.575 3.354 1.00 24.19 91 MET C CA 1
ATOM 2779 C C . MET C 1 91 ? 26.308 37.299 2.585 1.00 25.23 91 MET C C 1
ATOM 2780 O O . MET C 1 91 ? 27.468 36.868 2.580 1.00 30.25 91 MET C O 1
ATOM 2785 N N . GLU C 1 92 ? 25.306 36.678 1.969 1.00 21.75 92 GLU C N 1
ATOM 2786 C CA . GLU C 1 92 ? 25.520 35.447 1.195 1.00 20.72 92 GLU C CA 1
ATOM 2787 C C . GLU C 1 92 ? 25.444 35.646 -0.324 1.00 17.95 92 GLU C C 1
ATOM 2788 O O . GLU C 1 92 ? 26.162 34.993 -1.057 1.00 16.56 92 GLU C O 1
ATOM 2794 N N . THR C 1 93 ? 24.560 36.534 -0.781 1.00 18.67 93 THR C N 1
ATOM 2795 C CA . THR C 1 93 ? 24.358 36.807 -2.212 1.00 23.77 93 THR C CA 1
ATOM 2796 C C . THR C 1 93 ? 24.970 38.137 -2.655 1.00 22.75 93 THR C C 1
ATOM 2797 O O . THR C 1 93 ? 25.046 38.442 -3.848 1.00 20.47 93 THR C O 1
ATOM 2801 N N . TYR C 1 94 ? 25.397 38.920 -1.675 1.00 20.33 94 TYR C N 1
ATOM 2802 C CA . TYR C 1 94 ? 26.055 40.195 -1.906 1.00 21.40 94 TYR C CA 1
ATOM 2803 C C . TYR C 1 94 ? 25.273 41.296 -2.634 1.00 16.81 94 TYR C C 1
ATOM 2804 O O . TYR C 1 94 ? 25.869 42.269 -3.088 1.00 19.36 94 TYR C O 1
ATOM 2813 N N . GLU C 1 95 ? 23.959 41.157 -2.755 1.00 13.94 95 GLU C N 1
ATOM 2814 C CA . GLU C 1 95 ? 23.182 42.223 -3.382 1.00 17.10 95 GLU C CA 1
ATOM 2815 C C . GLU C 1 95 ? 23.267 43.432 -2.451 1.00 15.56 95 GLU C C 1
ATOM 2816 O O . GLU C 1 95 ? 23.365 43.283 -1.232 1.00 17.01 95 GLU C O 1
ATOM 2822 N N . THR C 1 96 ? 23.240 44.631 -3.015 1.00 17.11 96 THR C N 1
ATOM 2823 C CA . THR C 1 96 ? 23.276 45.830 -2.186 1.00 22.10 96 THR C CA 1
ATOM 2824 C C . THR C 1 96 ? 21.904 46.512 -2.242 1.00 23.49 96 THR C C 1
ATOM 2825 O O . THR C 1 96 ? 21.312 46.639 -3.322 1.00 18.78 96 THR C O 1
ATOM 2829 N N . PHE C 1 97 ? 21.383 46.912 -1.078 1.00 19.07 97 PHE C N 1
ATOM 2830 C CA . PHE C 1 97 ? 20.091 47.595 -1.039 1.00 17.40 97 PHE C CA 1
ATOM 2831 C C . PHE C 1 97 ? 20.243 48.966 -0.381 1.00 17.68 97 PHE C C 1
ATOM 2832 O O . PHE C 1 97 ? 20.907 49.107 0.641 1.00 19.56 97 PHE C O 1
ATOM 2840 N N . GLU C 1 98 ? 19.635 49.978 -0.980 1.00 20.07 98 GLU C N 1
ATOM 2841 C CA . GLU C 1 98 ? 19.653 51.306 -0.388 1.00 22.76 98 GLU C CA 1
ATOM 2842 C C . GLU C 1 98 ? 18.194 51.730 -0.236 1.00 20.67 98 GLU C C 1
ATOM 2843 O O . GLU C 1 98 ? 17.423 51.670 -1.189 1.00 18.28 98 GLU C O 1
ATOM 2849 N N . VAL C 1 99 ? 17.821 52.153 0.967 1.00 19.65 99 VAL C N 1
ATOM 2850 C CA . VAL C 1 99 ? 16.433 52.529 1.255 1.00 17.78 99 VAL C CA 1
ATOM 2851 C C . VAL C 1 99 ? 16.327 53.769 2.144 1.00 21.53 99 VAL C C 1
ATOM 2852 O O . VAL C 1 99 ? 17.304 54.137 2.791 1.00 19.31 99 VAL C O 1
ATOM 2856 N N . PRO C 1 100 ? 15.142 54.430 2.170 1.00 21.10 100 PRO C N 1
ATOM 2857 C CA . PRO C 1 100 ? 14.916 55.621 3.007 1.00 20.62 100 PRO C CA 1
ATOM 2858 C C . PRO C 1 100 ? 14.908 55.109 4.454 1.00 21.82 100 PRO C C 1
ATOM 2859 O O . PRO C 1 100 ? 14.335 54.056 4.730 1.00 18.51 100 PRO C O 1
ATOM 2863 N N . ILE C 1 101 ? 15.539 55.832 5.373 1.00 24.24 101 ILE C N 1
ATOM 2864 C CA . ILE C 1 101 ? 15.586 55.375 6.762 1.00 31.89 101 ILE C CA 1
ATOM 2865 C C . ILE C 1 101 ? 14.221 55.238 7.407 1.00 31.71 101 ILE C C 1
ATOM 2866 O O . ILE C 1 101 ? 14.054 54.427 8.316 1.00 27.19 101 ILE C O 1
ATOM 2871 N N . ASP C 1 102 ? 13.239 56.008 6.932 1.00 28.66 102 ASP C N 1
ATOM 2872 C CA . ASP C 1 102 ? 11.916 55.930 7.525 1.00 29.45 102 ASP C CA 1
ATOM 2873 C C . ASP C 1 102 ? 11.083 54.735 7.058 1.00 28.70 102 ASP C C 1
ATOM 2874 O O . ASP C 1 102 ? 10.678 53.926 7.886 1.00 36.25 102 ASP C O 1
ATOM 2879 N N . THR C 1 103 ? 10.853 54.587 5.755 1.00 23.62 103 THR C N 1
ATOM 2880 C CA . THR C 1 103 ? 10.058 53.456 5.266 1.00 19.90 103 THR C CA 1
ATOM 2881 C C . THR C 1 103 ? 10.804 52.117 5.188 1.00 20.95 103 THR C C 1
ATOM 2882 O O . THR C 1 103 ? 10.178 51.055 5.241 1.00 26.07 103 THR C O 1
ATOM 2886 N N . GLY C 1 104 ? 12.128 52.162 5.061 1.00 18.73 104 GLY C N 1
ATOM 2887 C CA . GLY C 1 104 ? 12.905 50.934 4.966 1.00 16.90 104 GLY C CA 1
ATOM 2888 C C . GLY C 1 104 ? 13.476 50.376 6.263 1.00 21.02 104 GLY C C 1
ATOM 2889 O O . GLY C 1 104 ? 14.294 49.455 6.229 1.00 21.24 104 GLY C O 1
ATOM 2890 N N . VAL C 1 105 ? 13.069 50.924 7.409 1.00 21.79 105 VAL C N 1
ATOM 2891 C CA . VAL C 1 105 ? 13.569 50.448 8.696 1.00 21.31 105 VAL C CA 1
ATOM 2892 C C . VAL C 1 105 ? 12.482 50.471 9.777 1.00 25.25 105 VAL C C 1
ATOM 2893 O O . VAL C 1 105 ? 11.780 51.468 9.927 1.00 22.84 105 VAL C O 1
ATOM 2897 N N . ALA C 1 106 ? 12.344 49.377 10.525 1.00 23.98 106 ALA C N 1
ATOM 2898 C CA . ALA C 1 106 ? 11.364 49.333 11.615 1.00 26.35 106 ALA C CA 1
ATOM 2899 C C . ALA C 1 106 ? 11.742 50.417 12.622 1.00 25.87 106 ALA C C 1
ATOM 2900 O O . ALA C 1 106 ? 12.903 50.525 13.022 1.00 23.70 106 ALA C O 1
ATOM 2902 N N . ASP C 1 107 ? 10.762 51.220 13.025 1.00 28.38 107 ASP C N 1
ATOM 2903 C CA . ASP C 1 107 ? 11.003 52.306 13.970 1.00 33.47 107 ASP C CA 1
ATOM 2904 C C . ASP C 1 107 ? 11.741 51.847 15.216 1.00 32.02 107 ASP C C 1
ATOM 2905 O O . ASP C 1 107 ? 12.622 52.539 15.714 1.00 38.67 107 ASP C O 1
ATOM 2910 N N . GLU C 1 108 ? 11.365 50.678 15.714 1.00 32.15 108 GLU C N 1
ATOM 2911 C CA . GLU C 1 108 ? 11.954 50.133 16.924 1.00 34.78 108 GLU C CA 1
ATOM 2912 C C . GLU C 1 108 ? 13.424 49.776 16.795 1.00 35.68 108 GLU C C 1
ATOM 2913 O O . GLU C 1 108 ? 14.091 49.543 17.804 1.00 38.49 108 GLU C O 1
ATOM 2919 N N . ILE C 1 109 ? 13.933 49.744 15.565 1.00 34.63 109 ILE C N 1
ATOM 2920 C CA . ILE C 1 109 ? 15.329 49.383 15.313 1.00 32.31 109 ILE C CA 1
ATOM 2921 C C . ILE C 1 109 ? 16.171 50.520 14.732 1.00 29.06 109 ILE C C 1
ATOM 2922 O O . ILE C 1 109 ? 17.400 50.434 14.683 1.00 28.56 109 ILE C O 1
ATOM 2927 N N . ARG C 1 110 ? 15.505 51.588 14.306 1.00 28.65 110 ARG C N 1
ATOM 2928 C CA . ARG C 1 110 ? 16.184 52.725 13.696 1.00 29.53 110 ARG C CA 1
ATOM 2929 C C . ARG C 1 110 ? 17.354 53.325 14.472 1.00 31.32 110 ARG C C 1
ATOM 2930 O O . ARG C 1 110 ? 18.392 53.614 13.875 1.00 31.02 110 ARG C O 1
ATOM 2938 N N . ASP C 1 111 ? 17.204 53.522 15.786 1.00 30.58 111 ASP C N 1
ATOM 2939 C CA . ASP C 1 111 ? 1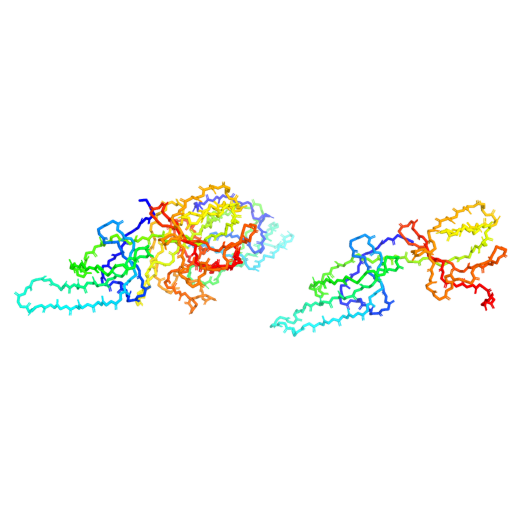8.293 54.119 16.574 1.00 34.68 111 ASP C CA 1
ATOM 2940 C C . ASP C 1 111 ? 19.474 53.191 16.857 1.00 33.03 111 ASP C C 1
ATOM 2941 O O . ASP C 1 111 ? 20.476 53.616 17.429 1.00 35.40 111 ASP C O 1
ATOM 2946 N N . GLN C 1 112 ? 19.373 51.932 16.450 1.00 31.34 112 GLN C N 1
ATOM 2947 C CA . GLN C 1 112 ? 20.457 50.989 16.704 1.00 29.18 112 GLN C CA 1
ATOM 2948 C C . GLN C 1 112 ? 21.295 50.710 15.461 1.00 30.73 112 GLN C C 1
ATOM 2949 O O . GLN C 1 112 ? 22.197 49.874 15.491 1.00 31.17 112 GLN C O 1
ATOM 2955 N N . LEU C 1 113 ? 20.995 51.396 14.365 1.00 28.88 113 LEU C N 1
ATOM 2956 C CA . LEU C 1 113 ? 21.740 51.165 13.140 1.00 28.01 113 LEU C CA 1
ATOM 2957 C C . LEU C 1 113 ? 23.128 51.793 13.183 1.00 31.00 113 LEU C C 1
ATOM 2958 O O . LEU C 1 113 ? 23.274 53.003 13.363 1.00 32.91 113 LEU C O 1
ATOM 2963 N N . LYS C 1 114 ? 24.133 50.942 13.013 1.00 31.35 114 LYS C N 1
ATOM 2964 C CA . LYS C 1 114 ? 25.538 51.335 12.995 1.00 37.65 114 LYS C CA 1
ATOM 2965 C C . LYS C 1 114 ? 26.202 50.598 11.832 1.00 34.37 114 LYS C C 1
ATOM 2966 O O . LYS C 1 114 ? 25.908 49.429 11.588 1.00 31.67 114 LYS C O 1
ATOM 2972 N N . GLU C 1 115 ? 27.089 51.278 11.110 1.00 33.25 115 GLU C N 1
ATOM 2973 C CA . GLU C 1 115 ? 27.790 50.630 10.007 1.00 31.21 115 GLU C CA 1
ATOM 2974 C C . GLU C 1 115 ? 28.530 49.418 10.564 1.00 31.49 115 GLU C C 1
ATOM 2975 O O . GLU C 1 115 ? 29.111 49.493 11.644 1.00 29.41 115 GLU C O 1
ATOM 2981 N N . GLY C 1 116 ? 28.484 48.300 9.843 1.00 26.20 116 GLY C N 1
ATOM 2982 C CA . GLY C 1 116 ? 29.179 47.112 10.299 1.00 28.10 116 GLY C CA 1
ATOM 2983 C C . GLY C 1 116 ? 28.350 46.072 11.030 1.00 28.14 116 GLY C C 1
ATOM 2984 O O . GLY C 1 116 ? 28.727 44.909 11.072 1.00 36.79 116 GLY C O 1
ATOM 2985 N N . ILE C 1 117 ? 27.229 46.466 11.619 1.00 29.44 117 ILE C N 1
ATOM 2986 C CA . ILE C 1 117 ? 26.401 45.497 12.323 1.00 30.39 117 ILE C CA 1
ATOM 2987 C C . ILE C 1 117 ? 25.626 44.655 11.313 1.00 29.79 117 ILE C C 1
ATOM 2988 O O . ILE C 1 117 ? 25.437 45.056 10.163 1.00 25.82 117 ILE C O 1
ATOM 2993 N N . ASN C 1 118 ? 25.185 43.484 11.745 1.00 24.07 118 ASN C N 1
ATOM 2994 C CA . ASN C 1 118 ? 24.411 42.624 10.872 1.00 25.48 118 ASN C CA 1
ATOM 2995 C C . ASN C 1 118 ? 22.953 42.790 11.257 1.00 24.66 118 ASN C C 1
ATOM 2996 O O . ASN C 1 118 ? 22.617 42.985 12.428 1.00 26.05 118 ASN C O 1
ATOM 3001 N N . VAL C 1 119 ? 22.077 42.734 10.272 1.00 22.65 119 VAL C N 1
ATOM 3002 C CA . VAL C 1 119 ? 20.664 42.886 10.571 1.00 19.36 119 VAL C CA 1
ATOM 3003 C C . VAL C 1 119 ? 19.877 41.847 9.798 1.00 17.68 119 VAL C C 1
ATOM 3004 O O . VAL C 1 119 ? 20.376 41.246 8.848 1.00 20.41 119 VAL C O 1
ATOM 3008 N N . GLU C 1 120 ? 18.652 41.628 10.243 1.00 16.15 120 GLU C N 1
ATOM 3009 C CA . GLU C 1 120 ? 17.740 40.735 9.575 1.00 18.80 120 GLU C CA 1
ATOM 3010 C C . GLU C 1 120 ? 16.862 41.697 8.762 1.00 19.49 120 GLU C C 1
ATOM 3011 O O . GLU C 1 120 ? 16.317 42.671 9.307 1.00 21.76 120 GLU C O 1
ATOM 3017 N N . TYR C 1 121 ? 16.766 41.471 7.464 1.00 14.09 121 TYR C N 1
ATOM 3018 C CA . TYR C 1 121 ? 15.911 42.315 6.655 1.00 13.16 121 TYR C CA 1
ATOM 3019 C C . TYR C 1 121 ? 14.890 41.426 5.961 1.00 16.27 121 TYR C C 1
ATOM 3020 O O . TYR C 1 121 ? 15.131 40.236 5.772 1.00 15.95 121 TYR C O 1
ATOM 3029 N N . TRP C 1 122 ? 13.743 42.002 5.628 1.00 16.06 122 TRP C N 1
ATOM 3030 C CA . TRP C 1 122 ? 12.690 41.284 4.933 1.00 17.67 122 TRP C CA 1
ATOM 3031 C C . TRP C 1 122 ? 12.648 41.851 3.519 1.00 16.78 122 TRP C C 1
ATOM 3032 O O . TRP C 1 122 ? 12.830 43.064 3.312 1.00 16.33 122 TRP C O 1
ATOM 3043 N N . GLU C 1 123 ? 12.411 40.980 2.551 1.00 16.77 123 GLU C N 1
ATOM 3044 C CA . GLU C 1 123 ? 12.320 41.434 1.176 1.00 17.89 123 GLU C CA 1
ATOM 3045 C C . GLU C 1 123 ? 11.051 40.881 0.571 1.00 20.13 123 GLU C C 1
ATOM 3046 O O . GLU C 1 123 ? 10.761 39.697 0.712 1.00 15.73 123 GLU C O 1
ATOM 3052 N N . THR C 1 124 ? 10.283 41.759 -0.074 1.00 18.88 124 THR C N 1
ATOM 3053 C CA . THR C 1 124 ? 9.065 41.344 -0.741 1.00 17.59 124 THR C CA 1
ATOM 3054 C C . THR C 1 124 ? 8.719 42.385 -1.804 1.00 19.05 124 THR C C 1
ATOM 3055 O O . THR C 1 124 ? 8.821 43.597 -1.576 1.00 18.02 124 THR C O 1
ATOM 3059 N N . LEU C 1 125 ? 8.348 41.892 -2.981 1.00 18.71 125 LEU C N 1
ATOM 3060 C CA . LEU C 1 125 ? 8.011 42.738 -4.119 1.00 18.70 125 LEU C CA 1
ATOM 3061 C C . LEU C 1 125 ? 9.203 43.600 -4.493 1.00 21.19 125 LEU C C 1
ATOM 3062 O O . LEU C 1 125 ? 9.053 44.734 -4.937 1.00 25.00 125 LEU C O 1
ATOM 3067 N N . GLY C 1 126 ? 10.390 43.043 -4.286 1.00 25.75 126 GLY C N 1
ATOM 3068 C CA . GLY C 1 126 ? 11.623 43.733 -4.613 1.00 22.52 126 GLY C CA 1
ATOM 3069 C C . GLY C 1 126 ? 12.069 44.789 -3.620 1.00 26.67 126 GLY C C 1
ATOM 3070 O O . GLY C 1 126 ? 13.175 45.317 -3.752 1.00 24.44 126 GLY C O 1
ATOM 3071 N N . ARG C 1 127 ? 11.235 45.096 -2.627 1.00 19.15 127 ARG C N 1
ATOM 3072 C CA . ARG C 1 127 ? 11.574 46.131 -1.647 1.00 21.42 127 ARG C CA 1
ATOM 3073 C C . ARG C 1 127 ? 12.019 45.509 -0.341 1.00 18.47 127 ARG C C 1
ATOM 3074 O O . ARG C 1 127 ? 11.606 44.407 -0.013 1.00 18.15 127 ARG C O 1
ATOM 3082 N N . ILE C 1 128 ? 12.850 46.204 0.423 1.00 20.74 128 ILE C N 1
ATOM 3083 C CA . ILE C 1 128 ? 13.297 45.622 1.679 1.00 21.64 128 ILE C CA 1
ATOM 3084 C C . ILE C 1 128 ? 12.996 46.500 2.886 1.00 19.74 128 ILE C C 1
ATOM 3085 O O . ILE C 1 128 ? 12.807 47.710 2.778 1.00 22.12 128 ILE C O 1
ATOM 3090 N N . LYS C 1 129 ? 12.968 45.874 4.047 1.00 16.86 129 LYS C N 1
ATOM 3091 C CA . LYS C 1 129 ? 12.734 46.594 5.282 1.00 16.90 129 LYS C CA 1
ATOM 3092 C C . LYS C 1 129 ? 13.644 45.965 6.321 1.00 16.76 129 LYS C C 1
ATOM 3093 O O . LYS C 1 129 ? 13.681 44.747 6.459 1.00 15.32 129 LYS C O 1
ATOM 3099 N N . ILE C 1 130 ? 14.409 46.786 7.030 1.00 20.80 130 ILE C N 1
ATOM 3100 C CA . ILE C 1 130 ? 15.292 46.244 8.054 1.00 21.52 130 ILE C CA 1
ATOM 3101 C C . ILE C 1 130 ? 14.410 46.051 9.286 1.00 25.41 130 ILE C C 1
ATOM 3102 O O . ILE C 1 130 ? 13.836 47.009 9.795 1.00 23.09 130 ILE C O 1
ATOM 3107 N N . MET C 1 131 ? 14.317 44.806 9.754 1.00 23.74 131 MET C N 1
ATOM 3108 C CA . MET C 1 131 ? 13.455 44.462 10.878 1.00 24.00 131 MET C CA 1
ATOM 3109 C C . MET C 1 131 ? 14.090 44.221 12.246 1.00 26.71 131 MET C C 1
ATOM 3110 O O . MET C 1 131 ? 13.488 44.558 13.255 1.00 30.10 131 MET C O 1
ATOM 3115 N N . ARG C 1 132 ? 15.274 43.613 12.280 1.00 22.39 132 ARG C N 1
ATOM 3116 C CA . ARG C 1 132 ? 15.938 43.315 13.545 1.00 24.60 132 ARG C CA 1
ATOM 3117 C C . ARG C 1 132 ? 17.443 43.438 13.470 1.00 24.31 132 ARG C C 1
ATOM 3118 O O . ARG C 1 132 ? 18.037 43.389 12.381 1.00 21.97 132 ARG C O 1
ATOM 3126 N N . ILE C 1 133 ? 18.051 43.595 14.640 1.00 22.41 133 ILE C N 1
ATOM 3127 C CA . ILE C 1 133 ? 19.485 43.702 14.748 1.00 31.38 133 ILE C CA 1
ATOM 3128 C C . ILE C 1 133 ? 20.045 42.307 14.898 1.00 31.82 133 I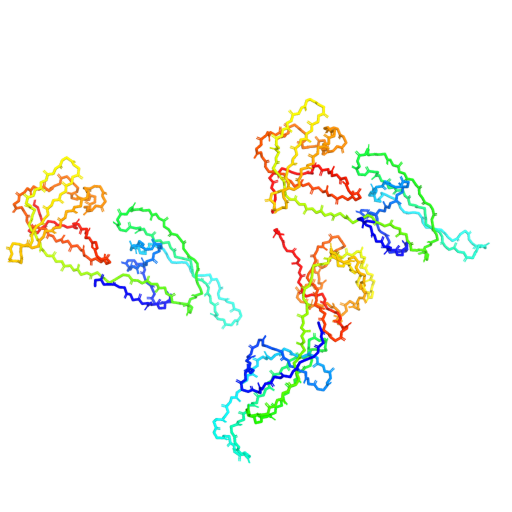LE C C 1
ATOM 3129 O O . ILE C 1 133 ? 19.351 41.392 15.298 1.00 38.00 133 ILE C O 1
ATOM 3134 N N . LYS C 1 134 ? 21.328 42.174 14.591 1.00 42.22 134 LYS C N 1
ATOM 3135 C CA . LYS C 1 134 ? 22.021 40.885 14.644 1.00 51.59 134 LYS C CA 1
ATOM 3136 C C . LYS C 1 134 ? 21.372 40.170 13.466 1.00 53.94 134 LYS C C 1
ATOM 3137 O O . LYS C 1 134 ? 20.730 40.814 12.668 1.00 61.62 134 LYS C O 1
ATOM 3143 N N . GLY C 1 135 ? 21.539 38.872 13.315 1.00 59.37 135 GLY C N 1
ATOM 3144 C CA . GLY C 1 135 ? 20.922 38.228 12.177 1.00 58.52 135 GLY C CA 1
ATOM 3145 C C . GLY C 1 135 ? 20.358 36.840 12.383 1.00 61.19 135 GLY C C 1
ATOM 3146 O O . GLY C 1 135 ? 19.595 36.590 13.323 1.00 66.68 135 GLY C O 1
ATOM 3147 N N . GLU C 1 136 ? 20.737 35.935 11.487 1.00 60.29 136 GLU C N 1
ATOM 3148 C CA . GLU C 1 136 ? 20.296 34.556 11.544 1.00 61.67 136 GLU C CA 1
ATOM 3149 C C . GLU C 1 136 ? 21.006 33.675 10.513 1.00 62.52 136 GLU C C 1
ATOM 3150 O O . GLU C 1 136 ? 21.824 34.199 9.723 1.00 58.08 136 GLU C O 1
#

Solvent-accessible surface area: 22504 Å² total; per-residue (Å²): 28,96,75,55,104,38,67,4,64,156,17,142,73,25,144,23,0,22,14,114,120,11,0,0,116,1,60,68,45,56,88,57,106,90,22,215,144,54,62,12,96,2,100,0,33,0,45,2,29,18,66,45,112,93,26,59,32,80,70,56,36,86,28,119,9,44,14,10,81,38,58,138,105,69,5,49,1,60,36,66,61,127,99,36,0,44,0,17,31,85,156,82,165,98,68,52,102,22,60,33,92,48,2,0,10,103,130,13,64,143,93,24,139,112,46,31,65,0,25,3,43,30,1,47,71,102,10,20,0,56,109,8,70,86,146,73,15,107,108,55,133,37,79,2,58,136,8,108,72,31,118,44,0,23,11,117,125,12,3,0,110,0,67,76,28,71,89,47,85,86,14,169,183,38,75,33,36,0,141,0,71,0,44,4,20,20,57,45,129,95,41,60,41,57,71,58,22,87,31,85,11,68,20,4,77,32,64,123,61,46,0,18,1,18,1,45,39,123,99,41,0,8,0,0,0,31,120,78,66,100,58,24,115,7,60,47,81,60,2,2,7,119,119,20,62,125,106,21,129,17,27,38,50,0,35,8,31,39,2,55,58,100,32,26,0,26,118,55,86,55,168,96,86,16,68,13,112,4,71,5,69,26,16,81,89,34,64,23,0,19,8,121,115,24,0,0,105,3,67,71,49,51,92,60,72,83,42,191,101,84,50,32,84,2,97,0,33,0,31,3,27,11,62,54,116,87,38,63,36,76,73,46,27,77,30,118,15,44,13,6,1,18,28,103,97,30,0,55,3,67,37,57,55,131,101,40,1,49,0,51,6,55,147,83,139,91,75,36,120,17,69,24,86,43,2,0,17,104,154,24,70,131,80,20,129,110,44,42,60,0,8,5,40,36,3,45,62,102,5,23,0,47,103,23,154,27,97

Secondary structure (DSSP, 8-state):
--EEEEEGGG--BTBEEEETTEEEEEEEEEEPPP-TTS--EEEEEEEETTT--EEEEEEETTSEEEEE--EEEEEEEEEE-SSEEEEE-TTT--EEEEEHHHHB-GGGTTT--TT-EEEEEEETTEEEEEEETT--/--EEEEEGGG--TT-EEEETTEEEEEEEEEEESS-SSSSSEEEEEEEETTT--EEEEEEETTSEEEEE--EEEEEEEEEE-SSEEEEEETTT--EEEEETTTTB-HHHHTT--TT-EEEEEEETTEEEEEEE----/--EEEEEGGG--TTSEEEETTEEEEEEEEEEE--SSSS--EEEEEEEETTT--EEEEEEETT-EEEEE--EEEEEEEEEE-SSEEEEEETTT--EEEEETTTTB-HHHHTT--TT-EEEEEEETTEEEEEEES--

Radius of gyration: 32.74 Å; Cα contacts (8 Å, |Δi|>4): 955; chains: 3; bounding box: 105×82×54 Å

Nearest PDB structures (foldseek):
  1iz6-assembly3_C  TM=1.007E+00  e=2.093E-26  Pyrococcus horikoshii OT3
  1bkb-assembly1_A  TM=9.254E-01  e=2.092E-16  Pyrobaculum aerophilum
  2eif-assembly1_A  TM=8.869E-01  e=1.108E-14  Methanocaldococcus jannaschii DSM 2661
  8put-assembly1_E  TM=9.134E-01  e=9.453E-13  Saccharolobus islandicus
  8t2x-assembly1_eI  TM=7.613E-01  e=3.193E-10  Saccharomyces cerevisiae

Sequence (407 aa):
GDKTKVQVSKLKPGRYIIIDDEPCRIVNITVSSPGKHGSAKARIEAVGIFDGKVRSIVKPTSAEVDVPIIDKKTAQVIAITPDTVQIMDMETYETFEVPIDTGVADEIRDQLKEGINVEYWETLGRIKIMRIKGEGGDKTKVQVSKLKPGRYIIIDDEPCRIVNITVSSPGKHGSAKARIEAVGIFDGKVRSIVKPTSAEVDVPIIDKKTAQVIAITPDTVQIMDMETYETFEVPIDTGVADEIRDQLKEGINVEYWETLGRIKIMRIKGEGGDKTKVQVSKLKPGRYIIIDDEPCRIVNITVSSPGKHGSAKARIEAVGIFDGKVRSIVKPTSAEVDVPIIDKKTAQVIAITPDTVQIMDMETYETFEVPIDTGVADEIRDQLKEGINVEYWETLGRIKIMRIKGE

InterPro domains:
  IPR001884 Translation elongation factor IF5A-like [PIRSF003025] (4-135)
  IPR001884 Translation elongation factor IF5A-like [PTHR11673] (5-134)
  IPR001884 Translation elongation factor IF5A-like [TIGR00037] (4-134)
  IPR008991 Translation protein SH3-like domain superfamily [SSF50104] (5-78)
  IPR012340 Nucleic acid-binding, OB-fold [G3DSA:2.40.50.140] (71-135)
  IPR012340 Nucleic acid-binding, OB-fold [SSF50249] (71-133)
  IPR014722 Large ribosomal subunit protein uL2, domain 2 [G3DSA:2.30.30.30] (1-70)
  IPR019769 Translation initiation factor 5A, hypusine site [PS00302] (35-42)
  IPR020189 Translation initiation factor 5A, C-terminal [PF01287] (70-134)
  IPR020189 Translation initiation factor 5A, C-terminal [SM01376] (70-134)
  IPR022847 Translation elongation factor IF5A, archaeal [MF_00085] (3-133)
  IPR022847 Translation elongation factor IF5A, archaeal [NF003076] (4-133)
  IPR048670 Translation initiation factor 5A-like, N-terminal [PF21485] (6-63)